Protein AF-A0A2M8Q4R3-F1 (afdb_monomer_lite)

Sequence (639 aa):
MRKYIYLLLTTLLLSFGITIQHVYAQDPYSTDTDGDGVVDAFDACPTEAGPEYNYGCPEGVTPPDADGDTFPDVTDSCPNLVGLPEYNGCPDTDGDGLDDSYDNCPEVRGVFQNYGCPLDTPRDGDRDGILDIEDRCPFSPGVVERNGCPIDYVEDIDQDGVPDYQDSCVYTDNPIGTVENSGCPEGVTPDLDYDGVADAVDACPAEYGDGPDGCLLDDDRDYIPNSNDACPDQPGDANNFGCPEGTNPADSDGDGVYDIYDRCDNEAGTNGFDCPDNDGDTIPDIDDLCPTENGDPTLGGCLAKLEASLDPNRVTINTTNATGLTELDRLVRPAYDFEVGNNNLLVVQSWNQPLTTYDLNQATIAPLGVLETRNGEIQLSADGSVLVEITYSDVGVPEITIWDPITALAAFNEIENFISVTAVAVRDDGEVIAVGTGNEPFGVTVDNPTVRLFARDGSPIGEFANLPVQPQQLALAPDGSWIAVGGPEGTFILSLPDGNTLATLPVSPFFFGSDGIDISPDGTLIALTQNDSSNIVVYETATFSERFQVETLGYTAWDAAQTVRFSPDGTLITTTGGAFVDGPPIEGSQNAFTLIDVNTGTIVYQQTSTYFPTLAVFTSDMRTLVVGTYNLIMFYGVR

Radius of gyration: 31.89 Å; chains: 1; bounding box: 86×67×94 Å

Foldseek 3Di:
DVVVVVVVVVVVVVVPPDDDPDDDPDDPQADQQCPQPQHCLQALCSNDAPHVVQSRHHPPDHRDQQCPLPQHCSQAPCSNAQPDPLRRRAHQQCPQNDGPVQAPCSPAQDHVLQSRHHPPDFHQQCPLPQGCVQAPCSNAAPDNVRSRHHPPDADQQLPLPQGLVQALCSPDVPVFADSVQSRDHVPDARQNCPLPQGPVQAPCRNDQDPDPRRHQDQQCPLPQHPLQALCSNAAPDVVQSRHHPPDHRDQQCPQPDHCSQAPCSPAHDDPSDRAHQQQPQPQHLVQAPDSNANPHVVVRGHNPPDPPDDDLFWDAQPPDDDDAWDFRTWNFAQFPEWDAALQRKIWGDHAVFFIFIWRPVDSITGGLDGHPAHDWAWEAANNRQWIWTWHADPSRATKIFIDRRNNHPDTLDIQDDAPAWQAWYAANVRFKIKTWHAADPPDDGDPKIKIWMATSSRHTDAMDIRDPFRQLEKYAQNVRQWIWGAHPQFIFIAGPPPRHTPDTGNAHAARPGYAQWDAANVRQKIWGWHQLFQKIWMAGNVVRDTPDIDGDDPDGSQFGFHHWYAALVRQKIKTWTWHDDPDQPDPPIWTKIWIAGPVPRDTPDMDTDSFHWDDWYAHSVRQWIWIDGSGMIIIIGHD

Secondary structure (DSSP, 8-state):
-HHHHHHHHHHHHTTTT------PPPPTT---SS-SSS-TTT-SSTTS---GGGTTPPTTPPPP-SS-SSS-TTT-SSTTS---GGGTT---SS-SSS-TTT-SSTTS---GGGTTS-TTSPP-SS-SSS-GGG-SSTTS---GGGTT--TT----SS-SSS-GGG-TTTT--SS---GGGTT--TTPPP-SS-SSS-TTT-SSTTS---STTSSPP-SS-SSS-GGG-SSTTS---GGGTTPPTTPPPP-SS-SSS-TTT-TTTTSPPSTT-SS--SS-SSS-TTT-SSTTSB--GGGTTB----SS---TT------S---SSEEEEEE-S--SEEEE-TT-EEEEE-TTS-EEEEETTSSS--EEEEE---SEEEEE-TTSS-EEEEEE-TTS-EEEEEE-TTT-S-EEEEE---S---EEEE-TTSSEEEEEES--TTS---S--EEEEEETTS-EEEEEES-SS--SEEEE-TTSSEEEEEETTEEEEEETTT--EEEEES-PPP-SSS-SEEE-TTSSEEEEE-TTSSEEEEEETTTTEEEEEEESS-S-TTS-EEEEEE-TTSSEEEEEE----SSSPPTT---EEEEEETTTTEEEEEEE-SS-EEEEEE-TTSSEEEEEESS-EEEEE--

Structure (mmCIF, N/CA/C/O backbone):
data_AF-A0A2M8Q4R3-F1
#
_entry.id   AF-A0A2M8Q4R3-F1
#
loop_
_atom_site.group_PDB
_atom_site.id
_atom_site.type_symbol
_atom_site.label_atom_id
_atom_site.label_alt_id
_atom_site.label_comp_id
_atom_site.label_asym_id
_atom_site.label_entity_id
_atom_site.label_seq_id
_atom_site.pdbx_PDB_ins_code
_atom_site.Cartn_x
_atom_site.Cartn_y
_atom_site.Cartn_z
_atom_site.occupancy
_atom_site.B_iso_or_equiv
_atom_site.auth_seq_id
_atom_site.auth_comp_id
_atom_site.auth_asym_id
_atom_site.auth_atom_id
_atom_site.pdbx_PDB_model_num
ATOM 1 N N . MET A 1 1 ? 27.912 30.471 5.091 1.00 46.62 1 MET A N 1
ATOM 2 C CA . MET A 1 1 ? 29.224 31.032 5.511 1.00 46.62 1 MET A CA 1
ATOM 3 C C . MET A 1 1 ? 30.438 30.119 5.241 1.00 46.62 1 MET A C 1
ATOM 5 O O . MET A 1 1 ? 31.533 30.654 5.134 1.00 46.62 1 MET A O 1
ATOM 9 N N . ARG A 1 2 ? 30.288 28.797 5.019 1.00 39.88 2 ARG A N 1
ATOM 10 C CA . ARG A 1 2 ? 31.409 27.866 4.723 1.00 39.88 2 ARG A CA 1
ATOM 11 C C . ARG A 1 2 ? 32.128 28.072 3.368 1.00 39.88 2 ARG A C 1
ATOM 13 O O . ARG A 1 2 ? 33.345 27.940 3.317 1.00 39.88 2 ARG A O 1
ATOM 20 N N . LYS A 1 3 ? 31.440 28.495 2.293 1.00 37.78 3 LYS A N 1
ATOM 21 C CA . LYS A 1 3 ? 32.074 28.733 0.967 1.00 37.78 3 LYS A CA 1
ATOM 22 C C . LYS A 1 3 ? 33.044 29.931 0.926 1.00 37.78 3 LYS A C 1
ATOM 24 O O . LYS A 1 3 ? 33.976 29.930 0.130 1.00 37.78 3 LYS A O 1
ATOM 29 N N . TYR A 1 4 ? 32.878 30.923 1.806 1.00 41.34 4 TYR A N 1
ATOM 30 C CA . TYR A 1 4 ? 33.761 32.099 1.859 1.00 41.34 4 TYR A CA 1
ATOM 31 C C . TYR A 1 4 ? 35.017 31.881 2.718 1.00 41.34 4 TYR A C 1
ATOM 33 O O . TYR A 1 4 ? 36.010 32.574 2.521 1.00 41.34 4 TYR A O 1
ATOM 41 N N . ILE A 1 5 ? 35.002 30.891 3.620 1.00 47.28 5 ILE A N 1
ATOM 42 C CA . ILE A 1 5 ? 36.155 30.522 4.457 1.00 47.28 5 ILE A CA 1
ATOM 43 C C . ILE A 1 5 ? 37.175 29.707 3.643 1.00 47.28 5 ILE A C 1
ATOM 45 O O . ILE A 1 5 ? 38.371 29.979 3.727 1.00 47.28 5 ILE A O 1
ATOM 49 N N . TYR A 1 6 ? 36.712 28.798 2.774 1.00 43.69 6 TYR A N 1
ATOM 50 C CA . TYR A 1 6 ? 37.582 28.022 1.877 1.00 43.69 6 TYR A CA 1
ATOM 51 C C . TYR A 1 6 ? 38.336 28.900 0.871 1.00 43.69 6 TYR A C 1
ATOM 53 O O . TYR A 1 6 ? 39.537 28.719 0.692 1.00 43.69 6 TYR A O 1
ATOM 61 N N . LEU A 1 7 ? 37.674 29.906 0.284 1.00 45.09 7 LEU A N 1
ATOM 62 C CA . LEU A 1 7 ? 38.311 30.808 -0.683 1.00 45.09 7 LEU A CA 1
ATOM 63 C C . LEU A 1 7 ? 39.381 31.710 -0.031 1.00 45.09 7 LEU A C 1
ATOM 65 O O . LEU A 1 7 ? 40.397 32.023 -0.651 1.00 45.09 7 LEU A O 1
ATOM 69 N N . LEU A 1 8 ? 39.179 32.093 1.237 1.00 43.81 8 LEU A N 1
ATOM 70 C CA . LEU A 1 8 ? 40.141 32.872 2.025 1.00 43.81 8 LEU A CA 1
ATOM 71 C C . LEU A 1 8 ? 41.354 32.025 2.449 1.00 43.81 8 LEU A C 1
ATOM 73 O O . LEU A 1 8 ? 42.486 32.500 2.334 1.00 43.81 8 LEU A O 1
ATOM 77 N N . LEU A 1 9 ? 41.151 30.759 2.842 1.00 42.91 9 LEU A N 1
ATOM 78 C CA . LEU A 1 9 ? 42.243 29.840 3.193 1.00 42.91 9 LEU A CA 1
ATOM 79 C C . LEU A 1 9 ? 43.115 29.456 1.987 1.00 42.91 9 LEU A C 1
ATOM 81 O O . LEU A 1 9 ? 44.341 29.433 2.108 1.00 42.91 9 LEU A O 1
ATOM 85 N N . THR A 1 10 ? 42.526 29.237 0.806 1.00 51.41 10 THR A N 1
ATOM 86 C CA . THR A 1 10 ? 43.294 28.903 -0.408 1.00 51.41 10 THR A CA 1
ATOM 87 C C . THR A 1 10 ? 44.169 30.065 -0.882 1.00 51.41 10 THR A C 1
ATOM 89 O O . THR A 1 10 ? 45.283 29.846 -1.357 1.00 51.41 10 THR A O 1
ATOM 92 N N . THR A 1 11 ? 43.721 31.314 -0.692 1.00 53.56 11 THR A N 1
ATOM 93 C CA . THR A 1 11 ? 44.539 32.498 -1.016 1.00 53.56 11 THR A CA 1
ATOM 94 C C . THR A 1 11 ? 45.669 32.751 -0.016 1.00 53.56 11 THR A C 1
ATOM 96 O O . THR A 1 11 ? 46.701 33.292 -0.404 1.00 53.56 11 THR A O 1
ATOM 99 N N . LEU A 1 12 ? 45.517 32.315 1.241 1.00 46.38 12 LEU A N 1
ATOM 100 C CA . LEU A 1 12 ? 46.532 32.470 2.288 1.00 46.38 12 LEU A CA 1
ATOM 101 C C . LEU A 1 12 ? 47.660 31.424 2.167 1.00 46.38 12 LEU A C 1
ATOM 103 O O . LEU A 1 12 ? 48.819 31.725 2.456 1.00 46.38 12 LEU A O 1
ATOM 107 N N . LEU A 1 13 ? 47.350 30.211 1.698 1.00 51.31 13 LEU A N 1
ATOM 108 C CA . LEU A 1 13 ? 48.317 29.107 1.583 1.00 51.31 13 LEU A CA 1
ATOM 109 C C . LEU A 1 13 ? 49.211 29.199 0.331 1.00 51.31 13 LEU A C 1
ATOM 111 O O . LEU A 1 13 ? 50.382 28.818 0.385 1.00 51.31 13 LEU A O 1
ATOM 115 N N . LEU A 1 14 ? 48.732 29.813 -0.758 1.00 48.84 14 LEU A N 1
ATOM 116 C CA . LEU A 1 14 ? 49.542 30.087 -1.959 1.00 48.84 14 LEU A CA 1
ATOM 117 C C . LEU A 1 14 ? 50.644 31.141 -1.728 1.00 48.84 14 LEU A C 1
ATOM 119 O O . LEU A 1 14 ? 51.631 31.164 -2.461 1.00 48.84 14 LEU A O 1
ATOM 123 N N . SER A 1 15 ? 50.532 31.974 -0.686 1.00 50.06 15 SER A N 1
ATOM 124 C CA . SER A 1 15 ? 51.569 32.946 -0.298 1.00 50.06 15 SER A CA 1
ATOM 125 C C . SER A 1 15 ? 52.741 32.361 0.504 1.00 50.06 15 SER A C 1
ATOM 127 O O . SER A 1 15 ? 53.753 33.044 0.654 1.00 50.06 15 SER A O 1
ATOM 129 N N . PHE A 1 16 ? 52.641 31.117 0.992 1.00 51.75 16 PHE A N 1
ATOM 130 C CA . PHE A 1 16 ? 53.676 30.484 1.828 1.00 51.75 16 PHE A CA 1
ATOM 131 C C . PHE A 1 16 ? 54.375 29.274 1.188 1.00 51.75 16 PHE A C 1
ATOM 133 O O . PHE A 1 16 ? 55.263 28.696 1.809 1.00 51.75 16 PHE A O 1
ATOM 140 N N . GLY A 1 17 ? 54.047 28.914 -0.058 1.00 49.44 17 GLY A N 1
ATOM 141 C CA . GLY A 1 17 ? 54.808 27.917 -0.826 1.00 49.44 17 GLY A CA 1
ATOM 142 C C . GLY A 1 17 ? 54.802 26.495 -0.249 1.00 49.44 17 GLY A C 1
ATOM 143 O O . GLY A 1 17 ? 55.704 25.717 -0.553 1.00 49.44 17 GLY A O 1
ATOM 144 N N . ILE A 1 18 ? 53.811 26.142 0.574 1.00 51.38 18 ILE A N 1
ATOM 145 C CA . ILE A 1 18 ? 53.665 24.788 1.118 1.00 51.38 18 ILE A CA 1
ATOM 146 C C . ILE A 1 18 ? 52.912 23.942 0.088 1.00 51.38 18 ILE A C 1
ATOM 148 O O . ILE A 1 18 ? 51.737 24.179 -0.184 1.00 51.38 18 ILE A O 1
ATOM 152 N N . THR A 1 19 ? 53.599 22.963 -0.498 1.00 46.66 19 THR A N 1
ATOM 153 C CA . THR A 1 19 ? 52.970 21.892 -1.278 1.00 46.66 19 THR A CA 1
ATOM 154 C C . THR A 1 19 ? 52.547 20.793 -0.309 1.00 46.66 19 THR A C 1
ATOM 156 O O . THR A 1 19 ? 53.382 20.224 0.389 1.00 46.66 19 THR A O 1
ATOM 159 N N . ILE A 1 20 ? 51.244 20.516 -0.227 1.00 43.66 20 ILE A N 1
ATOM 160 C CA . ILE A 1 20 ? 50.735 19.358 0.511 1.00 43.66 20 ILE A CA 1
ATOM 161 C C . ILE A 1 20 ? 50.880 18.154 -0.419 1.00 43.66 20 ILE A C 1
ATOM 163 O O . ILE A 1 20 ? 50.091 17.978 -1.344 1.00 43.66 20 ILE A O 1
ATOM 167 N N . GLN A 1 21 ? 51.913 17.346 -0.191 1.00 41.41 21 GLN A N 1
ATOM 168 C CA . GLN A 1 21 ? 51.969 15.983 -0.707 1.00 41.41 21 GLN A CA 1
ATOM 169 C C . GLN A 1 21 ? 50.886 15.184 0.030 1.00 41.41 21 GLN A C 1
ATOM 171 O O . GLN A 1 21 ? 51.050 14.857 1.203 1.00 41.41 21 GLN A O 1
ATOM 176 N N . HIS A 1 22 ? 49.754 14.932 -0.631 1.00 41.31 22 HIS A N 1
ATOM 177 C CA . HIS A 1 22 ? 48.806 13.920 -0.174 1.00 41.31 22 HIS A CA 1
ATOM 178 C C . HIS A 1 22 ? 49.470 12.554 -0.351 1.00 41.31 22 HIS A C 1
ATOM 180 O O . HIS A 1 22 ? 49.781 12.151 -1.471 1.00 41.31 22 HIS A O 1
ATOM 186 N N . VAL A 1 23 ? 49.723 11.871 0.761 1.00 36.81 23 VAL A N 1
ATOM 187 C CA . VAL A 1 23 ? 50.029 10.443 0.771 1.00 36.81 23 VAL A CA 1
ATOM 188 C C . VAL A 1 23 ? 48.678 9.735 0.753 1.00 36.81 23 VAL A C 1
ATOM 190 O O . VAL A 1 23 ? 48.015 9.661 1.781 1.00 36.81 23 VAL A O 1
ATOM 193 N N . TYR A 1 24 ? 48.249 9.285 -0.425 1.00 38.97 24 TYR A N 1
ATOM 194 C CA . TYR A 1 24 ? 47.192 8.285 -0.539 1.00 38.97 24 TYR A CA 1
ATOM 195 C C . TYR A 1 24 ? 47.802 6.929 -0.171 1.00 38.97 24 TYR A C 1
ATOM 197 O O . TYR A 1 24 ? 48.787 6.516 -0.786 1.00 38.97 24 TYR A O 1
ATOM 205 N N . ALA A 1 25 ? 47.240 6.249 0.827 1.00 37.44 25 ALA A N 1
ATOM 206 C CA . ALA A 1 25 ? 47.375 4.801 0.908 1.00 37.44 25 ALA A CA 1
ATOM 207 C C . ALA A 1 25 ? 46.634 4.225 -0.311 1.00 37.44 25 ALA A C 1
ATOM 209 O O . ALA A 1 25 ? 45.493 4.603 -0.561 1.00 37.44 25 ALA A O 1
ATOM 210 N N . GLN A 1 26 ? 47.330 3.438 -1.131 1.00 40.84 26 GLN A N 1
ATOM 211 C CA . GLN A 1 26 ? 46.757 2.802 -2.318 1.00 40.84 26 GLN A CA 1
ATOM 212 C C . GLN A 1 26 ? 45.858 1.649 -1.867 1.00 40.84 26 GLN A C 1
ATOM 214 O O . GLN A 1 26 ? 46.280 0.829 -1.050 1.00 40.84 26 GLN A O 1
ATOM 219 N N . ASP A 1 27 ? 44.643 1.625 -2.400 1.00 44.84 27 ASP A N 1
ATOM 220 C CA . ASP A 1 27 ? 43.692 0.525 -2.288 1.00 44.84 27 ASP A CA 1
ATOM 221 C C . ASP A 1 27 ? 44.267 -0.715 -3.010 1.00 44.84 27 ASP A C 1
ATOM 223 O O . ASP A 1 27 ? 44.691 -0.582 -4.167 1.00 44.84 27 ASP A O 1
ATOM 227 N N . PRO A 1 28 ? 44.358 -1.893 -2.365 1.00 48.59 28 PRO A N 1
ATOM 228 C CA . PRO A 1 28 ? 44.920 -3.103 -2.968 1.00 48.59 28 PRO A CA 1
ATOM 229 C C . PRO A 1 28 ? 44.150 -3.647 -4.188 1.00 48.59 28 PRO A C 1
ATOM 231 O O . PRO A 1 28 ? 44.692 -4.516 -4.861 1.00 48.59 28 PRO A O 1
ATOM 234 N N . TYR A 1 29 ? 42.962 -3.127 -4.521 1.00 51.59 29 TYR A N 1
ATOM 235 C CA . TYR A 1 29 ? 42.172 -3.525 -5.703 1.00 51.59 29 TYR A CA 1
ATOM 236 C C . TYR A 1 29 ? 42.474 -2.733 -6.988 1.00 51.59 29 TYR A C 1
ATOM 238 O O . TYR A 1 29 ? 41.755 -2.839 -7.977 1.00 51.59 29 TYR A O 1
ATOM 246 N N . SER A 1 30 ? 43.531 -1.917 -6.995 1.00 61.03 30 SER A N 1
ATOM 247 C CA . SER A 1 30 ? 43.830 -0.985 -8.096 1.00 61.03 30 SER A CA 1
ATOM 248 C C . SER A 1 30 ? 45.004 -1.393 -8.993 1.00 61.03 30 SER A C 1
ATOM 250 O O . SER A 1 30 ? 45.492 -0.566 -9.767 1.00 61.03 30 SER A O 1
ATOM 252 N N . THR A 1 31 ? 45.512 -2.625 -8.876 1.00 86.31 31 THR A N 1
ATOM 253 C CA . THR A 1 31 ? 46.650 -3.068 -9.689 1.00 86.31 31 THR A CA 1
ATOM 254 C C . THR A 1 31 ? 46.190 -3.481 -11.080 1.00 86.31 31 THR A C 1
ATOM 256 O O . THR A 1 31 ? 45.312 -4.319 -11.231 1.00 86.31 31 THR A O 1
ATOM 259 N N . ASP A 1 32 ? 46.801 -2.855 -12.075 1.00 88.62 32 ASP A N 1
ATOM 260 C CA . ASP A 1 32 ? 46.718 -3.180 -13.496 1.00 88.62 32 ASP A CA 1
ATOM 261 C C . ASP A 1 32 ? 48.173 -3.414 -13.929 1.00 88.62 32 ASP A C 1
ATOM 263 O O . ASP A 1 32 ? 48.982 -2.477 -14.021 1.00 88.62 32 ASP A O 1
ATOM 267 N N . THR A 1 33 ? 48.557 -4.687 -13.989 1.00 94.25 33 THR A N 1
ATOM 268 C CA . THR A 1 33 ? 49.951 -5.123 -14.088 1.00 94.25 33 THR A CA 1
ATOM 269 C C . THR A 1 33 ? 50.517 -4.928 -15.495 1.00 94.25 33 THR A C 1
ATOM 271 O O . THR A 1 33 ? 51.729 -4.696 -15.630 1.00 94.25 33 THR A O 1
ATOM 274 N N . ASP A 1 34 ? 49.687 -4.958 -16.536 1.00 90.81 34 ASP A N 1
ATOM 275 C CA . ASP A 1 34 ? 50.120 -4.788 -17.925 1.00 90.81 34 ASP A CA 1
ATOM 276 C C . ASP A 1 34 ? 49.698 -3.461 -18.581 1.00 90.81 34 ASP A C 1
ATOM 278 O O . ASP A 1 34 ? 50.275 -3.074 -19.608 1.00 90.81 34 ASP A O 1
ATOM 282 N N . GLY A 1 35 ? 48.848 -2.685 -17.909 1.00 92.00 35 GLY A N 1
ATOM 283 C CA . GLY A 1 35 ? 48.523 -1.302 -18.225 1.00 92.00 35 GLY A CA 1
ATOM 284 C C . GLY A 1 35 ? 47.539 -1.143 -19.379 1.00 92.00 35 GLY A C 1
ATOM 285 O O . GLY A 1 35 ? 47.622 -0.129 -20.090 1.00 92.00 35 GLY A O 1
ATOM 286 N N . ASP A 1 36 ? 46.682 -2.131 -19.624 1.00 91.44 36 ASP A N 1
ATOM 287 C CA . ASP A 1 36 ? 45.721 -2.128 -20.726 1.00 91.44 36 ASP A CA 1
ATOM 288 C C . ASP A 1 36 ? 44.386 -1.429 -20.396 1.00 91.44 36 ASP A C 1
ATOM 290 O O . ASP A 1 36 ? 43.631 -1.062 -21.306 1.00 91.44 36 ASP A O 1
ATOM 294 N N . GLY A 1 37 ? 44.170 -1.111 -19.115 1.00 88.50 37 GLY A N 1
ATOM 295 C CA . GLY A 1 37 ? 42.976 -0.449 -18.600 1.00 88.50 37 GLY A CA 1
ATOM 296 C C . GLY A 1 37 ? 41.964 -1.383 -17.932 1.00 88.50 37 GLY A C 1
ATOM 297 O O . GLY A 1 37 ? 40.968 -0.871 -17.414 1.00 88.50 37 GLY A O 1
ATOM 298 N N . VAL A 1 38 ? 42.210 -2.695 -17.909 1.00 86.19 38 VAL A N 1
ATOM 299 C CA . VAL A 1 38 ? 41.497 -3.703 -17.117 1.00 86.19 38 VAL A CA 1
ATOM 300 C C . VAL A 1 38 ? 42.350 -4.025 -15.887 1.00 86.19 38 VAL A C 1
ATOM 302 O O . VAL A 1 38 ? 43.543 -4.269 -15.983 1.00 86.19 38 VAL A O 1
ATOM 305 N N . VAL A 1 39 ? 41.775 -3.961 -14.685 1.00 89.06 39 VAL A N 1
ATOM 306 C CA . VAL A 1 39 ? 42.537 -4.282 -13.463 1.00 89.06 39 VAL A CA 1
ATOM 307 C C . VAL A 1 39 ? 42.718 -5.792 -13.326 1.00 89.06 39 VAL A C 1
ATOM 309 O O . VAL A 1 39 ? 41.830 -6.544 -13.716 1.00 89.06 39 VAL A O 1
ATOM 312 N N . ASP A 1 40 ? 43.804 -6.233 -12.685 1.00 85.12 40 ASP A N 1
ATOM 313 C CA . ASP A 1 40 ? 44.221 -7.644 -12.590 1.00 85.12 40 ASP A CA 1
ATOM 314 C C . ASP A 1 40 ? 43.111 -8.591 -12.091 1.00 85.12 40 ASP A C 1
ATOM 316 O O . ASP A 1 40 ? 43.113 -9.776 -12.403 1.00 85.12 40 ASP A O 1
ATOM 320 N N . ALA A 1 41 ? 42.175 -8.083 -11.282 1.00 83.12 41 ALA A N 1
ATOM 321 C CA . ALA A 1 41 ? 41.048 -8.853 -10.752 1.00 83.12 41 ALA A CA 1
ATOM 322 C C . ALA A 1 41 ? 39.971 -9.187 -11.802 1.00 83.12 41 ALA A C 1
ATOM 324 O O . ALA A 1 41 ? 39.215 -10.132 -11.608 1.00 83.12 41 ALA A O 1
ATOM 325 N N . PHE A 1 42 ? 39.898 -8.417 -12.889 1.00 84.94 42 PHE A N 1
ATOM 326 C CA . PHE A 1 42 ? 38.956 -8.597 -14.000 1.00 84.94 42 PHE A CA 1
ATOM 327 C C . PHE A 1 42 ? 39.670 -8.913 -15.324 1.00 84.94 42 PHE A C 1
ATOM 329 O O . PHE A 1 42 ? 39.027 -9.006 -16.370 1.00 84.94 42 PHE A O 1
ATOM 336 N N . ASP A 1 43 ? 40.994 -9.065 -15.278 1.00 88.19 43 ASP A N 1
ATOM 337 C CA . ASP A 1 43 ? 41.837 -9.385 -16.418 1.00 88.19 43 ASP A CA 1
ATOM 338 C C . ASP A 1 43 ? 42.109 -10.898 -16.462 1.00 88.19 43 ASP A C 1
ATOM 340 O O . ASP A 1 43 ? 42.702 -11.487 -15.558 1.00 88.19 43 ASP A O 1
ATOM 344 N N . ALA A 1 44 ? 41.663 -11.550 -17.532 1.00 90.69 44 ALA A N 1
ATOM 345 C CA . ALA A 1 44 ? 41.898 -12.964 -17.801 1.00 90.69 44 ALA A CA 1
ATOM 346 C C . ALA A 1 44 ? 43.366 -13.268 -18.155 1.00 90.69 44 ALA A C 1
ATOM 348 O O . ALA A 1 44 ? 43.805 -14.422 -18.087 1.00 90.69 44 ALA A O 1
ATOM 349 N N . CYS A 1 45 ? 44.138 -12.244 -18.516 1.00 92.31 45 CYS A N 1
ATOM 350 C CA . CYS A 1 45 ? 45.553 -12.302 -18.830 1.00 92.31 45 CYS A CA 1
ATOM 351 C C . CYS A 1 45 ? 46.343 -11.170 -18.130 1.00 92.31 45 CYS A C 1
ATOM 353 O O . CYS A 1 45 ? 47.006 -10.423 -18.842 1.00 92.31 45 CYS A O 1
ATOM 355 N N . PRO A 1 46 ? 46.458 -11.142 -16.777 1.00 91.12 46 PRO A N 1
ATOM 356 C CA . PRO A 1 46 ? 47.000 -10.010 -15.986 1.00 91.12 46 PRO A CA 1
ATOM 357 C C . PRO A 1 46 ? 48.445 -9.563 -16.272 1.00 91.12 46 PRO A C 1
ATOM 359 O O . PRO A 1 46 ? 49.047 -8.804 -15.521 1.00 91.12 46 PRO A O 1
ATOM 362 N N . THR A 1 47 ? 49.122 -10.154 -17.250 1.00 93.81 47 THR A N 1
ATOM 363 C CA . THR A 1 47 ? 50.506 -9.826 -17.611 1.00 93.81 47 THR A CA 1
ATOM 364 C C . THR A 1 47 ? 50.685 -9.593 -19.112 1.00 93.81 47 THR A C 1
ATOM 366 O O . THR A 1 47 ? 51.820 -9.390 -19.560 1.00 93.81 47 THR A O 1
ATOM 369 N N . GLU A 1 48 ? 49.607 -9.649 -19.894 1.00 94.12 48 GLU A N 1
ATOM 370 C CA . GLU A 1 48 ? 49.607 -9.524 -21.347 1.00 94.12 48 GLU A CA 1
ATOM 371 C C . GLU A 1 48 ? 48.477 -8.607 -21.841 1.00 94.12 48 GLU A C 1
ATOM 373 O O . GLU A 1 48 ? 47.410 -9.085 -22.191 1.00 94.12 48 GLU A O 1
ATOM 378 N N . ALA A 1 49 ? 48.795 -7.324 -22.028 1.00 92.88 49 ALA A N 1
ATOM 379 C CA . ALA A 1 49 ? 47.822 -6.301 -22.409 1.00 92.88 49 ALA A CA 1
ATOM 380 C C . ALA A 1 49 ? 46.906 -6.677 -23.591 1.00 92.88 49 ALA A C 1
ATOM 382 O O . ALA A 1 49 ? 47.376 -6.982 -24.703 1.00 92.88 49 ALA A O 1
ATOM 383 N N . GLY A 1 50 ? 45.603 -6.518 -23.387 1.00 92.56 50 GLY A N 1
ATOM 384 C CA . GLY A 1 50 ? 44.540 -6.768 -24.346 1.00 92.56 50 GLY A CA 1
ATOM 385 C C . GLY A 1 50 ? 43.451 -5.690 -24.340 1.00 92.56 50 GLY A C 1
ATOM 386 O O . GLY A 1 50 ? 43.603 -4.599 -23.800 1.00 92.56 50 GLY A O 1
ATOM 387 N N . PRO A 1 51 ? 42.369 -5.890 -25.104 1.00 91.75 51 PRO A N 1
ATOM 388 C CA . PRO A 1 51 ? 41.207 -5.022 -25.041 1.00 91.75 51 PRO A CA 1
ATOM 389 C C . PRO A 1 51 ? 40.178 -5.533 -24.021 1.00 91.75 51 PRO A C 1
ATOM 391 O O . PRO A 1 51 ? 39.953 -6.734 -23.897 1.00 91.75 51 PRO A O 1
ATOM 394 N N . GLU A 1 52 ? 39.442 -4.605 -23.406 1.00 88.88 52 GLU A N 1
ATOM 395 C CA . GLU A 1 52 ? 38.348 -4.878 -22.453 1.00 88.88 52 GLU A CA 1
ATOM 396 C C . GLU A 1 52 ? 37.312 -5.888 -22.979 1.00 88.88 52 GLU A C 1
ATOM 398 O O . GLU A 1 52 ? 36.870 -6.768 -22.249 1.00 88.88 52 GLU A O 1
ATOM 403 N N . TYR A 1 53 ? 36.973 -5.840 -24.276 1.00 86.94 53 TYR A N 1
ATOM 404 C CA . TYR A 1 53 ? 36.004 -6.775 -24.871 1.00 86.94 53 TYR A CA 1
ATOM 405 C C . TYR A 1 53 ? 36.474 -8.241 -24.882 1.00 86.94 53 TYR A C 1
ATOM 407 O O . TYR A 1 53 ? 35.668 -9.129 -25.146 1.00 86.94 53 TYR A O 1
ATOM 415 N N . ASN A 1 54 ? 37.771 -8.485 -24.679 1.00 90.44 54 ASN A N 1
ATOM 416 C CA . ASN A 1 54 ? 38.375 -9.811 -24.576 1.00 90.44 54 ASN A CA 1
ATOM 417 C C . ASN A 1 54 ? 38.929 -10.054 -23.162 1.00 90.44 54 ASN A C 1
ATOM 419 O O . ASN A 1 54 ? 39.872 -10.828 -23.006 1.00 90.44 54 ASN A O 1
ATOM 423 N N . TYR A 1 55 ? 38.361 -9.372 -22.160 1.00 91.44 55 TYR A N 1
ATOM 424 C CA . TYR A 1 55 ? 38.693 -9.530 -20.744 1.00 91.44 55 TYR A CA 1
ATOM 425 C C . TYR A 1 55 ? 40.188 -9.331 -20.460 1.00 91.44 55 TYR A C 1
ATOM 427 O O . TYR A 1 55 ? 40.787 -10.132 -19.761 1.00 91.44 55 TYR A O 1
ATOM 435 N N . GLY A 1 56 ? 40.812 -8.330 -21.089 1.00 89.56 56 GLY A N 1
ATOM 436 C CA . GLY A 1 56 ? 42.243 -8.028 -20.925 1.00 89.56 56 GLY A CA 1
ATOM 437 C C . GLY A 1 56 ? 43.206 -8.973 -21.664 1.00 89.56 56 GLY A C 1
ATOM 438 O O . GLY A 1 56 ? 44.391 -8.703 -21.787 1.00 89.56 56 GLY A O 1
ATOM 439 N N . CYS A 1 57 ? 42.719 -10.035 -22.322 1.00 94.06 57 CYS A N 1
ATOM 440 C CA . CYS A 1 57 ? 43.585 -10.914 -23.115 1.00 94.06 57 CYS A CA 1
ATOM 441 C C . CYS A 1 57 ? 43.894 -10.373 -24.526 1.00 94.06 57 CYS A C 1
ATOM 443 O O . CYS A 1 57 ? 43.001 -9.843 -25.197 1.00 94.06 57 CYS A O 1
ATOM 445 N N . PRO A 1 58 ? 45.100 -10.596 -25.088 1.00 94.94 58 PRO A N 1
ATOM 446 C CA . PRO A 1 58 ? 45.458 -10.114 -26.424 1.00 94.94 58 PRO A CA 1
ATOM 447 C C . PRO A 1 58 ? 44.547 -10.645 -27.543 1.00 94.94 58 PRO A C 1
ATOM 449 O O . PRO A 1 58 ? 44.050 -11.770 -27.492 1.00 94.94 58 PRO A O 1
ATOM 452 N N . GLU A 1 59 ? 44.389 -9.880 -28.631 1.00 88.69 59 GLU A N 1
ATOM 453 C CA . GLU A 1 59 ? 43.585 -10.325 -29.779 1.00 88.69 59 GLU A CA 1
ATOM 454 C C . GLU A 1 59 ? 44.064 -11.680 -30.335 1.00 88.69 59 GLU A C 1
ATOM 456 O O . GLU A 1 59 ? 45.209 -11.841 -30.767 1.00 88.69 59 GLU A O 1
ATOM 461 N N . GLY A 1 60 ? 43.152 -12.655 -30.384 1.00 86.69 60 GLY A N 1
ATOM 462 C CA . GLY A 1 60 ? 43.434 -14.011 -30.864 1.00 86.69 60 GLY A CA 1
ATOM 463 C C . GLY A 1 60 ? 43.976 -14.968 -29.798 1.00 86.69 60 GLY A C 1
ATOM 464 O O . GLY A 1 60 ? 44.227 -16.131 -30.126 1.00 86.69 60 GLY A O 1
ATOM 465 N N . VAL A 1 61 ? 44.125 -14.509 -28.554 1.00 89.44 61 VAL A N 1
ATOM 466 C CA . VAL A 1 61 ? 44.279 -15.350 -27.364 1.00 89.44 61 VAL A CA 1
ATOM 467 C C . VAL A 1 61 ? 42.890 -15.562 -26.773 1.00 89.44 61 VAL A C 1
ATOM 469 O O . VAL A 1 61 ? 42.172 -14.603 -26.497 1.00 89.44 61 VAL A O 1
ATOM 472 N N . THR A 1 62 ? 42.489 -16.823 -26.641 1.00 87.38 62 THR A N 1
ATOM 473 C CA . THR A 1 62 ? 41.267 -17.186 -25.920 1.00 87.38 62 THR A CA 1
ATOM 474 C C . THR A 1 62 ? 41.540 -17.081 -24.422 1.00 87.38 62 THR A C 1
ATOM 476 O O . THR A 1 62 ? 42.523 -17.696 -23.986 1.00 87.38 62 THR A O 1
ATOM 479 N N . PRO A 1 63 ? 40.712 -16.346 -23.660 1.00 90.06 63 PRO A N 1
ATOM 480 C CA . PRO A 1 63 ? 40.767 -16.346 -22.203 1.00 90.06 63 PRO A CA 1
ATOM 481 C C . PRO A 1 63 ? 40.800 -17.772 -21.626 1.00 90.06 63 PRO A C 1
ATOM 483 O O . PRO A 1 63 ? 40.235 -18.681 -22.248 1.00 90.06 63 PRO A O 1
ATOM 486 N N . PRO A 1 64 ? 41.482 -17.994 -20.488 1.00 92.31 64 PRO A N 1
ATOM 487 C CA . PRO A 1 64 ? 41.384 -19.246 -19.750 1.00 92.31 64 PRO A CA 1
ATOM 488 C C . PRO A 1 64 ? 39.925 -19.568 -19.410 1.00 92.31 64 PRO A C 1
ATOM 490 O O . PRO A 1 64 ? 39.176 -18.688 -18.999 1.00 92.31 64 PRO A O 1
ATOM 493 N N . ASP A 1 65 ? 39.561 -20.822 -19.642 1.00 91.62 65 ASP A N 1
ATOM 494 C CA . ASP A 1 65 ? 38.256 -21.432 -19.381 1.00 91.62 65 ASP A CA 1
ATOM 495 C C . ASP A 1 65 ? 38.586 -22.874 -18.962 1.00 91.62 65 ASP A C 1
ATOM 497 O O . ASP A 1 65 ? 39.022 -23.701 -19.782 1.00 91.62 65 ASP A O 1
ATOM 501 N N . ALA A 1 66 ? 38.599 -23.110 -17.653 1.00 94.50 66 ALA A N 1
ATOM 502 C CA . ALA A 1 66 ? 39.180 -24.300 -17.054 1.00 94.50 66 ALA A CA 1
ATOM 503 C C . ALA A 1 66 ? 38.258 -25.526 -17.123 1.00 94.50 66 ALA A C 1
ATOM 505 O O . ALA A 1 66 ? 38.778 -26.652 -17.177 1.00 94.50 66 ALA A O 1
ATOM 506 N N . ASP A 1 67 ? 36.940 -25.346 -17.192 1.00 90.00 67 ASP A N 1
ATOM 507 C CA . ASP A 1 67 ? 35.977 -26.440 -17.350 1.00 90.00 67 ASP A CA 1
ATOM 508 C C . ASP A 1 67 ? 35.409 -26.582 -18.774 1.00 90.00 67 ASP A C 1
ATOM 510 O O . ASP A 1 67 ? 34.977 -27.678 -19.158 1.00 90.00 67 ASP A O 1
ATOM 514 N N . GLY A 1 68 ? 35.577 -25.567 -19.620 1.00 91.56 68 GLY A N 1
ATOM 515 C CA . GLY A 1 68 ? 35.259 -25.594 -21.039 1.00 91.56 68 GLY A CA 1
ATOM 516 C C . GLY A 1 68 ? 33.790 -25.326 -21.353 1.00 91.56 68 GLY A C 1
ATOM 517 O O . GLY A 1 68 ? 33.316 -25.800 -22.398 1.00 91.56 68 GLY A O 1
ATOM 518 N N . ASP A 1 69 ? 33.065 -24.638 -20.474 1.00 89.88 69 ASP A N 1
ATOM 519 C CA . ASP A 1 69 ? 31.638 -24.352 -20.620 1.00 89.88 69 ASP A CA 1
ATOM 520 C C . ASP A 1 69 ? 31.318 -23.057 -21.387 1.00 89.88 69 ASP A C 1
ATOM 522 O O . ASP A 1 69 ? 30.148 -22.742 -21.625 1.00 89.88 69 ASP A O 1
ATOM 526 N N . THR A 1 70 ? 32.362 -22.392 -21.893 1.00 87.88 70 THR A N 1
ATOM 527 C CA . THR A 1 70 ? 32.359 -21.138 -22.656 1.00 87.88 70 THR A CA 1
ATOM 528 C C . THR A 1 70 ? 32.343 -19.845 -21.840 1.00 87.88 70 THR A C 1
ATOM 530 O O . THR A 1 70 ? 32.413 -18.776 -22.461 1.00 87.88 70 THR A O 1
ATOM 533 N N . PHE A 1 71 ? 32.345 -19.916 -20.506 1.00 87.50 71 PHE A N 1
ATOM 534 C CA . PHE A 1 71 ? 32.597 -18.779 -19.622 1.00 87.50 71 PHE A CA 1
ATOM 535 C C . PHE A 1 71 ? 34.085 -18.718 -19.231 1.00 87.50 71 PHE A C 1
ATOM 537 O O . PHE A 1 71 ? 34.664 -19.694 -18.775 1.00 87.50 71 PHE A O 1
ATOM 544 N N . PRO A 1 72 ? 34.772 -17.580 -19.440 1.00 88.44 72 PRO A N 1
ATOM 545 C CA . PRO A 1 72 ? 36.137 -17.412 -18.947 1.00 88.44 72 PRO A CA 1
ATOM 546 C C . PRO A 1 72 ? 36.219 -17.449 -17.417 1.00 88.44 72 PRO A C 1
ATOM 548 O O . PRO A 1 72 ? 35.384 -16.821 -16.770 1.00 88.44 72 PRO A O 1
ATOM 551 N N . ASP A 1 73 ? 37.294 -18.020 -16.857 1.00 86.06 73 ASP A N 1
ATOM 552 C CA . ASP A 1 73 ? 37.511 -18.209 -15.405 1.00 86.06 73 ASP A CA 1
ATOM 553 C C . ASP A 1 73 ? 37.297 -16.933 -14.559 1.00 86.06 73 ASP A C 1
ATOM 555 O O . ASP A 1 73 ? 36.974 -17.005 -13.378 1.00 86.06 73 ASP A O 1
ATOM 559 N N . VAL A 1 74 ? 37.528 -15.750 -15.140 1.00 84.50 74 VAL A N 1
ATOM 560 C CA . VAL A 1 74 ? 37.379 -14.441 -14.469 1.00 84.50 74 VAL A CA 1
ATOM 561 C C . VAL A 1 74 ? 35.936 -13.935 -14.394 1.00 84.50 74 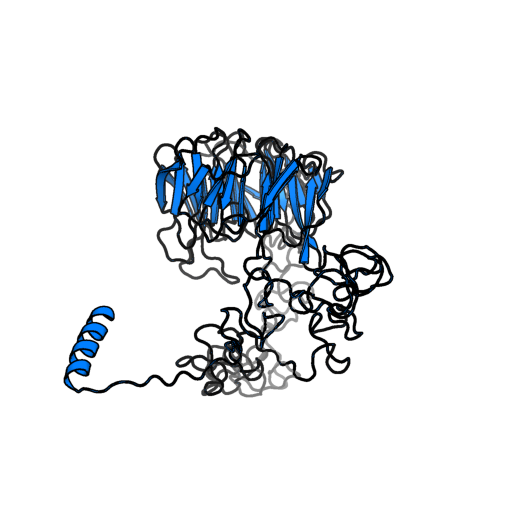VAL A C 1
ATOM 563 O O . VAL A 1 74 ? 35.648 -13.004 -13.647 1.00 84.50 74 VAL A O 1
ATOM 566 N N . THR A 1 75 ? 35.043 -14.511 -15.192 1.00 83.62 75 THR A N 1
ATOM 567 C CA . THR A 1 75 ? 33.610 -14.182 -15.259 1.00 83.62 75 THR A CA 1
ATOM 568 C C . THR A 1 75 ? 32.710 -15.371 -14.944 1.00 83.62 75 THR A C 1
ATOM 570 O O . THR A 1 75 ? 31.497 -15.202 -14.874 1.00 83.62 75 THR A O 1
ATOM 573 N N . ASP A 1 76 ? 33.301 -16.550 -14.791 1.00 86.25 76 ASP A N 1
ATOM 574 C CA . ASP A 1 76 ? 32.632 -17.785 -14.426 1.00 86.25 76 ASP A CA 1
ATOM 575 C C . ASP A 1 76 ? 32.440 -17.844 -12.903 1.00 86.25 76 ASP A C 1
ATOM 577 O O . ASP A 1 76 ? 33.385 -17.684 -12.123 1.00 86.25 76 ASP A O 1
ATOM 581 N N . SER A 1 77 ? 31.198 -18.039 -12.470 1.00 88.69 77 SER A N 1
ATOM 582 C CA . SER A 1 77 ? 30.842 -18.195 -11.060 1.00 88.69 77 SER A CA 1
ATOM 583 C C . SER A 1 77 ? 31.311 -19.539 -10.488 1.00 88.69 77 SER A C 1
ATOM 585 O O . SER A 1 77 ? 31.569 -19.637 -9.285 1.00 88.69 77 SER A O 1
ATOM 587 N N . CYS A 1 78 ? 31.510 -20.548 -11.339 1.00 86.81 78 CYS A N 1
ATOM 588 C CA . CYS A 1 78 ? 31.986 -21.875 -10.985 1.00 86.81 78 CYS A CA 1
ATOM 589 C C . CYS A 1 78 ? 33.133 -22.353 -11.902 1.00 86.81 78 CYS A C 1
ATOM 591 O O . CYS A 1 78 ? 32.997 -23.416 -12.498 1.00 86.81 78 CYS A O 1
ATOM 593 N N . PRO A 1 79 ? 34.337 -21.731 -11.870 1.00 89.75 79 PRO A N 1
ATOM 594 C CA . PRO A 1 79 ? 35.416 -21.917 -12.866 1.00 89.75 79 PRO A CA 1
ATOM 595 C C . PRO A 1 79 ? 35.986 -23.332 -13.067 1.00 89.75 79 PRO A C 1
ATOM 597 O O . PRO A 1 79 ? 36.994 -23.521 -13.736 1.00 89.75 79 PRO A O 1
ATOM 600 N N . ASN A 1 80 ? 35.502 -24.336 -12.340 1.00 93.00 80 ASN A N 1
ATOM 601 C CA . ASN A 1 80 ? 35.986 -25.713 -12.425 1.00 93.00 80 ASN A CA 1
ATOM 602 C C . ASN A 1 80 ? 34.843 -26.724 -12.617 1.00 93.00 80 ASN A C 1
ATOM 604 O O . ASN A 1 80 ? 35.090 -27.933 -12.511 1.00 93.00 80 ASN A O 1
ATOM 608 N N . LEU A 1 81 ? 33.610 -26.265 -12.828 1.00 91.44 81 LEU A N 1
ATOM 609 C CA . LEU A 1 81 ? 32.408 -27.080 -12.907 1.00 91.44 81 LEU A CA 1
ATOM 610 C C . LEU A 1 81 ? 31.554 -26.623 -14.088 1.00 91.44 81 LEU A C 1
ATOM 612 O O . LEU A 1 81 ? 30.807 -25.671 -13.958 1.00 91.44 81 LEU A O 1
ATOM 616 N N . VAL A 1 82 ? 31.577 -27.408 -15.170 1.00 90.81 82 VAL A N 1
ATOM 617 C CA . VAL A 1 82 ? 30.805 -27.126 -16.390 1.00 90.81 82 VAL A CA 1
ATOM 618 C C . VAL A 1 82 ? 29.354 -26.772 -16.069 1.00 90.81 82 VAL A C 1
ATOM 620 O O . VAL A 1 82 ? 28.606 -27.653 -15.625 1.00 90.81 82 VAL A O 1
ATOM 623 N N . GLY A 1 83 ? 28.949 -25.541 -16.372 1.00 89.25 83 GLY A N 1
ATOM 624 C CA . GLY A 1 83 ? 27.620 -25.043 -16.067 1.00 89.25 83 GLY A CA 1
ATOM 625 C C . GLY A 1 83 ? 26.808 -24.566 -17.259 1.00 89.25 83 GLY A C 1
ATOM 626 O O . GLY A 1 83 ? 27.055 -24.900 -18.425 1.00 89.25 83 GLY A O 1
ATOM 627 N N . LEU A 1 84 ? 25.730 -23.852 -16.936 1.00 84.00 84 LEU A N 1
ATOM 628 C CA . LEU A 1 84 ? 24.775 -23.321 -17.903 1.00 84.00 84 LEU A CA 1
ATOM 629 C C . LEU A 1 84 ? 24.947 -21.803 -18.060 1.00 84.00 84 LEU A C 1
ATOM 631 O O . LEU A 1 84 ? 25.240 -21.107 -17.087 1.00 84.00 84 LEU A O 1
ATOM 635 N N . PRO A 1 85 ? 24.668 -21.245 -19.257 1.00 81.44 85 PRO A N 1
ATOM 636 C CA . PRO A 1 85 ? 24.718 -19.800 -19.460 1.00 81.44 85 PRO A CA 1
ATOM 637 C C . PRO A 1 85 ? 23.746 -18.996 -18.600 1.00 81.44 85 PRO A C 1
ATOM 639 O O . PRO A 1 85 ? 23.990 -17.821 -18.349 1.00 81.44 85 PRO A O 1
ATOM 642 N N . GLU A 1 86 ? 22.645 -19.616 -18.176 1.00 79.25 86 GLU A N 1
ATOM 643 C CA . GLU A 1 86 ? 21.654 -19.009 -17.285 1.00 79.25 86 GLU A CA 1
ATOM 644 C C . GLU A 1 86 ? 22.200 -18.768 -15.862 1.00 79.25 86 GLU A C 1
ATOM 646 O O . GLU A 1 86 ? 21.657 -17.921 -15.159 1.00 79.25 86 GLU A O 1
ATOM 651 N N . TYR A 1 87 ? 23.302 -19.433 -15.483 1.00 84.50 87 TYR A N 1
ATOM 652 C CA . TYR A 1 87 ? 23.907 -19.397 -14.143 1.00 84.50 87 TYR A CA 1
ATOM 653 C C . TYR A 1 87 ? 25.386 -18.982 -14.160 1.00 84.50 87 TYR A C 1
ATOM 655 O O . TYR A 1 87 ? 26.164 -19.411 -13.313 1.00 84.50 87 TYR A O 1
ATOM 663 N N . ASN A 1 88 ? 25.797 -18.173 -15.145 1.00 85.06 88 ASN A N 1
ATOM 664 C CA . ASN A 1 88 ? 27.172 -17.665 -15.286 1.00 85.06 88 ASN A CA 1
ATOM 665 C C . ASN A 1 88 ? 28.260 -18.751 -15.180 1.00 85.06 88 ASN A C 1
ATOM 667 O O . ASN A 1 88 ? 29.303 -18.515 -14.579 1.00 85.06 88 ASN A O 1
ATOM 671 N N . GLY A 1 89 ? 28.001 -19.929 -15.748 1.00 86.62 89 GLY A N 1
ATOM 672 C CA . GLY A 1 89 ? 28.937 -21.053 -15.744 1.00 86.62 89 GLY A CA 1
ATOM 673 C C . GLY A 1 89 ? 28.799 -22.018 -14.560 1.00 86.62 89 GLY A C 1
ATOM 674 O O . GLY A 1 89 ? 29.520 -23.000 -14.462 1.00 86.62 89 GLY A O 1
ATOM 675 N N . CYS A 1 90 ? 27.798 -21.841 -13.690 1.00 89.88 90 CYS A N 1
ATOM 676 C CA . CYS A 1 90 ? 27.473 -22.826 -12.653 1.00 89.88 90 CYS A CA 1
ATOM 677 C C . CYS A 1 90 ? 26.493 -23.923 -13.127 1.00 89.88 90 CYS A C 1
ATOM 679 O O . CYS A 1 90 ? 25.607 -23.667 -13.955 1.00 89.88 90 CYS A O 1
ATOM 681 N N . PRO A 1 91 ? 26.644 -25.174 -12.648 1.00 92.31 91 PRO A N 1
ATOM 682 C CA . PRO A 1 91 ? 25.710 -26.260 -12.932 1.00 92.31 91 PRO A CA 1
ATOM 683 C C . PRO A 1 91 ? 24.423 -26.148 -12.100 1.00 92.31 91 PRO A C 1
ATOM 685 O O . PRO A 1 91 ? 24.468 -25.739 -10.948 1.00 92.31 91 PRO A O 1
ATOM 688 N N . ASP A 1 92 ? 23.305 -26.585 -12.679 1.00 89.62 92 ASP A N 1
ATOM 689 C CA . ASP A 1 92 ? 22.038 -26.891 -11.993 1.00 89.62 92 ASP A CA 1
ATOM 690 C C . ASP A 1 92 ? 21.746 -28.379 -12.257 1.00 89.62 92 ASP A C 1
ATOM 692 O O . ASP A 1 92 ? 21.421 -28.789 -13.384 1.00 89.62 92 ASP A O 1
ATOM 696 N N . THR A 1 93 ? 21.995 -29.217 -11.253 1.00 93.50 93 THR A N 1
ATOM 697 C CA . THR A 1 93 ? 22.015 -30.675 -11.394 1.00 93.50 93 THR A CA 1
ATOM 698 C C . THR A 1 93 ? 20.609 -31.276 -11.511 1.00 93.50 93 THR A C 1
ATOM 700 O O . THR A 1 93 ? 20.445 -32.307 -12.185 1.00 93.50 93 THR A O 1
ATOM 703 N N . ASP A 1 94 ? 19.578 -30.657 -10.933 1.00 82.44 94 ASP A N 1
ATOM 704 C CA . ASP A 1 94 ? 18.206 -31.182 -10.929 1.00 82.44 94 ASP A CA 1
ATOM 705 C C . ASP A 1 94 ? 17.188 -30.362 -11.757 1.00 82.44 94 ASP A C 1
ATOM 707 O O . ASP A 1 94 ? 16.055 -30.812 -12.029 1.00 82.44 94 ASP A O 1
ATOM 711 N N . GLY A 1 95 ? 17.643 -29.229 -12.287 1.00 86.12 95 GLY A N 1
ATOM 712 C CA . GLY A 1 95 ? 16.970 -28.384 -13.258 1.00 86.12 95 GLY A CA 1
ATOM 713 C C . GLY A 1 95 ? 15.855 -27.532 -12.663 1.00 86.12 95 GLY A C 1
ATOM 714 O O . GLY A 1 95 ? 14.887 -27.242 -13.392 1.00 86.12 95 GLY A O 1
ATOM 715 N N . ASP A 1 96 ? 15.840 -27.295 -11.355 1.00 79.12 96 ASP A N 1
ATOM 716 C CA . ASP A 1 96 ? 14.730 -26.635 -10.674 1.00 79.12 96 ASP A CA 1
ATOM 717 C C . ASP A 1 96 ? 14.693 -25.112 -10.820 1.00 79.12 96 ASP A C 1
ATOM 719 O O . ASP A 1 96 ? 13.620 -24.524 -10.647 1.00 79.12 96 ASP A O 1
ATOM 723 N N . GLY A 1 97 ? 15.789 -24.510 -11.281 1.00 82.06 97 GLY A N 1
ATOM 724 C CA . GLY A 1 97 ? 15.897 -23.072 -11.460 1.00 82.06 97 GLY A CA 1
ATOM 725 C C . GLY A 1 97 ? 16.977 -22.410 -10.605 1.00 82.06 97 GLY A C 1
ATOM 726 O O . GLY A 1 97 ? 17.260 -21.240 -10.873 1.00 82.06 97 GLY A O 1
ATOM 727 N N . LEU A 1 98 ? 17.572 -23.115 -9.638 1.00 78.00 98 LEU A N 1
ATOM 728 C CA . LEU A 1 98 ? 18.715 -22.684 -8.826 1.00 78.00 98 LEU A CA 1
ATOM 729 C C . LEU A 1 98 ? 19.978 -23.459 -9.215 1.00 78.00 98 LEU A C 1
ATOM 731 O O . LEU A 1 98 ? 19.927 -24.664 -9.425 1.00 78.00 98 LEU A O 1
ATOM 735 N N . ASP A 1 99 ? 21.130 -22.792 -9.296 1.00 86.94 99 ASP A N 1
ATOM 736 C CA . ASP A 1 99 ? 22.388 -23.522 -9.465 1.00 86.94 99 ASP A CA 1
ATOM 737 C C . ASP A 1 99 ? 22.824 -24.212 -8.163 1.00 86.94 99 ASP A C 1
ATOM 739 O O . ASP A 1 99 ? 22.497 -23.769 -7.058 1.00 86.94 99 ASP A O 1
ATOM 743 N N . ASP A 1 100 ? 23.624 -25.272 -8.296 1.00 82.50 100 ASP A N 1
ATOM 744 C CA . ASP A 1 100 ? 24.046 -26.169 -7.214 1.00 82.50 100 ASP A CA 1
ATOM 745 C C . ASP A 1 100 ? 24.698 -25.435 -6.023 1.00 82.50 100 ASP A C 1
ATOM 747 O O . ASP A 1 100 ? 24.750 -25.966 -4.910 1.00 82.50 100 ASP A O 1
ATOM 751 N N . SER A 1 101 ? 25.249 -24.231 -6.232 1.00 78.88 101 SER A N 1
ATOM 752 C CA . SER A 1 101 ? 25.868 -23.455 -5.153 1.00 78.88 101 SER A CA 1
ATOM 753 C C . SER A 1 101 ? 24.825 -22.783 -4.251 1.00 78.88 101 SER A C 1
ATOM 755 O O . SER A 1 101 ? 25.011 -22.741 -3.027 1.00 78.88 101 SER A O 1
ATOM 757 N N . TYR A 1 102 ? 23.693 -22.375 -4.829 1.00 76.69 102 TYR A N 1
ATOM 758 C CA . TYR A 1 102 ? 22.546 -21.773 -4.145 1.00 76.69 102 TYR A CA 1
ATOM 759 C C . TYR A 1 102 ? 21.415 -22.772 -3.850 1.00 76.69 102 TYR A C 1
ATOM 761 O O . TYR A 1 102 ? 20.517 -22.452 -3.074 1.00 76.69 102 TYR A O 1
ATOM 769 N N . ASP A 1 103 ? 21.512 -24.002 -4.355 1.00 76.56 103 ASP A N 1
ATOM 770 C CA . ASP A 1 103 ? 20.602 -25.108 -4.054 1.00 76.56 103 ASP A CA 1
ATOM 771 C C . ASP A 1 103 ? 21.043 -25.896 -2.793 1.00 76.56 103 ASP A C 1
ATOM 773 O O . ASP A 1 103 ? 22.194 -26.324 -2.642 1.00 76.56 103 ASP A O 1
ATOM 777 N N . ASN A 1 104 ? 20.139 -26.028 -1.823 1.00 79.12 104 ASN A N 1
ATOM 778 C CA . ASN A 1 104 ? 20.275 -26.789 -0.579 1.00 79.12 104 ASN A CA 1
ATOM 779 C C . ASN A 1 104 ? 20.055 -28.296 -0.807 1.00 79.12 104 ASN A C 1
ATOM 781 O O . ASN A 1 104 ? 20.523 -29.122 -0.015 1.00 79.12 104 ASN A O 1
ATOM 785 N N . CYS A 1 105 ? 19.382 -28.665 -1.894 1.00 80.25 105 CYS A N 1
ATOM 786 C CA . CYS A 1 105 ? 19.136 -30.022 -2.345 1.00 80.25 105 CYS A CA 1
ATOM 787 C C . CYS A 1 105 ? 19.542 -30.247 -3.822 1.00 80.25 105 CYS A C 1
ATOM 789 O O . CYS A 1 105 ? 18.730 -30.806 -4.549 1.00 80.25 105 CYS A O 1
ATOM 791 N N . PRO A 1 106 ? 20.819 -30.045 -4.230 1.00 85.88 106 PRO A N 1
ATOM 792 C CA . PRO A 1 106 ? 21.259 -30.051 -5.645 1.00 85.88 106 PRO A CA 1
ATOM 793 C C . PRO A 1 106 ? 20.922 -31.298 -6.484 1.00 85.88 106 PRO A C 1
ATOM 795 O O . PRO A 1 106 ? 21.079 -31.326 -7.699 1.00 85.88 106 PRO A O 1
ATOM 798 N N . GLU A 1 107 ? 20.557 -32.413 -5.848 1.00 91.56 107 GLU A N 1
ATOM 799 C CA . GLU A 1 107 ? 20.192 -33.657 -6.538 1.00 91.56 107 GLU A CA 1
ATOM 800 C C . GLU A 1 107 ? 18.670 -33.912 -6.568 1.00 91.56 107 GLU A C 1
ATOM 802 O O . GLU A 1 107 ? 18.226 -34.943 -7.095 1.00 91.56 107 GLU A O 1
ATOM 807 N N . VAL A 1 108 ? 17.861 -33.053 -5.944 1.00 87.62 108 VAL A N 1
ATOM 808 C CA . VAL A 1 108 ? 16.444 -33.286 -5.661 1.00 87.62 108 VAL A CA 1
ATOM 809 C C . VAL A 1 108 ? 15.628 -32.037 -5.948 1.00 87.62 108 VAL A C 1
ATOM 811 O O . VAL A 1 108 ? 15.346 -31.260 -5.044 1.00 87.62 108 VAL A O 1
ATOM 814 N N . ARG A 1 109 ? 15.098 -32.010 -7.175 1.00 82.44 109 ARG A N 1
ATOM 815 C CA . ARG A 1 109 ? 14.294 -30.911 -7.706 1.00 82.44 109 ARG A CA 1
ATOM 816 C C . ARG A 1 109 ? 13.337 -30.335 -6.669 1.00 82.44 109 ARG A C 1
ATOM 818 O O . ARG A 1 109 ? 12.362 -31.008 -6.294 1.00 82.44 109 ARG A O 1
ATOM 825 N N . GLY A 1 110 ? 13.577 -29.098 -6.274 1.00 75.06 110 GLY A N 1
ATOM 826 C CA . GLY A 1 110 ? 12.769 -28.398 -5.307 1.00 75.06 110 GLY A CA 1
ATOM 827 C C . GLY A 1 110 ? 12.100 -27.173 -5.881 1.00 75.06 110 GLY A C 1
ATOM 828 O O . GLY A 1 110 ? 11.675 -27.125 -7.040 1.00 75.06 110 GLY A O 1
ATOM 829 N N . VAL A 1 111 ? 11.883 -26.224 -4.985 1.00 72.31 111 VAL A N 1
ATOM 830 C CA . VAL A 1 111 ? 11.319 -24.926 -5.310 1.00 72.31 111 VAL A CA 1
ATOM 831 C C . VAL A 1 111 ? 12.233 -23.852 -4.746 1.00 72.31 111 VAL A C 1
ATOM 833 O O . VAL A 1 111 ? 12.846 -24.031 -3.690 1.00 72.31 111 VAL A O 1
ATOM 836 N N . PHE A 1 112 ? 12.277 -22.702 -5.409 1.00 60.56 112 PHE A N 1
ATOM 837 C CA . PHE A 1 112 ? 13.100 -21.578 -4.974 1.00 60.56 112 PHE A CA 1
ATOM 838 C C . PHE A 1 112 ? 12.818 -21.169 -3.515 1.00 60.56 112 PHE A C 1
ATOM 840 O O . PHE A 1 112 ? 13.736 -20.845 -2.768 1.00 60.56 112 PHE A O 1
ATOM 847 N N . GLN A 1 113 ? 11.556 -21.267 -3.069 1.00 56.78 113 GLN A N 1
ATOM 848 C CA . GLN A 1 113 ? 11.129 -20.914 -1.709 1.00 56.78 113 GLN A CA 1
ATOM 849 C C . GLN A 1 113 ? 11.836 -21.731 -0.613 1.00 56.78 113 GLN A C 1
ATOM 851 O O . GLN A 1 113 ? 11.992 -21.243 0.510 1.00 56.78 113 GLN A O 1
ATOM 856 N N . ASN A 1 114 ? 12.279 -22.952 -0.927 1.00 70.00 114 ASN A N 1
ATOM 857 C CA . ASN A 1 114 ? 13.042 -23.801 -0.014 1.00 70.00 114 ASN A CA 1
ATOM 858 C C . ASN A 1 114 ? 14.487 -23.998 -0.493 1.00 70.00 114 ASN A C 1
ATOM 860 O O . ASN A 1 114 ? 15.060 -25.061 -0.277 1.00 70.00 114 ASN A O 1
ATOM 864 N N . TYR A 1 115 ? 15.047 -22.986 -1.167 1.00 73.75 115 TYR A N 1
ATOM 865 C CA . TYR A 1 115 ? 16.417 -22.989 -1.686 1.00 73.75 115 TYR A CA 1
ATOM 866 C C . TYR A 1 115 ? 16.719 -24.250 -2.495 1.00 73.75 115 TYR A C 1
ATOM 868 O O . TYR A 1 115 ? 17.696 -24.927 -2.232 1.00 73.75 115 TYR A O 1
ATOM 876 N N . GLY A 1 116 ? 15.823 -24.618 -3.407 1.00 76.19 116 GLY A N 1
ATOM 877 C CA . GLY A 1 116 ? 15.983 -25.781 -4.280 1.00 76.19 116 GLY A CA 1
ATOM 878 C C . GLY A 1 116 ? 15.670 -27.133 -3.628 1.00 76.19 116 GLY A C 1
ATOM 879 O O . GLY A 1 116 ? 15.733 -28.190 -4.245 1.00 76.19 116 GLY A O 1
ATOM 880 N N . CYS A 1 117 ? 15.166 -27.126 -2.389 1.00 81.62 117 CYS A N 1
ATOM 881 C CA . CYS A 1 117 ? 14.588 -28.310 -1.761 1.00 81.62 117 CYS A CA 1
ATOM 882 C C . CYS A 1 117 ? 13.066 -28.448 -1.992 1.00 81.62 117 CYS A C 1
ATOM 884 O O . CYS A 1 117 ? 12.351 -27.467 -2.227 1.00 81.62 117 CYS A O 1
ATOM 886 N N . PRO A 1 118 ? 12.503 -29.667 -1.910 1.00 83.69 118 PRO A N 1
ATOM 887 C CA . PRO A 1 118 ? 11.055 -29.878 -1.895 1.00 83.69 118 PRO A CA 1
ATOM 888 C C . PRO A 1 118 ? 10.344 -29.121 -0.758 1.00 83.69 118 PRO A C 1
ATOM 890 O O . PRO A 1 118 ? 10.882 -28.961 0.331 1.00 83.69 118 PRO A O 1
ATOM 893 N N . LEU A 1 119 ? 9.092 -28.694 -0.949 1.00 70.38 119 LEU A N 1
ATOM 894 C CA . LEU A 1 119 ? 8.325 -27.982 0.095 1.00 70.38 119 LEU A CA 1
ATOM 895 C C . LEU A 1 119 ? 8.095 -28.796 1.383 1.00 70.38 119 LEU A C 1
ATOM 897 O O . LEU A 1 119 ? 7.749 -28.230 2.416 1.00 70.38 119 LEU A O 1
ATOM 901 N N . ASP A 1 120 ? 8.232 -30.123 1.334 1.00 75.19 120 ASP A N 1
ATOM 902 C CA . ASP A 1 120 ? 8.029 -31.009 2.482 1.00 75.19 120 ASP A CA 1
ATOM 903 C C . ASP A 1 120 ? 9.304 -31.283 3.300 1.00 75.19 120 ASP A C 1
ATOM 905 O O . ASP A 1 120 ? 9.230 -31.977 4.320 1.00 75.19 120 ASP A O 1
ATOM 909 N N . THR A 1 121 ? 10.458 -30.727 2.911 1.00 67.12 121 THR A N 1
ATOM 910 C CA . THR A 1 121 ? 11.696 -30.786 3.703 1.00 67.12 121 THR A CA 1
ATOM 911 C C . THR A 1 121 ? 11.849 -29.551 4.607 1.00 67.12 121 THR A C 1
ATOM 913 O O . THR A 1 121 ? 11.720 -28.434 4.111 1.00 67.12 121 THR A O 1
ATOM 916 N N . PRO A 1 122 ? 12.125 -29.715 5.921 1.00 69.31 122 PRO A N 1
ATOM 917 C CA . PRO A 1 122 ? 12.375 -28.598 6.842 1.00 69.31 122 PRO A CA 1
ATOM 918 C C . PRO A 1 122 ? 13.544 -27.701 6.400 1.00 69.31 122 PRO A C 1
ATOM 920 O O . PRO A 1 122 ? 14.527 -28.216 5.871 1.00 69.31 122 PRO A O 1
ATOM 923 N N . ARG A 1 123 ? 13.419 -26.387 6.632 1.00 71.38 123 ARG A N 1
ATOM 924 C CA . ARG A 1 123 ? 14.342 -25.335 6.169 1.00 71.38 123 ARG A CA 1
ATOM 925 C C . ARG A 1 123 ? 15.566 -25.187 7.085 1.00 71.38 123 ARG A C 1
ATOM 927 O O . ARG A 1 123 ? 15.425 -25.308 8.301 1.00 71.38 123 ARG A O 1
ATOM 934 N N . ASP A 1 124 ? 16.716 -24.942 6.470 1.00 75.12 124 ASP A N 1
ATOM 935 C CA . ASP A 1 124 ? 18.037 -24.706 7.076 1.00 75.12 124 ASP A CA 1
ATOM 936 C C . ASP A 1 124 ? 18.757 -23.701 6.152 1.00 75.12 124 ASP A C 1
ATOM 938 O O . ASP A 1 124 ? 19.262 -24.062 5.082 1.00 75.12 124 ASP A O 1
ATOM 942 N N . GLY A 1 125 ? 18.613 -22.414 6.469 1.00 74.81 125 GLY A N 1
ATOM 943 C CA . GLY A 1 125 ? 18.912 -21.273 5.607 1.00 74.81 125 GLY A CA 1
ATOM 944 C C . GLY A 1 125 ? 20.400 -20.978 5.457 1.00 74.81 125 GLY A C 1
ATOM 945 O O . GLY A 1 125 ? 20.809 -20.443 4.425 1.00 74.81 125 GLY A O 1
ATOM 946 N N . ASP A 1 126 ? 21.220 -21.368 6.429 1.00 70.25 126 ASP A N 1
ATOM 947 C CA . ASP A 1 126 ? 22.666 -21.146 6.421 1.00 70.25 126 ASP A CA 1
ATOM 948 C C . ASP A 1 126 ? 23.503 -22.430 6.312 1.00 70.25 126 ASP A C 1
ATOM 950 O O . ASP A 1 126 ? 24.729 -22.364 6.161 1.00 70.25 126 ASP A O 1
ATOM 954 N N . ARG A 1 127 ? 22.840 -23.591 6.262 1.00 80.00 127 ARG A N 1
ATOM 955 C CA . ARG A 1 127 ? 23.438 -24.915 6.057 1.00 80.00 127 ARG A CA 1
ATOM 956 C C . ARG A 1 127 ? 24.363 -25.336 7.200 1.00 80.00 127 ARG A C 1
ATOM 958 O O . ARG A 1 127 ? 25.297 -26.119 6.971 1.00 80.00 127 ARG A O 1
ATOM 965 N N . ASP A 1 128 ? 24.144 -24.849 8.419 1.00 79.94 128 ASP A N 1
ATOM 966 C CA . ASP A 1 128 ? 24.926 -25.261 9.589 1.00 79.94 128 ASP A CA 1
ATOM 967 C C . ASP A 1 128 ? 24.457 -26.606 10.195 1.00 79.94 128 ASP A C 1
ATOM 969 O O . ASP A 1 128 ? 25.183 -27.247 10.974 1.00 79.94 128 ASP A O 1
ATOM 973 N N . GLY A 1 129 ? 23.296 -27.100 9.747 1.00 82.94 129 GLY A N 1
ATOM 974 C CA . GLY A 1 129 ? 22.674 -28.345 10.186 1.00 82.94 129 GLY A CA 1
ATOM 975 C C . GLY A 1 129 ? 21.659 -28.184 11.322 1.00 82.94 129 GLY A C 1
ATOM 976 O O . GLY A 1 129 ? 21.213 -29.205 11.868 1.00 82.94 129 GLY A O 1
ATOM 977 N N . ILE A 1 130 ? 21.314 -26.952 11.691 1.00 81.25 130 ILE A N 1
ATOM 978 C CA . ILE A 1 130 ? 20.247 -26.565 12.612 1.00 81.25 130 ILE A CA 1
ATOM 979 C C . ILE A 1 130 ? 19.108 -25.985 11.771 1.00 81.25 130 ILE A C 1
ATOM 981 O O . ILE A 1 130 ? 19.309 -25.245 10.821 1.00 81.25 130 ILE A O 1
ATOM 985 N N . LEU A 1 131 ? 17.874 -26.395 12.061 1.00 81.25 131 LEU A N 1
ATOM 986 C CA . LEU A 1 131 ? 16.725 -25.908 11.298 1.00 81.25 131 LEU A CA 1
ATOM 987 C C . LEU A 1 131 ? 16.444 -24.450 11.660 1.00 81.25 131 LEU A C 1
ATOM 989 O O . LEU A 1 131 ? 16.521 -24.129 12.839 1.00 81.25 131 LEU A O 1
ATOM 993 N N . ASP A 1 132 ? 15.965 -23.628 10.723 1.00 75.31 132 ASP A N 1
ATOM 994 C CA . ASP A 1 132 ? 15.647 -22.202 10.959 1.00 75.31 132 ASP A CA 1
ATOM 995 C C . ASP A 1 132 ? 14.752 -21.985 12.190 1.00 75.31 132 ASP A C 1
ATOM 997 O O . ASP A 1 132 ? 14.878 -21.015 12.926 1.00 75.31 132 ASP A O 1
ATOM 1001 N N . ILE A 1 133 ? 13.828 -22.918 12.440 1.00 77.69 133 ILE A N 1
ATOM 1002 C CA . ILE A 1 133 ? 12.913 -22.884 13.594 1.00 77.69 133 ILE A CA 1
ATOM 1003 C C . ILE A 1 133 ? 13.605 -23.126 14.948 1.00 77.69 133 ILE A C 1
ATOM 1005 O O . ILE A 1 133 ? 13.023 -22.877 16.004 1.00 77.69 133 ILE A O 1
ATOM 1009 N N . GLU A 1 134 ? 14.808 -23.684 14.915 1.00 79.50 134 GLU A N 1
ATOM 1010 C CA . GLU A 1 134 ? 15.680 -24.012 16.042 1.00 79.50 134 GLU A CA 1
ATOM 1011 C C . GLU A 1 134 ? 16.956 -23.141 16.038 1.00 79.50 134 GLU A C 1
ATOM 1013 O O . GLU A 1 134 ? 17.786 -23.282 16.942 1.00 79.50 134 GLU A O 1
ATOM 1018 N N . ASP A 1 135 ? 17.070 -22.220 15.074 1.00 78.25 135 ASP A N 1
ATOM 1019 C CA . ASP A 1 135 ? 18.216 -21.352 14.834 1.00 78.25 135 ASP A CA 1
ATOM 1020 C C . ASP A 1 135 ? 17.904 -19.887 15.197 1.00 78.25 135 ASP A C 1
ATOM 1022 O O . ASP A 1 135 ? 16.910 -19.303 14.767 1.00 78.25 135 ASP A O 1
ATOM 1026 N N . ARG A 1 136 ? 18.745 -19.274 16.033 1.00 83.81 136 ARG A N 1
ATOM 1027 C CA . ARG A 1 136 ? 18.669 -17.855 16.419 1.00 83.81 136 ARG A CA 1
ATOM 1028 C C . ARG A 1 136 ? 19.305 -16.948 15.364 1.00 83.81 136 ARG A C 1
ATOM 1030 O O . ARG A 1 136 ? 18.972 -15.767 15.317 1.00 83.81 136 ARG A O 1
ATOM 1037 N N . CYS A 1 137 ? 20.186 -17.482 14.530 1.00 78.56 137 CYS A N 1
ATOM 1038 C CA . CYS A 1 137 ? 20.831 -16.804 13.421 1.00 78.56 137 CYS A CA 1
ATOM 1039 C C . CYS A 1 137 ? 20.612 -17.588 12.111 1.00 78.56 137 CYS A C 1
ATOM 1041 O O . CYS A 1 137 ? 21.593 -18.020 11.521 1.00 78.56 137 CYS A O 1
ATOM 1043 N N . PRO A 1 138 ? 19.373 -17.668 11.577 1.00 78.19 138 PRO A N 1
ATOM 1044 C CA . PRO A 1 138 ? 18.989 -18.575 10.474 1.00 78.19 138 PRO A CA 1
ATOM 1045 C C . PRO A 1 138 ? 19.723 -18.375 9.133 1.00 78.19 138 PRO A C 1
ATOM 1047 O O . PRO A 1 138 ? 19.429 -19.038 8.142 1.00 78.19 138 PRO A O 1
ATOM 1050 N N . PHE A 1 139 ? 20.611 -17.384 9.065 1.00 78.94 139 PHE A N 1
ATOM 1051 C CA . PHE A 1 139 ? 21.333 -16.947 7.874 1.00 78.94 139 PHE A CA 1
ATOM 1052 C C . PHE A 1 139 ? 22.843 -16.801 8.132 1.00 78.94 139 PHE A C 1
ATOM 1054 O O . PHE A 1 139 ? 23.546 -16.163 7.346 1.00 78.94 139 PHE A O 1
ATOM 1061 N N . SER A 1 140 ? 23.366 -17.284 9.261 1.00 81.94 140 SER A N 1
ATOM 1062 C CA . SER A 1 140 ? 24.768 -17.111 9.643 1.00 81.94 140 SER A CA 1
ATOM 1063 C C . SER A 1 140 ? 25.286 -18.366 10.337 1.00 81.94 140 SER A C 1
ATOM 1065 O O . SER A 1 140 ? 25.063 -18.499 11.537 1.00 81.94 140 SER A O 1
ATOM 1067 N N . PRO A 1 141 ? 26.082 -19.205 9.641 1.00 81.44 141 PRO A N 1
ATOM 1068 C CA . PRO A 1 141 ? 26.365 -20.557 10.097 1.00 81.44 141 PRO A CA 1
ATOM 1069 C C . PRO A 1 141 ? 26.929 -20.599 11.512 1.00 81.44 141 PRO A C 1
ATOM 1071 O O . PRO A 1 141 ? 27.998 -20.032 11.789 1.00 81.44 141 PRO A O 1
ATOM 1074 N N . GLY A 1 142 ? 26.245 -21.306 12.402 1.00 86.00 142 GLY A N 1
ATOM 1075 C CA . GLY A 1 142 ? 26.589 -21.361 13.805 1.00 86.00 142 GLY A CA 1
ATOM 1076 C C . GLY A 1 142 ? 26.841 -22.755 14.343 1.00 86.00 142 GLY A C 1
ATOM 1077 O O . GLY A 1 142 ? 27.359 -23.667 13.695 1.00 86.00 142 GLY A O 1
ATOM 1078 N N . VAL A 1 143 ? 26.637 -22.862 15.653 1.00 88.19 143 VAL A N 1
ATOM 1079 C CA . VAL A 1 143 ? 26.806 -24.105 16.399 1.00 88.19 143 VAL A CA 1
ATOM 1080 C C . VAL A 1 143 ? 25.641 -24.293 17.354 1.00 88.19 143 VAL A C 1
ATOM 1082 O O . VAL A 1 143 ? 25.096 -23.334 17.907 1.00 88.19 143 VAL A O 1
ATOM 1085 N N . VAL A 1 144 ? 25.315 -25.553 17.638 1.00 86.50 144 VAL A N 1
ATOM 1086 C CA . VAL A 1 144 ? 24.206 -25.919 18.533 1.00 86.50 144 VAL A CA 1
ATOM 1087 C C . VAL A 1 144 ? 24.369 -25.284 19.917 1.00 86.50 144 VAL A C 1
ATOM 1089 O O . VAL A 1 144 ? 23.390 -24.867 20.528 1.00 86.50 144 VAL A O 1
ATOM 1092 N N . GLU A 1 145 ? 25.600 -25.150 20.424 1.00 82.31 145 GLU A N 1
ATOM 1093 C CA . GLU A 1 145 ? 25.869 -24.518 21.723 1.00 82.31 145 GLU A CA 1
ATOM 1094 C C . GLU A 1 145 ? 25.492 -23.027 21.795 1.00 82.31 145 GLU A C 1
ATOM 1096 O O . GLU A 1 145 ? 25.446 -22.469 22.895 1.00 82.31 145 GLU A O 1
ATOM 1101 N N . ARG A 1 146 ? 25.249 -22.384 20.649 1.00 78.06 146 ARG A N 1
ATOM 1102 C CA . ARG A 1 146 ? 24.880 -20.970 20.503 1.00 78.06 146 ARG A CA 1
ATOM 1103 C C . ARG A 1 146 ? 23.510 -20.784 19.845 1.00 78.06 146 ARG A C 1
ATOM 1105 O O . ARG A 1 146 ? 23.208 -19.675 19.421 1.00 78.06 146 ARG A O 1
ATOM 1112 N N . ASN A 1 147 ? 22.688 -21.836 19.812 1.00 82.81 147 ASN A N 1
ATOM 1113 C CA . ASN A 1 147 ? 21.406 -21.857 19.106 1.00 82.81 147 ASN A CA 1
ATOM 1114 C C . ASN A 1 147 ? 21.570 -21.393 17.648 1.00 82.81 147 ASN A C 1
ATOM 1116 O O . ASN A 1 147 ? 20.878 -20.476 17.244 1.00 82.81 147 ASN A O 1
ATOM 1120 N N . GLY A 1 148 ? 22.553 -21.938 16.926 1.00 84.00 148 GLY A N 1
ATOM 1121 C CA . GLY A 1 148 ? 22.765 -21.645 15.501 1.00 84.00 148 GLY A CA 1
ATOM 1122 C C . GLY A 1 148 ? 23.392 -20.289 15.173 1.00 84.00 148 GLY A C 1
ATOM 1123 O O . GLY A 1 148 ? 23.674 -19.974 14.032 1.00 84.00 148 GLY A O 1
ATOM 1124 N N . CYS A 1 149 ? 23.812 -19.526 16.187 1.00 85.25 149 CYS A N 1
ATOM 1125 C CA . CYS A 1 149 ? 24.655 -18.353 15.957 1.00 85.25 149 CYS A CA 1
ATOM 1126 C C . CYS A 1 149 ? 26.163 -18.670 15.898 1.00 85.25 149 CYS A C 1
ATOM 1128 O O . CYS A 1 149 ? 26.647 -19.559 16.620 1.00 85.25 149 CYS A O 1
ATOM 1130 N N . PRO A 1 150 ? 26.951 -17.886 15.132 1.00 85.94 150 PRO A N 1
ATOM 1131 C CA . PRO A 1 150 ? 28.407 -17.952 15.141 1.00 85.94 150 PRO A CA 1
ATOM 1132 C C . PRO A 1 150 ? 28.998 -17.794 16.550 1.00 85.94 150 PRO A C 1
ATOM 1134 O O . PRO A 1 150 ? 28.447 -17.136 17.438 1.00 85.94 150 PRO A O 1
ATOM 1137 N N . ILE A 1 151 ? 30.174 -18.385 16.785 1.00 75.06 151 ILE A N 1
ATOM 1138 C CA . ILE A 1 151 ? 30.848 -18.342 18.100 1.00 75.06 151 ILE A CA 1
ATOM 1139 C C . ILE A 1 151 ? 31.225 -16.903 18.507 1.00 75.06 151 ILE A C 1
ATOM 1141 O O . ILE A 1 151 ? 31.370 -16.611 19.697 1.00 75.06 151 ILE A O 1
ATOM 1145 N N . ASP A 1 152 ? 31.380 -16.016 17.534 1.00 71.94 152 ASP A N 1
ATOM 1146 C CA . ASP A 1 152 ? 31.695 -14.595 17.657 1.00 71.94 152 ASP A CA 1
ATOM 1147 C C . ASP A 1 152 ? 30.481 -13.669 17.487 1.00 71.94 152 ASP A C 1
ATOM 1149 O O . ASP A 1 152 ? 30.658 -12.456 17.516 1.00 71.94 152 ASP A O 1
ATOM 1153 N N . TYR A 1 153 ? 29.262 -14.211 17.393 1.00 68.06 153 TYR A N 1
ATOM 1154 C CA . TYR A 1 153 ? 28.037 -13.414 17.333 1.00 68.06 153 TYR A CA 1
ATOM 1155 C C . TYR A 1 153 ? 27.807 -12.633 18.632 1.00 68.06 153 TYR A C 1
ATOM 1157 O O . TYR A 1 153 ? 27.852 -13.208 19.733 1.00 68.06 153 TYR A O 1
ATOM 1165 N N . VAL A 1 154 ? 27.562 -11.331 18.483 1.00 68.12 154 VAL A N 1
ATOM 1166 C CA . VAL A 1 154 ? 27.239 -10.374 19.539 1.00 68.12 154 VAL A CA 1
ATOM 1167 C C . VAL A 1 154 ? 26.169 -9.423 18.994 1.00 68.12 154 VAL A C 1
ATOM 1169 O O . VAL A 1 154 ? 26.332 -8.929 17.884 1.00 68.12 154 VAL A O 1
ATOM 1172 N N . GLU A 1 155 ? 25.078 -9.227 19.738 1.00 71.44 155 GLU A N 1
ATOM 1173 C CA . GLU A 1 155 ? 23.997 -8.301 19.361 1.00 71.44 155 GLU A CA 1
ATOM 1174 C C . GLU A 1 155 ? 24.487 -6.850 19.502 1.00 71.44 155 GLU A C 1
ATOM 1176 O O . GLU A 1 155 ? 25.173 -6.537 20.479 1.00 71.44 155 GLU A O 1
ATOM 1181 N N . ASP A 1 156 ? 24.211 -6.040 18.482 1.00 77.25 156 ASP A N 1
ATOM 1182 C CA . ASP A 1 156 ? 24.636 -4.643 18.293 1.00 77.25 156 ASP A CA 1
ATOM 1183 C C . ASP A 1 156 ? 23.589 -3.988 17.362 1.00 77.25 156 ASP A C 1
ATOM 1185 O O . ASP A 1 156 ? 23.679 -4.083 16.132 1.00 77.25 156 ASP A O 1
ATOM 1189 N N . ILE A 1 157 ? 22.496 -3.493 17.955 1.00 81.00 157 ILE A N 1
ATOM 1190 C CA . ILE A 1 157 ? 21.271 -3.047 17.266 1.00 81.00 157 ILE A CA 1
ATOM 1191 C C . ILE A 1 157 ? 21.508 -1.774 16.451 1.00 81.00 157 ILE A C 1
ATOM 1193 O O . ILE A 1 157 ? 21.001 -1.676 15.328 1.00 81.00 157 ILE A O 1
ATOM 1197 N N . ASP A 1 158 ? 22.267 -0.817 16.978 1.00 74.50 158 ASP A N 1
ATOM 1198 C CA . ASP A 1 158 ? 22.555 0.457 16.312 1.00 74.50 158 ASP A CA 1
ATOM 1199 C C . ASP A 1 158 ? 23.884 0.470 15.535 1.00 74.50 158 ASP A C 1
ATOM 1201 O O . ASP A 1 158 ? 24.187 1.440 14.829 1.00 74.50 158 ASP A O 1
ATOM 1205 N N . GLN A 1 159 ? 24.605 -0.656 15.549 1.00 85.38 159 GLN A N 1
ATOM 1206 C CA . GLN A 1 159 ? 25.792 -0.939 14.741 1.00 85.38 159 GLN A CA 1
ATOM 1207 C C . GLN A 1 159 ? 26.933 0.053 14.983 1.00 85.38 159 GLN A C 1
ATOM 1209 O O . GLN A 1 159 ? 27.717 0.364 14.071 1.00 85.38 159 GLN A O 1
ATOM 1214 N N . ASP A 1 160 ? 27.049 0.555 16.210 1.00 82.62 160 ASP A N 1
ATOM 1215 C CA . ASP A 1 160 ? 28.090 1.499 16.599 1.00 82.62 160 ASP A CA 1
ATOM 1216 C C . ASP A 1 160 ? 29.438 0.804 16.927 1.00 82.62 160 ASP A C 1
ATOM 1218 O O . ASP A 1 160 ? 30.499 1.446 17.000 1.00 82.62 160 ASP A O 1
ATOM 1222 N N . GLY A 1 161 ? 29.420 -0.533 17.026 1.00 84.62 161 GLY A N 1
ATOM 1223 C CA . GLY A 1 161 ? 30.558 -1.382 17.368 1.00 84.62 161 GLY A CA 1
ATOM 1224 C C . GLY A 1 161 ? 30.703 -1.674 18.866 1.00 84.62 161 GLY A C 1
ATOM 1225 O O . GLY A 1 161 ? 31.717 -2.269 19.271 1.00 84.62 161 GLY A O 1
ATOM 1226 N N . VAL A 1 162 ? 29.739 -1.259 19.685 1.00 83.75 162 VAL A N 1
ATOM 1227 C CA . VAL A 1 162 ? 29.548 -1.585 21.094 1.00 83.75 162 VAL A CA 1
ATOM 1228 C C . VAL A 1 162 ? 28.383 -2.578 21.191 1.00 83.75 162 VAL A C 1
ATOM 1230 O O . VAL A 1 162 ? 27.277 -2.301 20.766 1.00 83.75 162 VAL A O 1
ATOM 1233 N N . PRO A 1 163 ? 28.603 -3.772 21.757 1.00 82.00 163 PRO A N 1
ATOM 1234 C CA . PRO A 1 163 ? 27.521 -4.728 21.972 1.00 82.00 163 PRO A CA 1
ATOM 1235 C C . PRO A 1 163 ? 26.362 -4.169 22.797 1.00 82.00 163 PRO A C 1
ATOM 1237 O O . PRO A 1 163 ? 26.646 -3.546 23.813 1.00 82.00 163 PRO A O 1
ATOM 1240 N N . ASP A 1 164 ? 25.115 -4.557 22.516 1.00 75.94 164 ASP A N 1
ATOM 1241 C CA . ASP A 1 164 ? 23.907 -4.085 23.225 1.00 75.94 164 ASP A CA 1
ATOM 1242 C C . ASP A 1 164 ? 24.025 -4.182 24.753 1.00 75.94 164 ASP A C 1
ATOM 1244 O O . ASP A 1 164 ? 23.641 -3.295 25.502 1.00 75.94 164 ASP A O 1
ATOM 1248 N N . TYR A 1 165 ? 24.615 -5.269 25.261 1.00 78.06 165 TYR A N 1
ATOM 1249 C CA . TYR A 1 165 ? 24.790 -5.472 26.707 1.00 78.06 165 TYR A CA 1
ATOM 1250 C C . TYR A 1 165 ? 25.878 -4.572 27.340 1.00 78.06 165 TYR A C 1
ATOM 1252 O O . TYR A 1 165 ? 26.103 -4.617 28.553 1.00 78.06 165 TYR A O 1
ATOM 1260 N N . GLN A 1 166 ? 26.625 -3.844 26.515 1.00 79.12 166 GLN A N 1
ATOM 1261 C CA . GLN A 1 166 ? 27.645 -2.842 26.843 1.00 79.12 166 GLN A CA 1
ATOM 1262 C C . GLN A 1 166 ? 27.282 -1.449 26.310 1.00 79.12 166 GLN A C 1
ATOM 1264 O O . GLN A 1 166 ? 28.073 -0.521 26.510 1.00 79.12 166 GLN A O 1
ATOM 1269 N N . ASP A 1 167 ? 26.125 -1.324 25.666 1.00 83.12 167 ASP A N 1
ATOM 1270 C CA . ASP A 1 167 ? 25.642 -0.125 25.012 1.00 83.12 167 ASP A CA 1
ATOM 1271 C C . ASP A 1 167 ? 24.501 0.481 25.840 1.00 83.12 167 ASP A C 1
ATOM 1273 O O . ASP A 1 167 ? 23.455 -0.129 26.040 1.00 83.12 167 ASP A O 1
ATOM 1277 N N . SER A 1 168 ? 24.718 1.684 26.362 1.00 88.12 168 SER A N 1
ATOM 1278 C CA . SER A 1 168 ? 23.730 2.453 27.123 1.00 88.12 168 SER A CA 1
ATOM 1279 C C . SER A 1 168 ? 22.818 3.302 26.217 1.00 88.12 168 SER A C 1
ATOM 1281 O O . SER A 1 168 ? 22.104 4.169 26.711 1.00 88.12 168 SER A O 1
ATOM 1283 N N . CYS A 1 169 ? 22.906 3.137 24.897 1.00 85.25 169 CYS A N 1
ATOM 1284 C CA . CYS A 1 169 ? 22.195 3.876 23.857 1.00 85.25 169 CYS A CA 1
ATOM 1285 C C . CYS A 1 169 ? 21.793 3.011 22.643 1.00 85.25 169 CYS A C 1
ATOM 1287 O O . CYS A 1 169 ? 21.512 3.605 21.608 1.00 85.25 169 CYS A O 1
ATOM 1289 N N . VAL A 1 170 ? 21.654 1.688 22.818 1.00 83.88 170 VAL A N 1
ATOM 1290 C CA . VAL A 1 170 ? 21.234 0.580 21.914 1.00 83.88 170 VAL A CA 1
ATOM 1291 C C . VAL A 1 170 ? 20.396 0.918 20.661 1.00 83.88 170 VAL A C 1
ATOM 1293 O O . VAL A 1 170 ? 20.398 0.164 19.695 1.00 83.88 170 VAL A O 1
ATOM 1296 N N . TYR A 1 171 ? 19.620 2.002 20.661 1.00 81.38 171 TYR A N 1
ATOM 1297 C CA . TYR A 1 171 ? 18.771 2.432 19.544 1.00 81.38 171 TYR A CA 1
ATOM 1298 C C . TYR A 1 171 ? 19.277 3.696 18.821 1.00 81.38 171 TYR A C 1
ATOM 1300 O O . TYR A 1 171 ? 18.498 4.343 18.115 1.00 81.38 171 TYR A O 1
ATOM 1308 N N . THR A 1 172 ? 20.538 4.102 19.006 1.00 75.62 172 THR A N 1
ATOM 1309 C CA . THR A 1 172 ? 21.049 5.399 18.533 1.00 75.62 172 THR A CA 1
ATOM 1310 C C . THR A 1 172 ? 22.059 5.242 17.400 1.00 75.62 172 THR A C 1
ATOM 1312 O O . THR A 1 172 ? 23.262 5.428 17.556 1.00 75.62 172 THR A O 1
ATOM 1315 N N . ASP A 1 173 ? 21.546 5.027 16.193 1.00 72.31 173 ASP A N 1
ATOM 1316 C CA . ASP A 1 173 ? 22.354 4.813 14.986 1.00 72.31 173 ASP A CA 1
ATOM 1317 C C . ASP A 1 173 ? 22.988 6.104 14.409 1.00 72.31 173 ASP A C 1
ATOM 1319 O O . ASP A 1 173 ? 23.947 6.058 13.627 1.00 72.31 173 ASP A O 1
ATOM 1323 N N . ASN A 1 174 ? 22.479 7.296 14.767 1.00 70.69 174 ASN A N 1
ATOM 1324 C CA . ASN A 1 174 ? 22.986 8.570 14.246 1.00 70.69 174 ASN A CA 1
ATOM 1325 C C . ASN A 1 174 ? 22.734 9.791 15.166 1.00 70.69 174 ASN A C 1
ATOM 1327 O O . ASN A 1 174 ? 21.591 10.235 15.314 1.00 70.69 174 ASN A O 1
ATOM 1331 N N . PRO A 1 175 ? 23.778 10.472 15.682 1.00 78.88 175 PRO A N 1
ATOM 1332 C CA . PRO A 1 175 ? 25.200 10.199 15.468 1.00 78.88 175 PRO A CA 1
ATOM 1333 C C . PRO A 1 175 ? 25.612 8.864 16.085 1.00 78.88 175 PRO A C 1
ATOM 1335 O O . PRO A 1 175 ? 25.126 8.554 17.150 1.00 78.88 175 PRO A O 1
ATOM 1338 N N . ILE A 1 176 ? 26.511 8.125 15.432 1.00 83.19 176 ILE A N 1
ATOM 1339 C CA . ILE A 1 176 ? 27.015 6.831 15.919 1.00 83.19 176 ILE A CA 1
ATOM 1340 C C . ILE A 1 176 ? 27.659 7.004 17.303 1.00 83.19 176 ILE A C 1
ATOM 1342 O O . ILE A 1 176 ? 28.390 7.984 17.537 1.00 83.19 176 ILE A O 1
ATOM 1346 N N . GLY A 1 177 ? 27.380 6.060 18.193 1.00 84.62 177 GLY A N 1
ATOM 1347 C CA . GLY A 1 177 ? 27.966 5.960 19.515 1.00 84.62 177 GLY A CA 1
ATOM 1348 C C . GLY A 1 177 ? 29.469 5.678 19.538 1.00 84.62 177 GLY A C 1
ATOM 1349 O O . GLY A 1 177 ? 30.167 5.651 18.519 1.00 84.62 177 GLY A O 1
ATOM 1350 N N . THR A 1 178 ? 30.027 5.593 20.746 1.00 89.44 178 THR A N 1
ATOM 1351 C CA . THR A 1 178 ? 31.444 5.253 20.925 1.00 89.44 178 THR A CA 1
ATOM 1352 C C . THR A 1 178 ? 31.646 4.356 22.133 1.00 89.44 178 THR A C 1
ATOM 1354 O O . THR A 1 178 ? 31.056 4.577 23.191 1.00 89.44 178 THR A O 1
ATOM 1357 N N . VAL A 1 179 ? 32.615 3.442 22.037 1.00 87.69 179 VAL A N 1
ATOM 1358 C CA . VAL A 1 179 ? 33.085 2.625 23.170 1.00 87.69 179 VAL A CA 1
ATOM 1359 C C . VAL A 1 179 ? 33.472 3.497 24.375 1.00 87.69 179 VAL A C 1
ATOM 1361 O O . VAL A 1 179 ? 33.255 3.110 25.521 1.00 87.69 179 VAL A O 1
ATOM 1364 N N . GLU A 1 180 ? 34.057 4.684 24.155 1.00 88.25 180 GLU A N 1
ATOM 1365 C CA . GLU A 1 180 ? 34.431 5.598 25.243 1.00 88.25 180 GLU A CA 1
ATOM 1366 C C . GLU A 1 180 ? 33.243 6.186 26.016 1.00 88.25 180 GLU A C 1
ATOM 1368 O O . GLU A 1 180 ? 33.436 6.624 27.155 1.00 88.25 180 GLU A O 1
ATOM 1373 N N . ASN A 1 181 ? 32.056 6.212 25.415 1.00 89.31 181 ASN A N 1
ATOM 1374 C CA . ASN A 1 181 ? 30.834 6.748 26.003 1.00 89.31 181 ASN A CA 1
ATOM 1375 C C . ASN A 1 181 ? 29.743 5.670 26.116 1.00 89.31 181 ASN A C 1
ATOM 1377 O O . ASN A 1 181 ? 28.569 5.999 26.025 1.00 89.31 181 ASN A O 1
ATOM 1381 N N . SER A 1 182 ? 30.137 4.405 26.311 1.00 89.94 182 SER A N 1
ATOM 1382 C CA . SER A 1 182 ? 29.220 3.267 26.488 1.00 89.94 182 SER A CA 1
ATOM 1383 C C . SER A 1 182 ? 28.163 3.178 25.384 1.00 89.94 182 SER A C 1
ATOM 1385 O O . SER A 1 182 ? 26.982 3.143 25.689 1.00 89.94 182 SER A O 1
ATOM 1387 N N . GLY A 1 183 ? 28.565 3.267 24.116 1.00 86.12 183 GLY A N 1
ATOM 1388 C CA . GLY A 1 183 ? 27.623 3.188 22.993 1.00 86.12 183 GLY A CA 1
ATOM 1389 C C . GLY A 1 183 ? 26.804 4.460 22.743 1.00 86.12 183 GLY A C 1
ATOM 1390 O O . GLY A 1 183 ? 26.124 4.634 21.744 1.00 86.12 183 GLY A O 1
ATOM 1391 N N . CYS A 1 184 ? 26.947 5.471 23.604 1.00 89.81 184 CYS A N 1
ATOM 1392 C CA . CYS A 1 184 ? 26.244 6.732 23.424 1.00 89.81 184 CYS A CA 1
ATOM 1393 C C . CYS A 1 184 ? 27.022 7.736 22.564 1.00 89.81 184 CYS A C 1
ATOM 1395 O O . CYS A 1 184 ? 28.249 7.866 22.683 1.00 89.81 184 CYS A O 1
ATOM 1397 N N . PRO A 1 185 ? 26.338 8.574 21.771 1.00 89.38 185 PRO A N 1
ATOM 1398 C CA . PRO A 1 185 ? 27.011 9.584 20.960 1.00 89.38 185 PRO A CA 1
ATOM 1399 C C . PRO A 1 185 ? 27.642 10.697 21.801 1.00 89.38 185 PRO A C 1
ATOM 1401 O O . PRO A 1 185 ? 27.212 10.992 22.919 1.00 89.38 185 PRO A O 1
ATOM 1404 N N . GLU A 1 186 ? 28.651 11.387 21.258 1.00 84.31 186 GLU A N 1
ATOM 1405 C CA . GLU A 1 186 ? 29.331 12.470 21.981 1.00 84.31 186 GLU A CA 1
ATOM 1406 C C . GLU A 1 186 ? 28.341 13.579 22.397 1.00 84.31 186 GLU A C 1
ATOM 1408 O O . GLU A 1 186 ? 27.787 14.303 21.567 1.00 84.31 186 GLU A O 1
ATOM 1413 N N . GLY A 1 187 ? 28.161 13.753 23.710 1.00 81.81 187 GLY A N 1
ATOM 1414 C CA . GLY A 1 187 ? 27.251 14.745 24.292 1.00 81.81 187 GLY A CA 1
ATOM 1415 C C . GLY A 1 187 ? 25.898 14.189 24.741 1.00 81.81 187 GLY A C 1
ATOM 1416 O O . GLY A 1 187 ? 25.147 14.931 25.374 1.00 81.81 187 GLY A O 1
ATOM 1417 N N . VAL A 1 188 ? 25.625 12.913 24.470 1.00 84.25 188 VAL A N 1
ATOM 1418 C CA . VAL A 1 188 ? 24.545 12.138 25.087 1.00 84.25 188 VAL A CA 1
ATOM 1419 C C . VAL A 1 188 ? 25.087 11.498 26.363 1.00 84.25 188 VAL A C 1
ATOM 1421 O O . VAL A 1 188 ? 26.214 10.998 26.389 1.00 84.25 188 VAL A O 1
ATOM 1424 N N . THR A 1 189 ? 24.325 11.597 27.448 1.00 86.88 189 THR A N 1
ATOM 1425 C CA . THR A 1 189 ? 24.666 10.958 28.720 1.00 86.88 189 THR A CA 1
ATOM 1426 C C . THR A 1 189 ? 24.175 9.512 28.703 1.00 86.88 189 THR A C 1
ATOM 1428 O O . THR A 1 189 ? 22.983 9.347 28.468 1.00 86.88 189 THR A O 1
ATOM 1431 N N . PRO A 1 190 ? 25.047 8.522 28.967 1.00 86.94 190 PRO A N 1
ATOM 1432 C CA . PRO A 1 190 ? 24.658 7.115 29.095 1.00 86.94 190 PRO A CA 1
ATOM 1433 C C . PRO A 1 190 ? 23.519 6.888 30.087 1.00 86.94 190 PRO A C 1
ATOM 1435 O O . PRO A 1 190 ? 23.554 7.476 31.173 1.00 86.94 190 PRO A O 1
ATOM 1438 N N . ASP A 1 191 ? 22.544 6.080 29.677 1.00 83.94 191 ASP A N 1
ATOM 1439 C CA . ASP A 1 191 ? 21.336 5.704 30.419 1.00 83.94 191 ASP A CA 1
ATOM 1440 C C . ASP A 1 191 ? 20.900 4.298 29.962 1.00 83.94 191 ASP A C 1
ATOM 1442 O O . ASP A 1 191 ? 20.187 4.144 28.973 1.00 83.94 191 ASP A O 1
ATOM 1446 N N . LEU A 1 192 ? 21.436 3.268 30.617 1.00 85.06 192 LEU A N 1
ATOM 1447 C CA . LEU A 1 192 ? 21.357 1.877 30.160 1.00 85.06 192 LEU A CA 1
ATOM 1448 C C . LEU A 1 192 ? 19.951 1.265 30.271 1.00 85.06 192 LEU A C 1
ATOM 1450 O O . LEU A 1 192 ? 19.617 0.381 29.479 1.00 85.06 192 LEU A O 1
ATOM 1454 N N . ASP A 1 193 ? 19.139 1.692 31.236 1.00 80.56 193 ASP A N 1
ATOM 1455 C CA . ASP A 1 193 ? 17.768 1.197 31.428 1.00 80.56 193 ASP A CA 1
ATOM 1456 C C . ASP A 1 193 ? 16.674 2.186 30.997 1.00 80.56 193 ASP A C 1
ATOM 1458 O O . ASP A 1 193 ? 15.491 1.824 30.990 1.00 80.56 193 ASP A O 1
ATOM 1462 N N . TYR A 1 194 ? 17.076 3.369 30.525 1.00 84.62 194 TYR A N 1
ATOM 1463 C CA . TYR A 1 194 ? 16.228 4.385 29.910 1.00 84.62 194 TYR A CA 1
ATOM 1464 C C . TYR A 1 194 ? 15.166 4.964 30.851 1.00 84.62 194 TYR A C 1
ATOM 1466 O O . TYR A 1 194 ? 14.088 5.377 30.401 1.00 84.62 194 TYR A O 1
ATOM 1474 N N . ASP A 1 195 ? 15.449 5.017 32.151 1.00 82.00 195 ASP A N 1
ATOM 1475 C CA . ASP A 1 195 ? 14.543 5.586 33.149 1.00 82.00 195 ASP A CA 1
ATOM 1476 C C . ASP A 1 195 ? 14.613 7.127 33.252 1.00 82.00 195 ASP A C 1
ATOM 1478 O O . ASP A 1 195 ? 13.766 7.784 33.874 1.00 82.00 195 ASP A O 1
ATOM 1482 N N . GLY A 1 196 ? 15.579 7.735 32.554 1.00 83.44 196 GLY A N 1
ATOM 1483 C CA . GLY A 1 196 ? 15.809 9.175 32.517 1.00 83.44 196 GLY A CA 1
ATOM 1484 C C . GLY A 1 196 ? 16.801 9.685 33.568 1.00 83.44 196 GLY A C 1
ATOM 1485 O O . GLY A 1 196 ? 17.025 10.906 33.651 1.00 83.44 196 GLY A O 1
ATOM 1486 N N . VAL A 1 197 ? 17.420 8.798 34.348 1.00 83.94 197 VAL A N 1
ATOM 1487 C CA . VAL A 1 197 ? 18.500 9.063 35.298 1.00 83.94 197 VAL A CA 1
ATOM 1488 C C . VAL A 1 197 ? 19.794 8.451 34.759 1.00 83.94 197 VAL A C 1
ATOM 1490 O O . VAL A 1 197 ? 20.036 7.265 34.829 1.00 83.94 197 VAL A O 1
ATOM 1493 N N . ALA A 1 198 ? 20.700 9.294 34.259 1.00 86.62 198 ALA A N 1
ATOM 1494 C CA . ALA A 1 198 ? 21.951 8.806 33.668 1.00 86.62 198 ALA A CA 1
ATOM 1495 C C . ALA A 1 198 ? 22.769 7.897 34.615 1.00 86.62 198 ALA A C 1
ATOM 1497 O O . ALA A 1 198 ? 22.973 8.263 35.780 1.00 86.62 198 ALA A O 1
ATOM 1498 N N . ASP A 1 199 ? 23.402 6.849 34.071 1.00 84.06 199 ASP A N 1
ATOM 1499 C CA . ASP A 1 199 ? 24.163 5.799 34.783 1.00 84.06 199 ASP A CA 1
ATOM 1500 C C . ASP A 1 199 ? 25.125 6.334 35.863 1.00 84.06 199 ASP A C 1
ATOM 1502 O O . ASP A 1 199 ? 25.432 5.701 36.872 1.00 84.06 199 ASP A O 1
ATOM 1506 N N . ALA A 1 200 ? 25.689 7.524 35.632 1.00 86.56 200 ALA A N 1
ATOM 1507 C CA . ALA A 1 200 ? 26.663 8.152 36.521 1.00 86.56 200 ALA A CA 1
ATOM 1508 C C . ALA A 1 200 ? 26.064 8.689 37.835 1.00 86.56 200 ALA A C 1
ATOM 1510 O O . ALA A 1 200 ? 26.813 8.970 38.782 1.00 86.56 200 ALA A O 1
ATOM 1511 N N . VAL A 1 201 ? 24.755 8.925 37.864 1.00 87.25 201 VAL A N 1
ATOM 1512 C CA . VAL A 1 201 ? 23.998 9.429 39.018 1.00 87.25 201 VAL A CA 1
ATOM 1513 C C . VAL A 1 201 ? 22.887 8.481 39.458 1.00 87.25 201 VAL A C 1
ATOM 1515 O O . VAL A 1 201 ? 22.283 8.743 40.496 1.00 87.25 201 VAL A O 1
ATOM 1518 N N . ASP A 1 202 ? 22.702 7.394 38.721 1.00 85.75 202 ASP A N 1
ATOM 1519 C CA . ASP A 1 202 ? 21.804 6.300 39.030 1.00 85.75 202 ASP A CA 1
ATOM 1520 C C . ASP A 1 202 ? 22.429 5.320 40.049 1.00 85.75 202 ASP A C 1
ATOM 1522 O O . ASP A 1 202 ? 23.614 4.964 39.993 1.00 85.75 202 ASP A O 1
ATOM 1526 N N . ALA A 1 203 ? 21.652 4.943 41.061 1.00 88.62 203 ALA A N 1
ATOM 1527 C CA . ALA A 1 203 ? 22.000 3.947 42.063 1.00 88.62 203 ALA A CA 1
ATOM 1528 C C . ALA A 1 203 ? 21.677 2.509 41.613 1.00 88.62 203 ALA A C 1
ATOM 1530 O O . ALA A 1 203 ? 22.287 1.573 42.152 1.00 88.62 203 ALA A O 1
ATOM 1531 N N . CYS A 1 204 ? 20.814 2.348 40.609 1.00 86.12 204 CYS A N 1
ATOM 1532 C CA . CYS A 1 204 ? 20.401 1.108 39.964 1.00 86.12 204 CYS A CA 1
ATOM 1533 C C . CYS A 1 204 ? 20.544 1.167 38.422 1.00 86.12 204 CYS A C 1
ATOM 1535 O O . CYS A 1 204 ? 19.581 0.842 37.751 1.00 86.12 204 CYS A O 1
ATOM 1537 N N . PRO A 1 205 ? 21.750 1.403 37.848 1.00 84.38 205 PRO A N 1
ATOM 1538 C CA . PRO A 1 205 ? 21.957 1.748 36.423 1.00 84.38 205 PRO A CA 1
ATOM 1539 C C . PRO A 1 205 ? 21.597 0.696 35.362 1.00 84.38 205 PRO A C 1
ATOM 1541 O O . PRO A 1 205 ? 22.133 0.739 34.266 1.00 84.38 205 PRO A O 1
ATOM 1544 N N . ALA A 1 206 ? 20.895 -0.372 35.709 1.00 82.19 206 ALA A N 1
ATOM 1545 C CA . ALA A 1 206 ? 20.516 -1.445 34.792 1.00 82.19 206 ALA A CA 1
ATOM 1546 C C . ALA A 1 206 ? 19.088 -1.942 35.075 1.00 82.19 206 ALA A C 1
ATOM 1548 O O . ALA A 1 206 ? 18.683 -2.988 34.561 1.00 82.19 206 ALA A O 1
ATOM 1549 N N . GLU A 1 207 ? 18.365 -1.257 35.956 1.00 82.88 207 GLU A N 1
ATOM 1550 C CA . GLU A 1 207 ? 17.033 -1.594 36.425 1.00 82.88 207 GLU A CA 1
ATOM 1551 C C . GLU A 1 207 ? 16.202 -0.314 36.470 1.00 82.88 207 GLU A C 1
ATOM 1553 O O . GLU A 1 207 ? 16.322 0.453 37.416 1.00 82.88 207 GLU A O 1
ATOM 1558 N N . TYR A 1 208 ? 15.293 -0.165 35.503 1.00 83.31 208 TYR A N 1
ATOM 1559 C CA . TYR A 1 208 ? 14.417 1.000 35.393 1.00 83.31 208 TYR A CA 1
ATOM 1560 C C . TYR A 1 208 ? 13.818 1.433 36.746 1.00 83.31 208 TYR A C 1
ATOM 1562 O O . TYR A 1 208 ? 13.081 0.661 37.382 1.00 83.31 208 TYR A O 1
ATOM 1570 N N . GLY A 1 209 ? 14.082 2.676 37.155 1.00 83.75 209 GLY A N 1
ATOM 1571 C CA . GLY A 1 209 ? 13.582 3.283 38.381 1.00 83.75 209 GLY A CA 1
ATOM 1572 C C . GLY A 1 209 ? 12.719 4.526 38.157 1.00 83.75 209 GLY A C 1
ATOM 1573 O O . GLY A 1 209 ? 12.906 5.331 37.256 1.00 83.75 209 GLY A O 1
ATOM 1574 N N . ASP A 1 210 ? 11.726 4.728 39.021 1.00 82.25 210 ASP A N 1
ATOM 1575 C CA . ASP A 1 210 ? 10.926 5.962 39.054 1.00 82.25 210 ASP A CA 1
ATOM 1576 C C . ASP A 1 210 ? 11.390 6.946 40.145 1.00 82.25 210 ASP A C 1
ATOM 1578 O O . ASP A 1 210 ? 10.863 8.058 40.284 1.00 82.25 210 ASP A O 1
ATOM 1582 N N . GLY A 1 211 ? 12.376 6.534 40.942 1.00 79.94 211 GLY A N 1
ATOM 1583 C CA . GLY A 1 211 ? 12.940 7.288 42.043 1.00 79.94 211 GLY A CA 1
ATOM 1584 C C . GLY A 1 211 ? 13.933 8.369 41.601 1.00 79.94 211 GLY A C 1
ATOM 1585 O O . GLY A 1 211 ? 14.507 8.340 40.516 1.00 79.94 211 GLY A O 1
ATOM 1586 N N . PRO A 1 212 ? 14.199 9.362 42.469 1.00 79.69 212 PRO A N 1
ATOM 1587 C CA . PRO A 1 212 ? 15.137 10.448 42.178 1.00 79.69 212 PRO A CA 1
ATOM 1588 C C . PRO A 1 212 ? 16.608 10.003 42.088 1.00 79.69 212 PRO A C 1
ATOM 1590 O O . PRO A 1 212 ? 17.466 10.830 41.770 1.00 79.69 212 PRO A O 1
ATOM 1593 N N . ASP A 1 213 ? 16.906 8.758 42.447 1.00 85.56 213 ASP A N 1
ATOM 1594 C CA . ASP A 1 213 ? 18.205 8.103 42.343 1.00 85.56 213 ASP A CA 1
ATOM 1595 C C . ASP A 1 213 ? 18.244 6.993 41.281 1.00 85.56 213 ASP A C 1
ATOM 1597 O O . ASP A 1 213 ? 19.207 6.239 41.305 1.00 85.56 213 ASP A O 1
ATOM 1601 N N . GLY A 1 214 ? 17.251 6.908 40.383 1.00 82.19 214 GLY A N 1
ATOM 1602 C CA . GLY A 1 214 ? 17.184 5.906 39.299 1.00 82.19 214 GLY A CA 1
ATOM 1603 C C . GLY A 1 214 ? 16.881 4.479 39.775 1.00 82.19 214 GLY A C 1
ATOM 1604 O O . GLY A 1 214 ? 16.891 3.513 39.034 1.00 82.19 214 GLY A O 1
ATOM 1605 N N . CYS A 1 215 ? 16.550 4.319 41.057 1.00 86.31 215 CYS A N 1
ATOM 1606 C CA . CYS A 1 215 ? 16.010 3.073 41.586 1.00 86.31 215 CYS A CA 1
ATOM 1607 C C . CYS A 1 215 ? 14.493 3.177 41.746 1.00 86.31 215 CYS A C 1
ATOM 1609 O O . CYS A 1 215 ? 13.925 4.269 41.825 1.00 86.31 215 CYS A O 1
ATOM 1611 N N . LEU A 1 216 ? 13.830 2.032 41.905 1.00 83.31 216 LEU A N 1
ATOM 1612 C CA . LEU A 1 216 ? 12.454 2.011 42.395 1.00 83.31 216 LEU A CA 1
ATOM 1613 C C . LEU A 1 216 ? 12.373 2.699 43.768 1.00 83.31 216 LEU A C 1
ATOM 1615 O O . LEU A 1 216 ? 13.158 2.393 44.673 1.00 83.31 216 LEU A O 1
ATOM 1619 N N . LEU A 1 217 ? 11.427 3.626 43.923 1.00 83.88 217 LEU A N 1
ATOM 1620 C CA . LEU A 1 217 ? 11.263 4.402 45.153 1.00 83.88 217 LEU A CA 1
ATOM 1621 C C . LEU A 1 217 ? 10.955 3.487 46.358 1.00 83.88 217 LEU A C 1
ATOM 1623 O O . LEU A 1 217 ? 10.038 2.679 46.282 1.00 83.88 217 LEU A O 1
ATOM 1627 N N . ASP A 1 218 ? 11.691 3.633 47.464 1.00 82.50 218 ASP A N 1
ATOM 1628 C CA . ASP A 1 218 ? 11.509 2.914 48.744 1.00 82.50 218 ASP A CA 1
ATOM 1629 C C . ASP A 1 218 ? 11.628 3.930 49.902 1.00 82.50 218 ASP A C 1
ATOM 1631 O O . ASP A 1 218 ? 12.728 4.342 50.307 1.00 82.50 218 ASP A O 1
ATOM 1635 N N . ASP A 1 219 ? 10.483 4.421 50.378 1.00 87.00 219 ASP A N 1
ATOM 1636 C CA . ASP A 1 219 ? 10.394 5.544 51.318 1.00 87.00 219 ASP A CA 1
ATOM 1637 C C . ASP A 1 219 ? 10.758 5.150 52.762 1.00 87.00 219 ASP A C 1
ATOM 1639 O O . ASP A 1 219 ? 11.322 5.967 53.513 1.00 87.00 219 ASP A O 1
ATOM 1643 N N . ASP A 1 220 ? 10.514 3.900 53.158 1.00 83.50 220 ASP A N 1
ATOM 1644 C CA . ASP A 1 220 ? 10.735 3.418 54.523 1.00 83.50 220 ASP A CA 1
ATOM 1645 C C . ASP A 1 220 ? 11.992 2.553 54.716 1.00 83.50 220 ASP A C 1
ATOM 1647 O O . ASP A 1 220 ? 12.477 2.401 55.853 1.00 83.50 220 ASP A O 1
ATOM 1651 N N . ARG A 1 221 ? 12.609 2.148 53.602 1.00 86.62 221 ARG A N 1
ATOM 1652 C CA . ARG A 1 221 ? 13.900 1.464 53.488 1.00 86.62 221 ARG A CA 1
ATOM 1653 C C . ARG A 1 221 ? 13.904 0.056 54.054 1.00 86.62 221 ARG A C 1
ATOM 1655 O O . ARG A 1 221 ? 14.882 -0.337 54.714 1.00 86.62 221 ARG A O 1
ATOM 1662 N N . ASP A 1 222 ? 12.841 -0.695 53.820 1.00 84.94 222 ASP A N 1
ATOM 1663 C CA . ASP A 1 222 ? 12.758 -2.112 54.158 1.00 84.94 222 ASP A CA 1
ATOM 1664 C C . ASP A 1 222 ? 13.183 -3.062 53.019 1.00 84.94 222 ASP A C 1
ATOM 1666 O O . ASP A 1 222 ? 13.232 -4.281 53.230 1.00 84.94 222 ASP A O 1
ATOM 1670 N N . TYR A 1 223 ? 13.627 -2.496 51.886 1.00 84.31 223 TYR A N 1
ATOM 1671 C CA . TYR A 1 223 ? 14.020 -3.175 50.646 1.00 84.31 223 TYR A CA 1
ATOM 1672 C C . TYR A 1 223 ? 12.852 -3.690 49.795 1.00 84.31 223 TYR A C 1
ATOM 1674 O O . TYR A 1 223 ? 13.073 -4.509 48.895 1.00 84.31 223 TYR A O 1
ATOM 1682 N N . ILE A 1 224 ? 11.631 -3.237 50.061 1.00 83.06 224 ILE A N 1
ATOM 1683 C CA . ILE A 1 224 ? 10.451 -3.482 49.242 1.00 83.06 224 ILE A CA 1
ATOM 1684 C C . ILE A 1 224 ? 10.066 -2.133 48.633 1.00 83.06 224 ILE A C 1
ATOM 1686 O O . ILE A 1 224 ? 9.759 -1.197 49.358 1.00 83.06 224 ILE A O 1
ATOM 1690 N N . PRO A 1 225 ? 10.114 -1.988 47.301 1.00 83.25 225 PRO A N 1
ATOM 1691 C CA . PRO A 1 225 ? 9.762 -0.722 46.677 1.00 83.25 225 PRO A CA 1
ATOM 1692 C C . PRO A 1 225 ? 8.321 -0.314 46.981 1.00 83.25 225 PRO A C 1
ATOM 1694 O O . PRO A 1 225 ? 7.450 -1.177 47.015 1.00 83.25 225 PRO A O 1
ATOM 1697 N N . ASN A 1 226 ? 8.055 0.989 47.067 1.00 77.56 226 ASN A N 1
ATOM 1698 C CA . ASN A 1 226 ? 6.743 1.600 47.288 1.00 77.56 226 ASN A CA 1
ATOM 1699 C C . ASN A 1 226 ? 5.647 1.021 46.379 1.00 77.56 226 ASN A C 1
ATOM 1701 O O . ASN A 1 226 ? 4.507 0.870 46.802 1.00 77.56 226 ASN A O 1
ATOM 1705 N N . SER A 1 227 ? 5.979 0.691 45.127 1.00 78.38 227 SER A N 1
ATOM 1706 C CA . SER A 1 227 ? 5.048 0.080 44.167 1.00 78.38 227 SER A CA 1
ATOM 1707 C C . SER A 1 227 ? 4.597 -1.335 44.557 1.00 78.38 227 SER A C 1
ATOM 1709 O O . SER A 1 227 ? 3.573 -1.809 44.077 1.00 78.38 227 SER A O 1
ATOM 1711 N N . ASN A 1 228 ? 5.349 -1.999 45.434 1.00 82.25 228 ASN A N 1
ATOM 1712 C CA . ASN A 1 228 ? 5.106 -3.339 45.961 1.00 82.25 228 ASN A CA 1
ATOM 1713 C C . ASN A 1 228 ? 4.960 -3.364 47.495 1.00 82.25 228 ASN A C 1
ATOM 1715 O O . ASN A 1 228 ? 4.881 -4.452 48.075 1.00 82.25 228 ASN A O 1
ATOM 1719 N N . ASP A 1 229 ? 4.931 -2.197 48.140 1.00 81.88 229 ASP A N 1
ATOM 1720 C CA . ASP A 1 229 ? 4.848 -2.031 49.586 1.00 81.88 229 ASP A CA 1
ATOM 1721 C C . ASP A 1 229 ? 3.472 -1.475 49.983 1.00 81.88 229 ASP A C 1
ATOM 1723 O O . ASP A 1 229 ? 3.073 -0.373 49.612 1.00 81.88 229 ASP A O 1
ATOM 1727 N N . ALA A 1 230 ? 2.726 -2.256 50.761 1.00 85.81 230 ALA A N 1
ATOM 1728 C CA . ALA A 1 230 ? 1.412 -1.900 51.278 1.00 85.81 230 ALA A CA 1
ATOM 1729 C C . ALA A 1 230 ? 1.456 -0.859 52.401 1.00 85.81 230 ALA A C 1
ATOM 1731 O O . ALA A 1 230 ? 0.420 -0.303 52.782 1.00 85.81 230 ALA A O 1
ATOM 1732 N N . CYS A 1 231 ? 2.637 -0.604 52.951 1.00 86.44 231 CYS A N 1
ATOM 1733 C CA . CYS A 1 231 ? 2.882 0.366 53.993 1.00 86.44 231 CYS A CA 1
ATOM 1734 C C . CYS A 1 231 ? 4.130 1.223 53.687 1.00 86.44 231 CYS A C 1
ATOM 1736 O O . CYS A 1 231 ? 4.976 1.291 54.568 1.00 86.44 231 CYS A O 1
ATOM 1738 N N . PRO A 1 232 ? 4.177 2.014 52.588 1.00 85.19 232 PRO A N 1
ATOM 1739 C CA . PRO A 1 232 ? 5.392 2.699 52.089 1.00 85.19 232 PRO A CA 1
ATOM 1740 C C . PRO A 1 232 ? 6.138 3.621 53.074 1.00 85.19 232 PRO A C 1
ATOM 1742 O O . PRO A 1 232 ? 7.225 4.111 52.798 1.00 85.19 232 PRO A O 1
ATOM 1745 N N . ASP A 1 233 ? 5.523 3.940 54.214 1.00 89.25 233 ASP A N 1
ATOM 1746 C CA . ASP A 1 233 ? 6.074 4.792 55.270 1.00 89.25 233 ASP A CA 1
ATOM 1747 C C . ASP A 1 233 ? 6.504 3.996 56.530 1.00 89.25 233 ASP A C 1
ATOM 1749 O O . ASP A 1 233 ? 6.875 4.599 57.553 1.00 89.25 233 ASP A O 1
ATOM 1753 N N . GLN A 1 234 ? 6.361 2.665 56.552 1.00 89.88 234 GLN A N 1
ATOM 1754 C CA . GLN A 1 234 ? 6.543 1.823 57.736 1.00 89.88 234 GLN A CA 1
ATOM 1755 C C . GLN A 1 234 ? 7.217 0.479 57.431 1.00 89.88 234 GLN A C 1
ATOM 1757 O O . GLN A 1 234 ? 6.529 -0.461 57.044 1.00 89.88 234 GLN A O 1
ATOM 1762 N N . PRO A 1 235 ? 8.483 0.296 57.843 1.00 88.44 235 PRO A N 1
ATOM 1763 C CA . PRO A 1 235 ? 9.272 -0.830 57.370 1.00 88.44 235 PRO A CA 1
ATOM 1764 C C . PRO A 1 235 ? 8.703 -2.173 57.833 1.00 88.44 235 PRO A C 1
ATOM 1766 O O . PRO A 1 235 ? 8.477 -2.382 59.041 1.00 88.44 235 PRO A O 1
ATOM 1769 N N . GLY A 1 236 ? 8.547 -3.104 56.897 1.00 88.38 236 GLY A N 1
ATOM 1770 C CA . GLY A 1 236 ? 8.012 -4.439 57.108 1.00 88.38 236 GLY A CA 1
ATOM 1771 C C . GLY A 1 236 ? 8.816 -5.539 56.424 1.00 88.38 236 GLY A C 1
ATOM 1772 O O . GLY A 1 236 ? 10.045 -5.509 56.355 1.00 88.38 236 GLY A O 1
ATOM 1773 N N . ASP A 1 237 ? 8.130 -6.629 56.083 1.00 87.75 237 ASP A N 1
ATOM 1774 C CA . ASP A 1 237 ? 8.740 -7.753 55.381 1.00 87.75 237 ASP A CA 1
ATOM 1775 C C . ASP A 1 237 ? 7.844 -8.259 54.252 1.00 87.75 237 ASP A C 1
ATOM 1777 O O . ASP A 1 237 ? 6.621 -8.108 54.274 1.00 87.75 237 ASP A O 1
ATOM 1781 N N . ALA A 1 238 ? 8.459 -8.910 53.264 1.00 82.75 238 ALA A N 1
ATOM 1782 C CA . ALA A 1 238 ? 7.781 -9.296 52.031 1.00 82.75 238 ALA A CA 1
ATOM 1783 C C . ALA A 1 238 ? 6.645 -10.312 52.245 1.00 82.75 238 ALA A C 1
ATOM 1785 O O . ALA A 1 238 ? 5.754 -10.415 51.408 1.00 82.75 238 ALA A O 1
ATOM 1786 N N . ASN A 1 239 ? 6.630 -11.061 53.359 1.00 82.25 239 ASN A N 1
ATOM 1787 C CA . ASN A 1 239 ? 5.531 -11.994 53.647 1.00 82.25 239 ASN A CA 1
ATOM 1788 C C . ASN A 1 239 ? 4.251 -11.272 54.079 1.00 82.25 239 ASN A C 1
ATOM 1790 O O . ASN A 1 239 ? 3.188 -11.894 54.105 1.00 82.25 239 ASN A O 1
ATOM 1794 N N . ASN A 1 240 ? 4.363 -9.999 54.452 1.00 85.56 240 ASN A N 1
ATOM 1795 C CA . ASN A 1 240 ? 3.251 -9.125 54.788 1.00 85.56 240 ASN A CA 1
ATOM 1796 C C . ASN A 1 240 ? 3.215 -7.899 53.864 1.00 85.56 240 ASN A C 1
ATOM 1798 O O . ASN A 1 240 ? 2.755 -6.841 54.282 1.00 85.56 240 ASN A O 1
ATOM 1802 N N . PHE A 1 241 ? 3.698 -8.054 52.625 1.00 86.06 241 PHE A N 1
ATOM 1803 C CA . PHE A 1 241 ? 3.631 -7.027 51.583 1.00 86.06 241 PHE A CA 1
ATOM 1804 C C . PHE A 1 241 ? 4.250 -5.688 52.019 1.00 86.06 241 PHE A C 1
ATOM 1806 O O . PHE A 1 241 ? 3.643 -4.654 51.805 1.00 86.06 241 PHE A O 1
ATOM 1813 N N . GLY A 1 242 ? 5.386 -5.706 52.723 1.00 85.62 242 GLY A N 1
ATOM 1814 C CA . GLY A 1 242 ? 6.050 -4.483 53.212 1.00 85.62 242 GLY A CA 1
ATOM 1815 C C . GLY A 1 242 ? 5.438 -3.868 54.475 1.00 85.62 242 GLY A C 1
ATOM 1816 O O . GLY A 1 242 ? 6.021 -3.010 55.117 1.00 85.62 242 GLY A O 1
ATOM 1817 N N . CYS A 1 243 ? 4.337 -4.421 54.997 1.00 87.75 243 CYS A N 1
ATOM 1818 C CA . CYS A 1 243 ? 3.776 -3.959 56.266 1.00 87.75 243 CYS A CA 1
ATOM 1819 C C . CYS A 1 243 ? 4.426 -4.604 57.513 1.00 87.75 243 CYS A C 1
ATOM 1821 O O . CYS A 1 243 ? 4.729 -5.806 57.521 1.00 87.75 243 CYS A O 1
ATOM 1823 N N . PRO A 1 244 ? 4.533 -3.880 58.648 1.00 88.94 244 PRO A N 1
ATOM 1824 C CA . PRO A 1 244 ? 5.050 -4.421 59.907 1.00 88.94 244 PRO A CA 1
ATOM 1825 C C . PRO A 1 244 ? 4.240 -5.608 60.456 1.00 88.94 244 PRO A C 1
ATOM 1827 O O . PRO A 1 244 ? 3.020 -5.678 60.306 1.00 88.94 244 PRO A O 1
ATOM 1830 N N . GLU A 1 245 ? 4.894 -6.506 61.203 1.00 81.31 245 GLU A N 1
ATOM 1831 C CA . GLU A 1 245 ? 4.234 -7.666 61.821 1.00 81.31 245 GLU A CA 1
ATOM 1832 C C . GLU A 1 245 ? 3.047 -7.246 62.718 1.00 81.31 245 GLU A C 1
ATOM 1834 O O . GLU A 1 245 ? 3.204 -6.551 63.727 1.00 81.31 245 GLU A O 1
ATOM 1839 N N . GLY A 1 246 ? 1.844 -7.718 62.375 1.00 78.62 246 GLY A N 1
ATOM 1840 C CA . GLY A 1 246 ? 0.60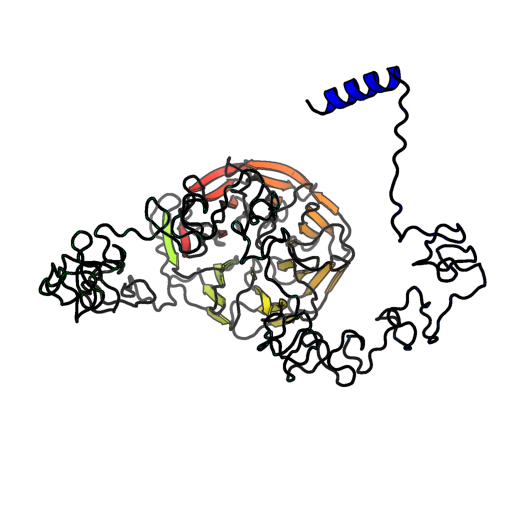4 -7.417 63.100 1.00 78.62 246 GLY A CA 1
ATOM 1841 C C . GLY A 1 246 ? -0.131 -6.159 62.626 1.00 78.62 246 GLY A C 1
ATOM 1842 O O . GLY A 1 246 ? -1.203 -5.861 63.162 1.00 78.62 246 GLY A O 1
ATOM 1843 N N . THR A 1 247 ? 0.408 -5.460 61.629 1.00 80.75 247 THR A N 1
ATOM 1844 C CA . THR A 1 247 ? -0.308 -4.472 60.822 1.00 80.75 247 THR A CA 1
ATOM 1845 C C . THR A 1 247 ? -0.877 -5.201 59.612 1.00 80.75 247 THR A C 1
ATOM 1847 O O . THR A 1 247 ? -0.128 -5.800 58.844 1.00 80.75 247 THR A O 1
ATOM 1850 N N . ASN A 1 248 ? -2.200 -5.195 59.464 1.00 79.69 248 ASN A N 1
ATOM 1851 C CA . ASN A 1 248 ? -2.798 -5.644 58.213 1.00 79.69 248 ASN A CA 1
ATOM 1852 C C . ASN A 1 248 ? -2.647 -4.512 57.185 1.00 79.69 248 ASN A C 1
ATOM 1854 O O . ASN A 1 248 ? -2.935 -3.368 57.561 1.00 79.69 248 ASN A O 1
ATOM 1858 N N . PRO A 1 249 ? -2.237 -4.825 55.944 1.00 80.12 249 PRO A N 1
ATOM 1859 C CA . PRO A 1 249 ? -2.358 -3.917 54.810 1.00 80.12 249 PRO A CA 1
ATOM 1860 C C . PRO A 1 249 ? -3.748 -3.279 54.744 1.00 80.12 249 PRO A C 1
ATOM 1862 O O . PRO A 1 249 ? -4.732 -3.877 55.200 1.00 80.12 249 PRO A O 1
ATOM 1865 N N . ALA A 1 250 ? -3.812 -2.051 54.233 1.00 82.31 250 ALA A N 1
ATOM 1866 C CA . ALA A 1 250 ? -5.085 -1.374 54.043 1.00 82.31 250 ALA A CA 1
ATOM 1867 C C . ALA A 1 250 ? -5.945 -2.147 53.026 1.00 82.31 250 ALA A C 1
ATOM 1869 O O . ALA A 1 250 ? -5.426 -2.714 52.070 1.00 82.31 250 ALA A O 1
ATOM 1870 N N . ASP A 1 251 ? -7.233 -2.229 53.334 1.00 84.75 251 ASP A N 1
ATOM 1871 C CA . ASP A 1 251 ? -8.304 -2.844 52.545 1.00 84.75 251 ASP A CA 1
ATOM 1872 C C . ASP A 1 251 ? -9.517 -1.953 52.825 1.00 84.75 251 ASP A C 1
ATOM 1874 O O . ASP A 1 251 ? -10.235 -2.105 53.828 1.00 84.75 251 ASP A O 1
ATOM 1878 N N . SER A 1 252 ? -9.564 -0.855 52.082 1.00 89.25 252 SER A N 1
ATOM 1879 C CA . SER A 1 252 ? -10.399 0.306 52.357 1.00 89.25 252 SER A CA 1
ATOM 1880 C C . SER A 1 252 ? -11.874 0.028 52.055 1.00 89.25 252 SER A C 1
ATOM 1882 O O . SER A 1 252 ? -12.749 0.581 52.739 1.00 89.25 252 SER A O 1
ATOM 1884 N N . ASP A 1 253 ? -12.170 -0.892 51.139 1.00 84.44 253 ASP A N 1
ATOM 1885 C CA . ASP A 1 253 ? -13.526 -1.305 50.783 1.00 84.44 253 ASP A CA 1
ATOM 1886 C C . ASP A 1 253 ? -13.962 -2.669 51.362 1.00 84.44 253 ASP A C 1
ATOM 1888 O O . ASP A 1 253 ? -15.168 -2.933 51.490 1.00 84.44 253 ASP A O 1
ATOM 1892 N N . GLY A 1 254 ? -13.015 -3.467 51.861 1.00 87.62 254 GLY A N 1
ATOM 1893 C CA . GLY A 1 254 ? -13.246 -4.702 52.598 1.00 87.62 254 GLY A CA 1
ATOM 1894 C C . GLY A 1 254 ? -13.533 -5.924 51.727 1.00 87.62 254 GLY A C 1
ATOM 1895 O O . GLY A 1 254 ? -14.196 -6.850 52.227 1.00 87.62 254 GLY A O 1
ATOM 1896 N N . ASP A 1 255 ? -13.134 -5.932 50.456 1.00 84.94 255 ASP A N 1
ATOM 1897 C CA . ASP A 1 255 ? -13.406 -7.029 49.523 1.00 84.94 255 ASP A CA 1
ATOM 1898 C C . ASP A 1 255 ? -12.388 -8.191 49.598 1.00 84.94 255 ASP A C 1
ATOM 1900 O O . ASP A 1 255 ? -12.684 -9.321 49.178 1.00 84.94 255 ASP A O 1
ATOM 1904 N N . GLY A 1 256 ? -11.252 -7.956 50.264 1.00 85.00 256 GLY A N 1
ATOM 1905 C CA . GLY A 1 256 ? -10.174 -8.917 50.477 1.00 85.00 256 GLY A CA 1
ATOM 1906 C C . GLY A 1 256 ? -8.981 -8.787 49.524 1.00 85.00 256 GLY A C 1
ATOM 1907 O O . GLY A 1 256 ? -8.052 -9.596 49.650 1.00 85.00 256 GLY A O 1
ATOM 1908 N N . VAL A 1 257 ? -8.990 -7.812 48.618 1.00 81.50 257 VAL A N 1
ATOM 1909 C CA . VAL A 1 257 ? -7.827 -7.272 47.910 1.00 81.50 257 VAL A CA 1
ATOM 1910 C C . VAL A 1 257 ? -7.293 -6.091 48.735 1.00 81.50 257 VAL A C 1
ATOM 1912 O O . VAL A 1 257 ? -8.033 -5.399 49.419 1.00 81.50 257 VAL A O 1
ATOM 1915 N N . TYR A 1 258 ? -5.972 -5.931 48.813 1.00 83.00 258 TYR A N 1
ATOM 1916 C CA . TYR A 1 258 ? -5.378 -4.823 49.573 1.00 83.00 258 TYR A CA 1
ATOM 1917 C C . TYR A 1 258 ? -5.225 -3.603 48.671 1.00 83.00 258 TYR A C 1
ATOM 1919 O O . TYR A 1 258 ? -4.863 -3.798 47.517 1.00 83.00 258 TYR A O 1
ATOM 1927 N N . ASP A 1 259 ? -5.364 -2.387 49.210 1.00 79.62 259 ASP A N 1
ATOM 1928 C CA . ASP A 1 259 ? -5.384 -1.106 48.471 1.00 79.62 259 ASP A CA 1
ATOM 1929 C C . ASP A 1 259 ? -4.258 -0.964 47.422 1.00 79.62 259 ASP A C 1
ATOM 1931 O O . ASP A 1 259 ? -4.436 -0.336 46.388 1.00 79.62 259 ASP A O 1
ATOM 1935 N N . ILE A 1 260 ? -3.080 -1.555 47.652 1.00 75.25 260 ILE A N 1
ATOM 1936 C CA . ILE A 1 260 ? -1.955 -1.506 46.696 1.00 75.25 260 ILE A CA 1
ATOM 1937 C C . ILE A 1 260 ? -2.095 -2.427 45.477 1.00 75.25 260 ILE A C 1
ATOM 1939 O O . ILE A 1 260 ? -1.424 -2.232 44.467 1.00 75.25 260 ILE A O 1
ATOM 1943 N N . TYR A 1 261 ? -2.938 -3.447 45.579 1.00 78.25 261 TYR A N 1
ATOM 1944 C CA . TYR A 1 261 ? -3.298 -4.374 44.509 1.00 78.25 261 TYR A CA 1
ATOM 1945 C C . TYR A 1 261 ? -4.740 -4.154 44.039 1.00 78.25 261 TYR A C 1
ATOM 1947 O O . TYR A 1 261 ? -5.232 -4.929 43.222 1.00 78.25 261 TYR A O 1
ATOM 1955 N N . ASP A 1 262 ? -5.393 -3.120 44.571 1.00 79.44 262 ASP A N 1
ATOM 1956 C CA . ASP A 1 262 ? -6.784 -2.776 44.347 1.00 79.44 262 ASP A CA 1
ATOM 1957 C C . ASP A 1 262 ? -6.862 -1.464 43.558 1.00 79.44 262 ASP A C 1
ATOM 1959 O O . ASP A 1 262 ? -6.535 -0.381 44.051 1.00 79.44 262 ASP A O 1
ATOM 1963 N N . ARG A 1 263 ? -7.256 -1.549 42.286 1.00 85.56 263 ARG A N 1
ATOM 1964 C CA . ARG A 1 263 ? -7.384 -0.361 41.425 1.00 85.56 263 ARG A CA 1
ATOM 1965 C C . ARG A 1 263 ? -8.617 0.473 41.775 1.00 85.56 263 ARG A C 1
ATOM 1967 O O . ARG A 1 263 ? -8.701 1.629 41.352 1.00 85.56 263 ARG A O 1
ATOM 1974 N N . CYS A 1 264 ? -9.539 -0.096 42.541 1.00 84.94 264 CYS A N 1
ATOM 1975 C CA . CYS A 1 264 ? -10.762 0.517 43.012 1.00 84.94 264 CYS A CA 1
ATOM 1976 C C . CYS A 1 264 ? -10.823 0.500 44.542 1.00 84.94 264 CYS A C 1
ATOM 1978 O O . CYS A 1 264 ? -11.891 0.268 45.082 1.00 84.94 264 CYS A O 1
ATOM 1980 N N . ASP A 1 265 ? -9.726 0.855 45.218 1.00 84.19 265 ASP A N 1
ATOM 1981 C CA . ASP A 1 265 ? -9.512 0.844 46.678 1.00 84.19 265 ASP A CA 1
ATOM 1982 C C . ASP A 1 265 ? -10.679 1.311 47.585 1.00 84.19 265 ASP A C 1
ATOM 1984 O O . ASP A 1 265 ? -10.723 1.024 48.779 1.00 84.19 265 ASP A O 1
ATOM 1988 N N . ASN A 1 266 ? -11.637 2.079 47.068 1.00 88.12 266 ASN A N 1
ATOM 1989 C CA . ASN A 1 266 ? -12.806 2.564 47.799 1.00 88.12 266 ASN A CA 1
ATOM 1990 C C . ASN A 1 266 ? -14.140 1.906 47.381 1.00 88.12 266 ASN A C 1
ATOM 1992 O O . ASN A 1 266 ? -15.197 2.300 47.897 1.00 88.12 266 ASN A O 1
ATOM 1996 N N . GLU A 1 267 ? -14.131 0.941 46.463 1.00 88.38 267 GLU A N 1
ATOM 1997 C CA . GLU A 1 267 ? -15.296 0.301 45.857 1.00 88.38 267 GLU A CA 1
ATOM 1998 C C . GLU A 1 267 ? -15.121 -1.222 45.739 1.00 88.38 267 GLU A C 1
ATOM 2000 O O . GLU A 1 267 ? -14.573 -1.720 44.766 1.00 88.38 267 GLU A O 1
ATOM 2005 N N . ALA A 1 268 ? -15.728 -1.953 46.681 1.00 87.31 268 ALA A N 1
ATOM 2006 C CA . ALA A 1 268 ? -15.558 -3.401 46.811 1.00 87.31 268 ALA A CA 1
ATOM 2007 C C . ALA A 1 268 ? -15.820 -4.177 45.514 1.00 87.31 268 ALA A C 1
ATOM 2009 O O . ALA A 1 268 ? -16.949 -4.185 44.998 1.00 87.31 268 ALA A O 1
ATOM 2010 N N . GLY A 1 269 ? -14.803 -4.902 45.062 1.00 82.38 269 GLY A N 1
ATOM 2011 C CA . GLY A 1 269 ? -14.826 -5.754 43.894 1.00 82.38 269 GLY A CA 1
ATOM 2012 C C . GLY A 1 269 ? -15.643 -7.034 44.040 1.00 82.38 269 GLY A C 1
ATOM 2013 O O . GLY A 1 269 ? -16.101 -7.466 45.110 1.00 82.38 269 GLY A O 1
ATOM 2014 N N . THR A 1 270 ? -15.902 -7.666 42.897 1.00 80.25 270 THR A N 1
ATOM 2015 C CA . THR A 1 270 ? -16.785 -8.836 42.814 1.00 80.25 270 THR A CA 1
ATOM 2016 C C . THR A 1 270 ? -15.971 -10.123 42.917 1.00 80.25 270 THR A C 1
ATOM 2018 O O . THR A 1 270 ? -15.022 -10.320 42.180 1.00 80.25 270 THR A O 1
ATOM 2021 N N . ASN A 1 271 ? -16.349 -11.071 43.783 1.00 69.19 271 ASN A N 1
ATOM 2022 C CA . ASN A 1 271 ? -15.687 -12.389 43.913 1.00 69.19 271 ASN A CA 1
ATOM 2023 C C . ASN A 1 271 ? -14.166 -12.375 44.232 1.00 69.19 271 ASN A C 1
ATOM 2025 O O . ASN A 1 271 ? -13.515 -13.400 44.014 1.00 69.19 271 ASN A O 1
ATOM 2029 N N . GLY A 1 272 ? -13.621 -11.293 44.801 1.00 64.69 272 GLY A N 1
ATOM 2030 C CA . GLY A 1 272 ? -12.193 -11.168 45.140 1.00 64.69 272 GLY A CA 1
ATOM 2031 C C . GLY A 1 272 ? -11.303 -10.729 43.971 1.00 64.69 272 GLY A C 1
ATOM 2032 O O . GLY A 1 272 ? -10.116 -11.053 43.967 1.00 64.69 272 GLY A O 1
ATOM 2033 N N . PHE A 1 273 ? -11.899 -10.086 42.963 1.00 72.50 273 PHE A N 1
ATOM 2034 C CA . PHE A 1 273 ? -11.202 -9.260 41.974 1.00 72.50 273 PHE A CA 1
ATOM 2035 C C . PHE A 1 273 ? -11.068 -7.824 42.496 1.00 72.50 273 PHE A C 1
ATOM 2037 O O . PHE A 1 273 ? -11.832 -7.441 43.368 1.00 72.50 273 PHE A O 1
ATOM 2044 N N . ASP A 1 274 ? -10.130 -7.066 41.932 1.00 80.19 274 ASP A N 1
ATOM 2045 C CA . ASP A 1 274 ? -9.639 -5.748 42.367 1.00 80.19 274 ASP A CA 1
ATOM 2046 C C . ASP A 1 274 ? -10.558 -4.554 42.072 1.00 80.19 274 ASP A C 1
ATOM 2048 O O . ASP A 1 274 ? -10.166 -3.423 42.297 1.00 80.19 274 ASP A O 1
ATOM 2052 N N . CYS A 1 275 ? -11.714 -4.758 41.449 1.00 85.94 275 CYS A N 1
ATOM 2053 C CA . CYS A 1 275 ? -12.646 -3.687 41.118 1.00 85.94 275 CYS A CA 1
ATOM 2054 C C . CYS A 1 275 ? -14.063 -4.257 40.964 1.00 85.94 275 CYS A C 1
ATOM 2056 O O . CYS A 1 275 ? -14.227 -5.450 40.658 1.00 85.94 275 CYS A O 1
ATOM 2058 N N . PRO A 1 276 ? -15.118 -3.441 41.157 1.00 87.75 276 PRO A N 1
ATOM 2059 C CA . PRO A 1 276 ? -16.487 -3.864 40.906 1.00 87.75 276 PRO A CA 1
ATOM 2060 C C . PRO A 1 276 ? -16.658 -4.253 39.440 1.00 87.75 276 PRO A C 1
ATOM 2062 O O . PRO A 1 276 ? -16.139 -3.595 38.549 1.00 87.75 276 PRO A O 1
ATOM 2065 N N . ASP A 1 277 ? -17.411 -5.318 39.215 1.00 85.12 277 ASP A N 1
ATOM 2066 C CA . ASP A 1 277 ? -17.880 -5.770 37.906 1.00 85.12 277 ASP A CA 1
ATOM 2067 C C . ASP A 1 277 ? -19.389 -5.958 38.079 1.00 85.12 277 ASP A C 1
ATOM 2069 O O . ASP A 1 277 ? -19.886 -7.011 38.508 1.00 85.12 277 ASP A O 1
ATOM 2073 N N . ASN A 1 278 ? -20.113 -4.847 37.931 1.00 87.88 278 ASN A N 1
ATOM 2074 C CA . ASN A 1 278 ? -21.523 -4.768 38.293 1.00 87.88 278 ASN A CA 1
ATOM 2075 C C . ASN A 1 278 ? -22.406 -5.596 37.369 1.00 87.88 278 ASN A C 1
ATOM 2077 O O . ASN A 1 278 ? -23.525 -5.975 37.752 1.00 87.88 278 ASN A O 1
ATOM 2081 N N . ASP A 1 279 ? -21.940 -5.859 36.157 1.00 82.25 279 ASP A N 1
ATOM 2082 C CA . ASP A 1 279 ? -22.692 -6.599 35.169 1.00 82.25 279 ASP A CA 1
ATOM 2083 C C . ASP A 1 279 ? -22.209 -8.043 34.985 1.00 82.25 279 ASP A C 1
ATOM 2085 O O . ASP A 1 279 ? -23.013 -8.894 34.587 1.00 82.25 279 ASP A O 1
ATOM 2089 N N . GLY A 1 280 ? -21.000 -8.365 35.435 1.00 85.81 280 GLY A N 1
ATOM 2090 C CA . GLY A 1 280 ? -20.435 -9.701 35.556 1.00 85.81 280 GLY A CA 1
ATOM 2091 C C . GLY A 1 280 ? -19.793 -10.219 34.274 1.00 85.81 280 GLY A C 1
ATOM 2092 O O . GLY A 1 280 ? -19.894 -11.428 34.019 1.00 85.81 280 GLY A O 1
ATOM 2093 N N . ASP A 1 281 ? -19.264 -9.349 33.421 1.00 82.88 281 ASP A N 1
ATOM 2094 C CA . ASP A 1 281 ? -18.714 -9.726 32.121 1.00 82.88 281 ASP A CA 1
ATOM 2095 C C . ASP A 1 281 ? -17.216 -10.004 32.100 1.00 82.88 281 ASP A C 1
ATOM 2097 O O . ASP A 1 281 ? -16.699 -10.429 31.067 1.00 82.88 281 ASP A O 1
ATOM 2101 N N . THR A 1 282 ? -16.563 -9.906 33.259 1.00 83.62 282 THR A N 1
ATOM 2102 C CA . THR A 1 282 ? -15.129 -10.117 33.498 1.00 83.62 282 THR A CA 1
ATOM 2103 C C . THR A 1 282 ? -14.213 -8.935 33.185 1.00 83.62 282 THR A C 1
ATOM 2105 O O . THR A 1 282 ? -13.006 -9.069 33.404 1.00 83.62 282 THR A O 1
ATOM 2108 N N . ILE A 1 283 ? -14.749 -7.789 32.758 1.00 78.56 283 ILE A N 1
ATOM 2109 C CA . ILE A 1 283 ? -14.056 -6.500 32.788 1.00 78.56 283 ILE A CA 1
ATOM 2110 C C . ILE A 1 283 ? -14.594 -5.682 33.975 1.00 78.56 283 ILE A C 1
ATOM 2112 O O . ILE A 1 283 ? -15.801 -5.562 34.142 1.00 78.56 283 ILE A O 1
ATOM 2116 N N . PRO A 1 284 ? -13.733 -5.116 34.835 1.00 83.00 284 PRO A N 1
ATOM 2117 C CA . PRO A 1 284 ? -14.210 -4.255 35.908 1.00 83.00 284 PRO A CA 1
ATOM 2118 C C . PRO A 1 284 ? -14.761 -2.921 35.387 1.00 83.00 284 PRO A C 1
ATOM 2120 O O . PRO A 1 284 ? -14.217 -2.355 34.443 1.00 83.00 284 PRO A O 1
ATOM 2123 N N . ASP A 1 285 ? -15.757 -2.360 36.079 1.00 79.81 285 ASP A N 1
ATOM 2124 C CA . ASP A 1 285 ? -16.502 -1.134 35.741 1.00 79.81 285 ASP A CA 1
ATOM 2125 C C . ASP A 1 285 ? -15.614 0.075 35.365 1.00 79.81 285 ASP A C 1
ATOM 2127 O O . ASP A 1 285 ? -16.057 0.988 34.668 1.00 79.81 285 ASP A O 1
ATOM 2131 N N . ILE A 1 286 ? -14.375 0.133 35.864 1.00 78.31 286 ILE A N 1
ATOM 2132 C CA . ILE A 1 286 ? -13.418 1.212 35.574 1.00 78.31 286 ILE A CA 1
ATOM 2133 C C . ILE A 1 286 ? -12.749 1.079 34.196 1.00 78.31 286 ILE A C 1
ATOM 2135 O O . ILE A 1 286 ? -12.417 2.093 33.579 1.00 78.31 286 ILE A O 1
ATOM 2139 N N . ASP A 1 287 ? -12.569 -0.154 33.722 1.00 72.25 287 ASP A N 1
ATOM 2140 C CA . ASP A 1 287 ? -12.003 -0.498 32.412 1.00 72.25 287 ASP A CA 1
ATOM 2141 C C . ASP A 1 287 ? -13.096 -0.834 31.388 1.00 72.25 287 ASP A C 1
ATOM 2143 O O . ASP A 1 287 ? -12.837 -0.908 30.185 1.00 72.25 287 ASP A O 1
ATOM 2147 N N . ASP A 1 288 ? -14.317 -1.044 31.873 1.00 71.44 288 ASP A N 1
ATOM 2148 C CA . ASP A 1 288 ? -15.483 -1.367 31.079 1.00 71.44 288 ASP A CA 1
ATOM 2149 C C . ASP A 1 288 ? -16.070 -0.100 30.433 1.00 71.44 288 ASP A C 1
ATOM 2151 O O . ASP A 1 288 ? -16.425 0.893 31.074 1.00 71.44 288 ASP A O 1
ATOM 2155 N N . LEU A 1 289 ? -16.185 -0.124 29.107 1.00 76.19 289 LEU A N 1
ATOM 2156 C CA . LEU A 1 289 ? -16.812 0.936 28.323 1.00 76.19 289 LEU A CA 1
ATOM 2157 C C . LEU A 1 289 ? -18.331 1.021 28.569 1.00 76.19 289 LEU A C 1
ATOM 2159 O O . LEU A 1 289 ? -18.934 2.072 28.315 1.00 76.19 289 LEU A O 1
ATOM 2163 N N . CYS A 1 290 ? -18.954 -0.049 29.068 1.00 77.81 290 CYS A N 1
ATOM 2164 C CA . CYS A 1 290 ? -20.367 -0.140 29.419 1.00 77.81 290 CYS A CA 1
ATOM 2165 C C . CYS A 1 290 ? -20.613 -0.802 30.797 1.00 77.81 290 CYS A C 1
ATOM 2167 O O . CYS A 1 290 ? -21.345 -1.787 30.844 1.00 77.81 290 CYS A O 1
ATOM 2169 N N . PRO A 1 291 ? -20.252 -0.137 31.917 1.00 79.69 291 PRO A N 1
ATOM 2170 C CA . PRO A 1 291 ? -20.167 -0.689 33.294 1.00 79.69 291 PRO A CA 1
ATOM 2171 C C . PRO A 1 291 ? -21.444 -1.249 33.952 1.00 79.69 291 PRO A C 1
ATOM 2173 O O . PRO A 1 291 ? -21.551 -1.393 35.167 1.00 79.69 291 PRO A O 1
ATOM 2176 N N . THR A 1 292 ? -22.540 -1.361 33.213 1.00 83.88 292 THR A N 1
ATOM 2177 C CA . THR A 1 292 ? -23.850 -1.769 33.738 1.00 83.88 292 THR A CA 1
ATOM 2178 C C . THR A 1 292 ? -24.520 -2.802 32.838 1.00 83.88 292 THR A C 1
ATOM 2180 O O . THR A 1 292 ? -25.722 -3.066 32.977 1.00 83.88 292 THR A O 1
ATOM 2183 N N . GLU A 1 293 ? -23.789 -3.333 31.865 1.00 80.31 293 GLU A N 1
ATOM 2184 C CA . GLU A 1 293 ? -24.300 -4.086 30.742 1.00 80.31 293 GLU A CA 1
ATOM 2185 C C . GLU A 1 293 ? -23.362 -5.226 30.283 1.00 80.31 293 GLU A C 1
ATOM 2187 O O . GLU A 1 293 ? -22.586 -5.045 29.358 1.00 80.31 293 GLU A O 1
ATOM 2192 N N . ASN A 1 294 ? -23.600 -6.437 30.814 1.00 82.44 294 ASN A N 1
ATOM 2193 C CA . ASN A 1 294 ? -22.723 -7.616 30.693 1.00 82.44 294 ASN A CA 1
ATOM 2194 C C . ASN A 1 294 ? -22.245 -7.917 29.264 1.00 82.44 294 ASN A C 1
ATOM 2196 O O . ASN A 1 294 ? -22.994 -8.547 28.511 1.00 82.44 294 ASN A O 1
ATOM 2200 N N . GLY A 1 295 ? -21.046 -7.474 28.890 1.00 71.38 295 GLY A N 1
ATOM 2201 C CA . GLY A 1 295 ? -20.526 -7.472 27.532 1.00 71.38 295 GLY A CA 1
ATOM 2202 C C . GLY A 1 295 ? -19.547 -8.573 27.142 1.00 71.38 295 GLY A C 1
ATOM 2203 O O . GLY A 1 295 ? -19.489 -9.654 27.721 1.00 71.38 295 GLY A O 1
ATOM 2204 N N . ASP A 1 296 ? -18.852 -8.341 26.024 1.00 69.00 296 ASP A N 1
ATOM 2205 C CA . ASP A 1 296 ? -17.769 -9.211 25.557 1.00 69.00 296 ASP A CA 1
ATOM 2206 C C . ASP A 1 296 ? -16.417 -8.596 25.962 1.00 69.00 296 ASP A C 1
ATOM 2208 O O . ASP A 1 296 ? -16.127 -7.464 25.552 1.00 69.00 296 ASP A O 1
ATOM 2212 N N . PRO A 1 297 ? -15.549 -9.332 26.682 1.00 59.84 297 PRO A N 1
ATOM 2213 C CA . PRO A 1 297 ? -14.233 -8.838 27.074 1.00 59.84 297 PRO A CA 1
ATOM 2214 C C . PRO A 1 297 ? -13.342 -8.402 25.904 1.00 59.84 297 PRO A C 1
ATOM 2216 O O . PRO A 1 297 ? -12.480 -7.539 26.046 1.00 59.84 297 PRO A O 1
ATOM 2219 N N . THR A 1 298 ? -13.544 -8.972 24.713 1.00 58.28 298 THR A N 1
ATOM 2220 C CA . THR A 1 298 ? -12.801 -8.591 23.500 1.00 58.28 298 THR A CA 1
ATOM 2221 C C . THR A 1 298 ? -13.261 -7.257 22.899 1.00 58.28 298 THR A C 1
ATOM 2223 O O . THR A 1 298 ? -12.584 -6.716 22.026 1.00 58.28 298 THR A O 1
ATOM 2226 N N . LEU A 1 299 ? -14.388 -6.709 23.370 1.00 59.50 299 LEU A N 1
ATOM 2227 C CA . LEU A 1 299 ? -14.988 -5.446 22.929 1.00 59.50 299 LEU A CA 1
ATOM 2228 C C . LEU A 1 299 ? -14.973 -4.366 24.024 1.00 59.50 299 LEU A C 1
ATOM 2230 O O . LEU A 1 299 ? -15.728 -3.397 23.937 1.00 59.50 299 LEU A O 1
ATOM 2234 N N . GLY A 1 300 ? -14.133 -4.525 25.052 1.00 65.19 300 GLY A N 1
ATOM 2235 C CA . GLY A 1 300 ? -14.034 -3.564 26.152 1.00 65.19 300 GLY A CA 1
ATOM 2236 C C . GLY A 1 300 ? -15.278 -3.514 27.043 1.00 65.19 300 GLY A C 1
ATOM 2237 O O . GLY A 1 300 ? -15.596 -2.444 27.541 1.00 65.19 300 GLY A O 1
ATOM 2238 N N . GLY A 1 301 ? -15.989 -4.636 27.195 1.00 62.91 301 GLY A N 1
ATOM 2239 C CA . GLY A 1 301 ? -16.996 -4.839 28.247 1.00 62.91 301 GLY A CA 1
ATOM 2240 C C . GLY A 1 301 ? -18.426 -4.396 27.896 1.00 62.91 301 GLY A C 1
ATOM 2241 O O . GLY A 1 301 ? -19.400 -4.553 28.620 1.00 62.91 301 GLY A O 1
ATOM 2242 N N . CYS A 1 302 ? -18.626 -3.913 26.672 1.00 66.00 302 CYS A N 1
ATOM 2243 C CA . CYS A 1 302 ? -19.962 -3.601 26.187 1.00 66.00 302 CYS A CA 1
ATOM 2244 C C . CYS A 1 302 ? -20.710 -4.828 25.675 1.00 66.00 302 CYS A C 1
ATOM 2246 O O . CYS A 1 302 ? -20.198 -5.578 24.834 1.00 66.00 302 CYS A O 1
ATOM 2248 N N . LEU A 1 303 ? -21.990 -4.983 26.063 1.00 49.44 303 LEU A N 1
ATOM 2249 C CA . LEU A 1 303 ? -22.906 -5.772 25.236 1.00 49.44 303 LEU A CA 1
ATOM 2250 C C . LEU A 1 303 ? -22.806 -5.249 23.811 1.00 49.44 303 LEU A C 1
ATOM 2252 O O . LEU A 1 303 ? -22.782 -4.040 23.565 1.00 49.44 303 LEU A O 1
ATOM 2256 N N . ALA A 1 304 ? -22.874 -6.173 22.859 1.00 44.38 304 ALA A N 1
ATOM 2257 C CA . ALA A 1 304 ? -23.277 -5.870 21.498 1.00 44.38 304 ALA A CA 1
ATOM 2258 C C . ALA A 1 304 ? -24.717 -5.317 21.526 1.00 44.38 304 ALA A C 1
ATOM 2260 O O . ALA A 1 304 ? -25.683 -5.995 21.161 1.00 44.38 304 ALA A O 1
ATOM 2261 N N . LYS A 1 305 ? -24.906 -4.088 22.018 1.00 33.28 305 LYS A N 1
ATOM 2262 C CA . LYS A 1 305 ? -26.198 -3.430 22.144 1.00 33.28 305 LYS A CA 1
ATOM 2263 C C . LYS A 1 305 ? -26.558 -2.815 20.806 1.00 33.28 305 LYS A C 1
ATOM 2265 O O . LYS A 1 305 ? -26.562 -1.612 20.598 1.00 33.28 305 LYS A O 1
ATOM 2270 N N . LEU A 1 306 ? -26.858 -3.718 19.890 1.00 29.53 306 LEU A N 1
ATOM 2271 C CA . LEU A 1 306 ? -28.029 -3.758 19.035 1.00 29.53 306 LEU A CA 1
ATOM 2272 C C . LEU A 1 306 ? -28.956 -2.513 19.014 1.00 29.53 306 LEU A C 1
ATOM 2274 O O . LEU A 1 306 ? -30.163 -2.642 19.240 1.00 29.53 306 LEU A O 1
ATOM 2278 N N . GLU A 1 307 ? -28.479 -1.334 18.610 1.00 27.77 307 GLU A N 1
ATOM 2279 C CA . GLU A 1 307 ? -29.341 -0.407 17.870 1.00 27.77 307 GLU A CA 1
ATOM 2280 C C . GLU A 1 307 ? -29.528 -0.988 16.458 1.00 27.77 307 GLU A C 1
ATOM 2282 O O . GLU A 1 307 ? -28.790 -0.722 15.521 1.00 27.77 307 GLU A O 1
ATOM 2287 N N . ALA A 1 308 ? -30.547 -1.853 16.370 1.00 24.83 308 ALA A N 1
ATOM 2288 C CA . ALA A 1 308 ? -31.058 -2.561 15.193 1.00 24.83 308 ALA A CA 1
ATOM 2289 C C . ALA A 1 308 ? -30.248 -3.772 14.681 1.00 24.83 308 ALA A C 1
ATOM 2291 O O . ALA A 1 308 ? -29.653 -3.757 13.619 1.00 24.83 308 ALA A O 1
ATOM 2292 N N . SER A 1 309 ? -30.409 -4.916 15.348 1.00 29.20 309 SER A N 1
ATOM 2293 C CA . SER A 1 309 ? -30.121 -6.263 14.821 1.00 29.20 309 SER A CA 1
ATOM 2294 C C . SER A 1 309 ? -28.761 -6.453 14.116 1.00 29.20 309 SER A C 1
ATOM 2296 O O . SER A 1 309 ? -28.754 -6.773 12.925 1.00 29.20 309 SER A O 1
ATOM 2298 N N . LEU A 1 310 ? -27.651 -6.356 14.848 1.00 30.45 310 LEU A N 1
ATOM 2299 C CA . LEU A 1 310 ? -26.288 -6.626 14.370 1.00 30.45 310 LEU A CA 1
ATOM 2300 C C . LEU A 1 310 ? -25.715 -7.784 15.218 1.00 30.45 310 LEU A C 1
ATOM 2302 O O . LEU A 1 310 ? -25.435 -7.610 16.392 1.00 30.45 310 LEU A O 1
ATOM 2306 N N . ASP A 1 311 ? -25.793 -9.055 14.822 1.00 33.06 311 ASP A N 1
ATOM 2307 C CA . ASP A 1 311 ? -24.780 -9.720 13.986 1.00 33.06 311 ASP A CA 1
ATOM 2308 C C . ASP A 1 311 ? -23.480 -8.889 13.875 1.00 33.06 311 ASP A C 1
ATOM 2310 O O . ASP A 1 311 ? -23.562 -7.793 13.324 1.00 33.06 311 ASP A O 1
ATOM 2314 N N . PRO A 1 312 ? -22.291 -9.363 14.314 1.00 33.25 312 PRO A N 1
ATOM 2315 C CA . PRO A 1 312 ? -20.986 -8.704 14.067 1.00 33.25 312 PRO A CA 1
ATOM 2316 C C . PRO A 1 312 ? -20.659 -8.489 12.569 1.00 33.25 312 PRO A C 1
ATOM 2318 O O . PRO A 1 312 ? -19.590 -7.999 12.205 1.00 33.25 312 PRO A O 1
ATOM 2321 N N . ASN A 1 313 ? -21.624 -8.849 11.724 1.00 33.53 313 ASN A N 1
ATOM 2322 C CA . ASN A 1 313 ? -21.757 -8.688 10.298 1.00 33.53 313 ASN A CA 1
ATOM 2323 C C . ASN A 1 313 ? -22.855 -7.682 9.902 1.00 33.53 313 ASN A C 1
ATOM 2325 O O . ASN A 1 313 ? -23.551 -7.910 8.920 1.00 33.53 313 ASN A O 1
ATOM 2329 N N . ARG A 1 314 ? -23.153 -6.632 10.667 1.00 30.73 314 ARG A N 1
ATOM 2330 C CA . ARG A 1 314 ? -24.095 -5.596 10.212 1.00 30.73 314 ARG A CA 1
ATOM 2331 C C . ARG A 1 314 ? -23.688 -4.224 10.741 1.00 30.73 314 ARG A C 1
ATOM 2333 O O . ARG A 1 314 ? -23.516 -4.053 11.938 1.00 30.73 314 ARG A O 1
ATOM 2340 N N . VAL A 1 315 ? -23.631 -3.239 9.849 1.00 35.00 315 VAL A N 1
ATOM 2341 C CA . VAL A 1 315 ? -23.489 -1.795 10.144 1.00 35.00 315 VAL A CA 1
ATOM 2342 C C . VAL A 1 315 ? -24.709 -1.067 9.576 1.00 35.00 315 VAL A C 1
ATOM 2344 O O . VAL A 1 315 ? -25.051 -1.322 8.422 1.00 35.00 315 VAL A O 1
ATOM 2347 N N . THR A 1 316 ? -25.385 -0.203 10.342 1.00 32.34 316 THR A N 1
ATOM 2348 C CA . THR A 1 316 ? -26.626 0.467 9.896 1.00 32.34 316 THR A CA 1
ATOM 2349 C C . THR A 1 316 ? -26.379 1.938 9.578 1.00 32.34 316 THR A C 1
ATOM 2351 O O . THR A 1 316 ? -26.464 2.794 10.453 1.00 32.34 316 THR A O 1
ATOM 2354 N N . ILE A 1 317 ? -26.177 2.271 8.298 1.00 37.09 317 ILE A N 1
ATOM 2355 C CA . ILE A 1 317 ? -25.976 3.664 7.870 1.00 37.09 317 ILE A CA 1
ATOM 2356 C C . ILE A 1 317 ? -27.301 4.447 7.971 1.00 37.09 317 ILE A C 1
ATOM 2358 O O . ILE A 1 317 ? -28.178 4.365 7.105 1.00 37.09 317 ILE A O 1
ATOM 2362 N N . ASN A 1 318 ? -27.458 5.257 9.020 1.00 34.38 318 ASN A N 1
ATOM 2363 C CA . ASN A 1 318 ? -28.616 6.139 9.195 1.00 34.38 318 ASN A CA 1
ATOM 2364 C C . ASN A 1 318 ? -28.533 7.375 8.276 1.00 34.38 318 ASN A C 1
ATOM 2366 O O . ASN A 1 318 ? -28.093 8.455 8.665 1.00 34.38 318 ASN A O 1
ATOM 2370 N N . THR A 1 319 ? -29.034 7.272 7.042 1.00 34.12 319 THR A N 1
ATOM 2371 C CA . THR A 1 319 ? -29.035 8.384 6.068 1.00 34.12 319 THR A CA 1
ATOM 2372 C C . THR A 1 319 ? -30.153 9.421 6.287 1.00 34.12 319 THR A C 1
ATOM 2374 O O . THR A 1 319 ? -30.801 9.853 5.325 1.00 34.12 319 THR A O 1
ATOM 2377 N N . THR A 1 320 ? -30.435 9.859 7.520 1.00 31.58 320 THR A N 1
ATOM 2378 C CA . THR A 1 320 ? -31.467 10.889 7.763 1.00 31.58 320 THR A CA 1
ATOM 2379 C C . THR A 1 320 ? -30.954 12.148 8.460 1.00 31.58 320 THR A C 1
ATOM 2381 O O . THR A 1 320 ? -30.766 12.187 9.665 1.00 31.58 320 THR A O 1
ATOM 2384 N N . ASN A 1 321 ? -30.906 13.230 7.676 1.00 36.84 321 ASN A N 1
ATOM 2385 C CA . ASN A 1 321 ? -31.022 14.635 8.093 1.00 36.84 321 ASN A CA 1
ATOM 2386 C C . ASN A 1 321 ? -29.949 15.237 9.012 1.00 36.84 321 ASN A C 1
ATOM 2388 O O . ASN A 1 321 ? -30.296 15.944 9.954 1.00 36.84 321 ASN A O 1
ATOM 2392 N N . ALA A 1 322 ? -28.676 15.129 8.636 1.00 30.06 322 ALA A N 1
ATOM 2393 C CA . ALA A 1 322 ? -27.620 15.989 9.180 1.00 30.06 322 ALA A CA 1
ATOM 2394 C C . ALA A 1 322 ? -27.082 16.977 8.124 1.00 30.06 322 ALA A C 1
ATOM 2396 O O . ALA A 1 322 ? -27.264 16.762 6.933 1.00 30.06 322 ALA A O 1
ATOM 2397 N N . THR A 1 323 ? -26.521 18.117 8.522 1.00 30.66 323 THR A N 1
ATOM 2398 C CA . THR A 1 323 ? -25.972 19.167 7.634 1.00 30.66 323 THR A CA 1
ATOM 2399 C C . THR A 1 323 ? -24.451 19.225 7.795 1.00 30.66 323 THR A C 1
ATOM 2401 O O . THR A 1 323 ? -24.013 19.358 8.932 1.00 30.66 323 THR A O 1
ATOM 2404 N N . GLY A 1 324 ? -23.670 19.208 6.705 1.00 41.16 324 GLY A N 1
ATOM 2405 C CA . GLY A 1 324 ? -22.194 19.117 6.750 1.00 41.16 324 GLY A CA 1
ATOM 2406 C C . GLY A 1 324 ? -21.682 17.671 6.857 1.00 41.16 324 GLY A C 1
ATOM 2407 O O . GLY A 1 324 ? -22.504 16.757 6.922 1.00 41.16 324 GLY A O 1
ATOM 2408 N N . LEU A 1 325 ? -20.352 17.469 6.889 1.00 37.56 325 LEU A N 1
ATOM 2409 C CA . LEU A 1 325 ? -19.768 16.161 7.222 1.00 37.56 325 LEU A CA 1
ATOM 2410 C C . LEU A 1 325 ? -20.176 15.799 8.647 1.00 37.56 325 LEU A C 1
ATOM 2412 O O . LEU A 1 325 ? -19.810 16.482 9.602 1.00 37.56 325 LEU A O 1
ATOM 2416 N N . THR A 1 326 ? -21.008 14.773 8.770 1.00 43.59 326 THR A N 1
ATOM 2417 C CA . THR A 1 326 ? -21.482 14.264 10.057 1.00 43.59 326 THR A CA 1
ATOM 2418 C C . THR A 1 326 ? -21.069 12.814 10.141 1.00 43.59 326 THR A C 1
ATOM 2420 O O . THR A 1 326 ? -21.382 12.052 9.231 1.00 43.59 326 THR A O 1
ATOM 2423 N N . GLU A 1 327 ? -20.366 12.442 11.200 1.00 45.34 327 GLU A N 1
ATOM 2424 C CA . GLU A 1 327 ? -20.066 11.041 11.469 1.00 45.34 327 GLU A CA 1
ATOM 2425 C C . GLU A 1 327 ? -21.388 10.270 11.620 1.00 45.34 327 GLU A C 1
ATOM 2427 O O . GLU A 1 327 ? -22.260 10.662 12.400 1.00 45.34 327 GLU A O 1
ATOM 2432 N N . LEU A 1 328 ? -21.580 9.254 10.781 1.00 50.81 328 LEU A N 1
ATOM 2433 C CA . LEU A 1 328 ? -22.808 8.469 10.686 1.00 50.81 328 LEU A CA 1
ATOM 2434 C C . LEU A 1 328 ? -22.712 7.172 11.481 1.00 50.81 328 LEU A C 1
ATOM 2436 O O . LEU A 1 328 ? -23.711 6.771 12.073 1.00 50.81 328 LEU A O 1
ATOM 2440 N N . ASP A 1 329 ? -21.550 6.516 11.433 1.00 50.53 329 ASP A N 1
ATOM 2441 C CA . ASP A 1 329 ? -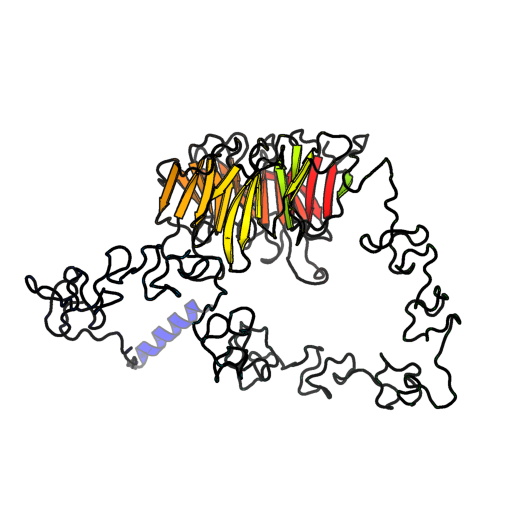21.319 5.201 12.031 1.00 50.53 329 ASP A CA 1
ATOM 2442 C C . ASP A 1 329 ? -19.809 4.901 12.155 1.00 50.53 329 ASP A C 1
ATOM 2444 O O . ASP A 1 329 ? -18.981 5.566 11.516 1.00 50.53 329 ASP A O 1
ATOM 2448 N N . ARG A 1 330 ? -19.457 3.881 12.946 1.00 48.78 330 ARG A N 1
ATOM 2449 C CA . ARG A 1 330 ? -18.086 3.367 13.104 1.00 48.78 330 ARG A CA 1
ATOM 2450 C C . ARG A 1 330 ? -18.065 1.849 12.971 1.00 48.78 330 ARG A C 1
ATOM 2452 O O . ARG A 1 330 ? -18.838 1.155 13.624 1.00 48.78 330 ARG A O 1
ATOM 2459 N N . LEU A 1 331 ? -17.115 1.331 12.202 1.00 52.19 331 LEU A N 1
ATOM 2460 C CA . LEU A 1 331 ? -16.732 -0.075 12.259 1.00 52.19 331 LEU A CA 1
ATOM 2461 C C . LEU A 1 331 ? -15.500 -0.192 13.164 1.00 52.19 331 LEU A C 1
ATOM 2463 O O . LEU A 1 331 ? -14.416 0.283 12.820 1.00 52.19 331 LEU A O 1
ATOM 2467 N N . VAL A 1 332 ? -15.685 -0.797 14.339 1.00 49.31 332 VAL A N 1
ATOM 2468 C CA . VAL A 1 332 ? -14.606 -1.053 15.306 1.00 49.31 332 VAL A CA 1
ATOM 2469 C C . VAL A 1 332 ? -13.912 -2.355 14.924 1.00 49.31 332 VAL A C 1
ATOM 2471 O O . VAL A 1 332 ? -14.283 -3.432 15.387 1.00 49.31 332 VAL A O 1
ATOM 2474 N N . ARG A 1 333 ? -12.944 -2.262 14.013 1.00 54.50 333 ARG A N 1
ATOM 2475 C CA . ARG A 1 333 ? -12.012 -3.342 13.684 1.00 54.50 333 ARG A CA 1
ATOM 2476 C C . ARG A 1 333 ? -10.637 -2.736 13.412 1.00 54.50 333 ARG A C 1
ATOM 2478 O O . ARG A 1 333 ? -10.590 -1.726 12.707 1.00 54.50 333 ARG A O 1
ATOM 2485 N N . PRO A 1 334 ? -9.544 -3.348 13.904 1.00 54.41 334 PRO A N 1
ATOM 2486 C CA . PRO A 1 334 ? -8.203 -2.945 13.508 1.00 54.41 334 PRO A CA 1
ATOM 2487 C C . PRO A 1 334 ? -8.082 -3.115 11.996 1.00 54.41 334 PRO A C 1
ATOM 2489 O O . PRO A 1 334 ? -8.247 -4.229 11.504 1.00 54.41 334 PRO A O 1
ATOM 2492 N N . ALA A 1 335 ? -7.862 -2.038 11.255 1.00 61.84 335 ALA A N 1
ATOM 2493 C CA . ALA A 1 335 ? -7.703 -2.084 9.808 1.00 61.84 335 ALA A CA 1
ATOM 2494 C C . ALA A 1 335 ? -6.249 -1.740 9.500 1.00 61.84 335 ALA A C 1
ATOM 2496 O O . ALA A 1 335 ? -5.797 -0.635 9.798 1.00 61.84 335 ALA A O 1
ATOM 2497 N N . TYR A 1 336 ? -5.521 -2.718 8.966 1.00 68.31 336 TYR A N 1
ATOM 2498 C CA . TYR A 1 336 ? -4.181 -2.492 8.436 1.00 68.31 336 TYR A CA 1
ATOM 2499 C C . TYR A 1 336 ? -4.279 -1.744 7.106 1.00 68.31 336 TYR A C 1
ATOM 2501 O O . TYR A 1 336 ? -3.618 -0.729 6.922 1.00 68.31 336 TYR A O 1
ATOM 2509 N N . ASP A 1 337 ? -5.194 -2.197 6.248 1.00 77.62 337 ASP A N 1
ATOM 2510 C CA . ASP A 1 337 ? -5.466 -1.617 4.939 1.00 77.62 337 ASP A CA 1
ATOM 2511 C C . ASP A 1 337 ? -6.962 -1.773 4.595 1.00 77.62 337 ASP A C 1
ATOM 2513 O O . ASP A 1 337 ? -7.641 -2.675 5.105 1.00 77.62 337 ASP A O 1
ATOM 2517 N N . PHE A 1 338 ? -7.526 -0.876 3.787 1.00 84.94 338 PHE A N 1
ATOM 2518 C CA . PHE A 1 338 ? -8.912 -0.980 3.329 1.00 84.94 338 PHE A CA 1
ATOM 2519 C C . PHE A 1 338 ? -9.121 -0.273 1.989 1.00 84.94 338 PHE A C 1
ATOM 2521 O O . PHE A 1 338 ? -8.532 0.762 1.726 1.00 84.94 338 PHE A O 1
ATOM 2528 N N . GLU A 1 339 ? -10.059 -0.768 1.186 1.00 86.25 339 GLU A N 1
ATOM 2529 C CA . GLU A 1 339 ? -10.348 -0.230 -0.143 1.00 86.25 339 GLU A CA 1
ATOM 2530 C C . GLU A 1 339 ? -11.850 -0.082 -0.397 1.00 86.25 339 GLU A C 1
ATOM 2532 O O . GLU A 1 339 ? -12.653 -0.874 0.102 1.00 86.25 339 GLU A O 1
ATOM 2537 N N . VAL A 1 340 ? -12.254 0.919 -1.192 1.00 84.25 340 VAL A N 1
ATOM 2538 C CA . VAL A 1 340 ? -13.668 1.137 -1.561 1.00 84.25 340 VAL A CA 1
ATOM 2539 C C . VAL A 1 340 ? -13.836 1.264 -3.071 1.00 84.25 340 VAL A C 1
ATOM 2541 O O . VAL A 1 340 ? -13.361 2.210 -3.690 1.00 84.25 340 VAL A O 1
ATOM 2544 N N . GLY A 1 341 ? -14.591 0.336 -3.658 1.00 81.25 341 GLY A N 1
ATOM 2545 C CA . GLY A 1 341 ? -14.911 0.327 -5.084 1.00 81.25 341 GLY A CA 1
ATOM 2546 C C . GLY A 1 341 ? -16.134 1.183 -5.429 1.00 81.25 341 GLY A C 1
ATOM 2547 O O . GLY A 1 341 ? -17.012 1.440 -4.600 1.00 81.25 341 GLY A O 1
ATOM 2548 N N . ASN A 1 342 ? -16.272 1.552 -6.704 1.00 79.94 342 ASN A N 1
ATOM 2549 C CA . ASN A 1 342 ? -17.417 2.291 -7.249 1.00 79.94 342 ASN A CA 1
ATOM 2550 C C . ASN A 1 342 ? -18.730 1.491 -7.234 1.00 79.94 342 ASN A C 1
ATOM 2552 O O . ASN A 1 342 ? -19.811 2.031 -7.460 1.00 79.94 342 ASN A O 1
ATOM 2556 N N . ASN A 1 343 ? -18.671 0.191 -6.983 1.00 75.38 343 ASN A N 1
ATOM 2557 C CA . ASN A 1 343 ? -19.844 -0.618 -6.672 1.00 75.38 343 ASN A CA 1
ATOM 2558 C C . ASN A 1 343 ? -20.267 -0.493 -5.193 1.00 75.38 343 ASN A C 1
ATOM 2560 O O . ASN A 1 343 ? -21.190 -1.193 -4.778 1.00 75.38 343 ASN A O 1
ATOM 2564 N N . ASN A 1 344 ? -19.640 0.409 -4.424 1.00 76.94 344 ASN A N 1
ATOM 2565 C CA . ASN A 1 344 ? -19.788 0.571 -2.977 1.00 76.94 344 ASN A CA 1
ATOM 2566 C C . ASN A 1 344 ? -19.403 -0.696 -2.197 1.00 76.94 344 ASN A C 1
ATOM 2568 O O . ASN A 1 344 ? -19.955 -0.965 -1.132 1.00 76.94 344 ASN A O 1
ATOM 2572 N N . LEU A 1 345 ? -18.473 -1.481 -2.739 1.00 81.62 345 LEU A N 1
ATOM 2573 C CA . LEU A 1 345 ? -17.845 -2.589 -2.038 1.00 81.62 345 LEU A CA 1
ATOM 2574 C C . LEU A 1 345 ? -16.706 -2.040 -1.186 1.00 81.62 345 LEU A C 1
ATOM 2576 O O . LEU A 1 345 ? -15.794 -1.423 -1.723 1.00 81.62 345 LEU A O 1
ATOM 2580 N N . LEU A 1 346 ? -16.770 -2.262 0.120 1.00 83.44 346 LEU A N 1
ATOM 2581 C CA . LEU A 1 346 ? -15.674 -2.010 1.047 1.00 83.44 346 LEU A CA 1
ATOM 2582 C C . LEU A 1 346 ? -14.929 -3.323 1.283 1.00 83.44 346 LEU A C 1
ATOM 2584 O O . LEU A 1 346 ? -15.545 -4.331 1.621 1.00 83.44 346 LEU A O 1
ATOM 2588 N N . VAL A 1 347 ? -13.616 -3.315 1.134 1.00 82.38 347 VAL A N 1
ATOM 2589 C CA . VAL A 1 347 ? -12.738 -4.427 1.497 1.00 82.38 347 VAL A CA 1
ATOM 2590 C C . VAL A 1 347 ? -11.879 -3.972 2.662 1.00 82.38 347 VAL A C 1
ATOM 2592 O O . VAL A 1 347 ? -11.354 -2.868 2.626 1.00 82.38 347 VAL A O 1
ATOM 2595 N N . VAL A 1 348 ? -11.773 -4.786 3.707 1.00 79.44 348 VAL A N 1
ATOM 2596 C CA . VAL A 1 348 ? -10.982 -4.471 4.900 1.00 79.44 348 VAL A CA 1
ATOM 2597 C C . VAL A 1 348 ? -10.020 -5.612 5.169 1.00 79.44 348 VAL A C 1
ATOM 2599 O O . VAL A 1 348 ? -10.457 -6.755 5.347 1.00 79.44 348 VAL A O 1
ATOM 2602 N N . GLN A 1 349 ? -8.737 -5.272 5.243 1.00 78.19 349 GLN A N 1
ATOM 2603 C CA . GLN A 1 349 ? -7.674 -6.139 5.712 1.00 78.19 349 GLN A CA 1
ATOM 2604 C C . GLN A 1 349 ? -7.304 -5.771 7.150 1.00 78.19 349 GLN A C 1
ATOM 2606 O O . GLN A 1 349 ? -7.060 -4.613 7.492 1.00 78.19 349 GLN A O 1
ATOM 2611 N N . SER A 1 350 ? -7.265 -6.777 8.015 1.00 71.88 350 SER A N 1
ATOM 2612 C CA . SER A 1 350 ? -7.075 -6.623 9.456 1.00 71.88 350 SER A CA 1
ATOM 2613 C C . SER A 1 350 ? -5.909 -7.494 9.926 1.00 71.88 350 SER A C 1
ATOM 2615 O O . SER A 1 350 ? -5.710 -8.594 9.415 1.00 71.88 350 SER A O 1
ATOM 2617 N N . TRP A 1 351 ? -5.159 -7.029 10.930 1.00 62.44 351 TRP A N 1
ATOM 2618 C CA . TRP A 1 351 ? -4.038 -7.787 11.495 1.00 62.44 351 TRP A CA 1
ATOM 2619 C C . TRP A 1 351 ? -4.481 -9.151 12.028 1.00 62.44 351 TRP A C 1
ATOM 2621 O O . TRP A 1 351 ? -5.348 -9.225 12.899 1.00 62.44 351 TRP A O 1
ATOM 2631 N N . ASN A 1 352 ? -3.858 -10.226 11.545 1.00 61.66 352 ASN A N 1
ATOM 2632 C CA . ASN A 1 352 ? -4.116 -11.613 11.942 1.00 61.66 352 ASN A CA 1
ATOM 2633 C C . ASN A 1 352 ? -5.600 -12.005 11.852 1.00 61.66 352 ASN A C 1
ATOM 2635 O O . ASN A 1 352 ? -6.078 -12.857 12.606 1.00 61.66 352 ASN A O 1
ATOM 2639 N N . GLN A 1 353 ? -6.342 -11.355 10.958 1.00 64.44 353 GLN A N 1
ATOM 2640 C CA . GLN A 1 353 ? -7.744 -11.627 10.693 1.00 64.44 353 GLN A CA 1
ATOM 2641 C C . GLN A 1 353 ? -7.936 -11.860 9.192 1.00 64.44 353 GLN A C 1
ATOM 2643 O O . GLN A 1 353 ? -7.208 -11.288 8.383 1.00 64.44 353 GLN A O 1
ATOM 2648 N N . PRO A 1 354 ? -8.942 -12.658 8.810 1.00 64.06 354 PRO A N 1
ATOM 2649 C CA . PRO A 1 354 ? -9.276 -12.856 7.410 1.00 64.06 354 PRO A CA 1
ATOM 2650 C C . PRO A 1 354 ? -9.670 -11.549 6.716 1.00 64.06 354 PRO A C 1
ATOM 2652 O O . PRO A 1 354 ? -10.414 -10.736 7.286 1.00 64.06 354 PRO A O 1
ATOM 2655 N N . LEU A 1 355 ? -9.282 -11.412 5.450 1.00 71.81 355 LEU A N 1
ATOM 2656 C CA . LEU A 1 355 ? -9.778 -10.346 4.590 1.00 71.81 355 LEU A CA 1
ATOM 2657 C C . LEU A 1 355 ? -11.307 -10.408 4.507 1.00 71.81 355 LEU A C 1
ATOM 2659 O O . LEU A 1 355 ? -11.898 -11.471 4.279 1.00 71.81 355 LEU A O 1
ATOM 2663 N N . THR A 1 356 ? -11.960 -9.263 4.714 1.00 72.25 356 THR A N 1
ATOM 2664 C CA . THR A 1 356 ? -13.420 -9.184 4.824 1.00 72.25 356 THR A CA 1
ATOM 2665 C C . THR A 1 356 ? -13.997 -8.159 3.851 1.00 72.25 356 THR A C 1
ATOM 2667 O O . THR A 1 356 ? -13.569 -7.007 3.827 1.00 72.25 356 THR A O 1
ATOM 2670 N N . THR A 1 357 ? -15.008 -8.552 3.072 1.00 73.75 357 THR A N 1
ATOM 2671 C CA . THR A 1 357 ? -15.657 -7.680 2.075 1.00 73.75 357 THR A CA 1
ATOM 2672 C C . THR A 1 357 ? -17.083 -7.307 2.476 1.00 73.75 357 THR A C 1
ATOM 2674 O O . THR A 1 357 ? -17.798 -8.106 3.063 1.00 73.75 357 THR A O 1
ATOM 2677 N N . TYR A 1 358 ? -17.534 -6.100 2.156 1.00 74.44 358 TYR A N 1
ATOM 2678 C CA . TYR A 1 358 ? -18.717 -5.462 2.731 1.00 74.44 358 TYR A CA 1
ATOM 2679 C C . TYR A 1 358 ? -19.503 -4.696 1.656 1.00 74.44 358 TYR A C 1
ATOM 2681 O O . TYR A 1 358 ? -18.945 -3.855 0.959 1.00 74.44 358 TYR A O 1
ATOM 2689 N N . ASP A 1 359 ? -20.813 -4.924 1.535 1.00 72.19 359 ASP A N 1
ATOM 2690 C CA . ASP A 1 359 ? -21.672 -4.159 0.612 1.00 72.19 359 ASP A CA 1
ATOM 2691 C C . ASP A 1 359 ? -22.239 -2.902 1.294 1.00 72.19 359 ASP A C 1
ATOM 2693 O O . ASP A 1 359 ? -23.192 -2.990 2.077 1.00 72.19 359 ASP A O 1
ATOM 2697 N N . LEU A 1 360 ? -21.697 -1.722 0.978 1.00 72.06 360 LEU A N 1
ATOM 2698 C CA . LEU A 1 360 ? -22.170 -0.447 1.533 1.00 72.06 360 LEU A CA 1
ATOM 2699 C C . LEU A 1 360 ? -23.490 0.034 0.897 1.00 72.06 360 LEU A C 1
ATOM 2701 O O . LEU A 1 360 ? -24.081 1.001 1.376 1.00 72.06 360 LEU A O 1
ATOM 2705 N N . ASN A 1 361 ? -24.006 -0.622 -0.155 1.00 65.00 361 ASN A N 1
ATOM 2706 C CA . ASN A 1 361 ? -25.349 -0.316 -0.674 1.00 65.00 361 ASN A CA 1
ATOM 2707 C C . ASN A 1 361 ? -26.456 -0.826 0.252 1.00 65.00 361 ASN A C 1
ATOM 2709 O O . ASN A 1 361 ? -27.627 -0.447 0.112 1.00 65.00 361 ASN A O 1
ATOM 2713 N N . GLN A 1 362 ? -26.117 -1.744 1.156 1.00 56.88 362 GLN A N 1
ATOM 2714 C CA . GLN A 1 362 ? -27.077 -2.340 2.062 1.00 56.88 362 GLN A CA 1
ATOM 2715 C C . GLN A 1 362 ? -27.268 -1.452 3.282 1.00 56.88 362 GLN A C 1
ATOM 2717 O O . GLN A 1 362 ? -26.335 -0.900 3.849 1.00 56.88 362 GLN A O 1
ATOM 2722 N N . ALA A 1 363 ? -28.516 -1.379 3.744 1.00 36.44 363 ALA A N 1
ATOM 2723 C CA . ALA A 1 363 ? -28.839 -0.714 5.003 1.00 36.44 363 ALA A CA 1
ATOM 2724 C C . ALA A 1 363 ? -28.212 -1.413 6.223 1.00 36.44 363 ALA A C 1
ATOM 2726 O O . ALA A 1 363 ? -28.266 -0.858 7.309 1.00 36.44 363 ALA A O 1
ATOM 2727 N N . THR A 1 364 ? -27.686 -2.629 6.050 1.00 36.62 364 THR A N 1
ATOM 2728 C CA . THR A 1 364 ? -26.957 -3.409 7.052 1.00 36.62 364 THR A CA 1
ATOM 2729 C C . THR A 1 364 ? -25.757 -4.072 6.380 1.00 36.62 364 THR A C 1
ATOM 2731 O O . THR A 1 364 ? -25.973 -4.939 5.534 1.00 36.62 364 THR A O 1
ATOM 2734 N N . ILE A 1 365 ? -24.535 -3.681 6.736 1.00 49.09 365 ILE A N 1
ATOM 2735 C CA . ILE A 1 365 ? -23.303 -4.145 6.077 1.00 49.09 365 ILE A CA 1
ATOM 2736 C C . ILE A 1 365 ? -22.807 -5.483 6.661 1.00 49.09 365 ILE A C 1
ATOM 2738 O O . ILE A 1 365 ? -22.261 -5.494 7.759 1.00 49.09 365 ILE A O 1
ATOM 2742 N N . ALA A 1 366 ? -22.970 -6.587 5.926 1.00 40.47 366 ALA A N 1
ATOM 2743 C CA . ALA A 1 366 ? -22.437 -7.908 6.283 1.00 40.47 366 ALA A CA 1
ATOM 2744 C C . ALA A 1 366 ? -21.218 -8.303 5.457 1.00 40.47 366 ALA A C 1
ATOM 2746 O O . ALA A 1 366 ? -21.184 -7.929 4.282 1.00 40.47 366 ALA A O 1
ATOM 2747 N N . PRO A 1 367 ? -20.279 -9.099 6.018 1.00 53.31 367 PRO A N 1
ATOM 2748 C CA . PRO A 1 367 ? -19.282 -9.808 5.254 1.00 53.31 367 PRO A CA 1
ATOM 2749 C C . PRO A 1 367 ? -19.943 -10.587 4.130 1.00 53.31 367 PRO A C 1
ATOM 2751 O O . PRO A 1 367 ? -20.743 -11.497 4.367 1.00 53.31 367 PRO A O 1
ATOM 2754 N N . LEU A 1 368 ? -19.621 -10.203 2.903 1.00 55.09 368 LEU A N 1
ATOM 2755 C CA . LEU A 1 368 ? -19.929 -10.964 1.702 1.00 55.09 368 LEU A CA 1
ATOM 2756 C C . LEU A 1 368 ? -19.070 -12.239 1.660 1.00 55.09 368 LEU A C 1
ATOM 2758 O O . LEU A 1 368 ? -19.548 -13.268 1.183 1.00 55.09 368 LEU A O 1
ATOM 2762 N N . GLY A 1 369 ? -17.867 -12.203 2.250 1.00 52.06 369 GLY A N 1
ATOM 2763 C CA . GLY A 1 369 ? -17.052 -13.378 2.546 1.00 52.06 369 GLY A CA 1
ATOM 2764 C C . GLY A 1 369 ? -15.840 -13.096 3.436 1.00 52.06 369 GLY A C 1
ATOM 2765 O O . GLY A 1 369 ? -15.609 -11.964 3.856 1.00 52.06 369 GLY A O 1
ATOM 2766 N N . VAL A 1 370 ? -15.126 -14.177 3.754 1.00 50.69 370 VAL A N 1
ATOM 2767 C CA . VAL A 1 370 ? -13.971 -14.266 4.659 1.00 50.69 370 VAL A CA 1
ATOM 2768 C C . VAL A 1 370 ? -12.909 -15.051 3.893 1.00 50.69 370 VAL A C 1
ATOM 2770 O O . VAL A 1 370 ? -13.159 -16.214 3.568 1.00 50.69 370 VAL A O 1
ATOM 2773 N N . LEU A 1 371 ? -11.780 -14.427 3.561 1.00 53.53 371 LEU A N 1
ATOM 2774 C CA . LEU A 1 371 ? -10.682 -15.079 2.837 1.00 53.53 371 LEU A CA 1
ATOM 2775 C C . LEU A 1 371 ? -9.561 -15.409 3.831 1.00 53.53 371 LEU A C 1
ATOM 2777 O O . LEU A 1 371 ? -9.173 -14.551 4.620 1.00 53.53 371 LEU A O 1
ATOM 2781 N N . GLU A 1 372 ? -9.089 -16.661 3.858 1.00 50.78 372 GLU A N 1
ATOM 2782 C CA . GLU A 1 372 ? -7.994 -17.078 4.748 1.00 50.78 372 GLU A CA 1
ATOM 2783 C C . GLU A 1 372 ? -6.687 -16.442 4.275 1.00 50.78 372 GLU A C 1
ATOM 2785 O O . GLU A 1 372 ? -6.067 -16.936 3.339 1.00 50.78 372 GLU A O 1
ATOM 2790 N N . THR A 1 373 ? -6.286 -15.335 4.897 1.00 54.88 373 THR A N 1
ATOM 2791 C CA . THR A 1 373 ? -5.073 -14.606 4.514 1.00 54.88 373 THR A CA 1
ATOM 2792 C C . THR A 1 373 ? -4.294 -14.160 5.746 1.00 54.88 373 THR A C 1
ATOM 2794 O O . THR A 1 373 ? -4.805 -14.162 6.873 1.00 54.88 373 THR A O 1
ATOM 2797 N N . ARG A 1 374 ? -3.014 -13.840 5.537 1.00 53.22 374 ARG A N 1
ATOM 2798 C CA . ARG A 1 374 ? -2.116 -13.259 6.539 1.00 53.22 374 ARG A CA 1
ATOM 2799 C C . ARG A 1 374 ? -1.697 -11.885 6.030 1.00 53.22 374 ARG A C 1
ATOM 2801 O O . ARG A 1 374 ? -1.287 -11.796 4.884 1.00 53.22 374 ARG A O 1
ATOM 2808 N N . ASN A 1 375 ? -1.837 -10.868 6.885 1.00 62.53 375 ASN A N 1
ATOM 2809 C CA . ASN A 1 375 ? -1.302 -9.499 6.785 1.00 62.53 375 ASN A CA 1
ATOM 2810 C C . ASN A 1 375 ? -0.678 -9.146 5.420 1.00 62.53 375 ASN A C 1
ATOM 2812 O O . ASN A 1 375 ? 0.471 -9.499 5.159 1.00 62.53 375 ASN A O 1
ATOM 2816 N N . GLY A 1 376 ? -1.436 -8.447 4.577 1.00 66.94 376 GLY A N 1
ATOM 2817 C CA . GLY A 1 376 ? -1.018 -8.062 3.233 1.00 66.94 376 GLY A CA 1
ATOM 2818 C C . GLY A 1 376 ? -1.557 -6.696 2.817 1.00 66.94 376 GLY A C 1
ATOM 2819 O O . GLY A 1 376 ? -2.500 -6.191 3.429 1.00 66.94 376 GLY A O 1
ATOM 2820 N N . GLU A 1 377 ? -0.950 -6.101 1.794 1.00 77.62 377 GLU A N 1
ATOM 2821 C CA . GLU A 1 377 ? -1.457 -4.886 1.144 1.00 77.62 377 GLU A CA 1
ATOM 2822 C C . GLU A 1 377 ? -2.525 -5.257 0.117 1.00 77.62 377 GLU A C 1
ATOM 2824 O O . GLU A 1 377 ? -2.420 -6.289 -0.556 1.00 77.62 377 GLU A O 1
ATOM 2829 N N . ILE A 1 378 ? -3.551 -4.420 -0.027 1.00 85.44 378 ILE A N 1
ATOM 2830 C CA . ILE A 1 378 ? -4.662 -4.687 -0.937 1.00 85.44 378 ILE A CA 1
ATOM 2831 C C . ILE A 1 378 ? -4.879 -3.546 -1.925 1.00 85.44 378 ILE A C 1
ATOM 2833 O O . ILE A 1 378 ? -4.681 -2.377 -1.626 1.00 85.44 378 ILE A O 1
ATOM 2837 N N . GLN A 1 379 ? -5.327 -3.894 -3.129 1.00 89.00 379 GLN A N 1
ATOM 2838 C CA . GLN A 1 379 ? -5.733 -2.942 -4.158 1.00 89.00 379 GLN A CA 1
ATOM 2839 C C . GLN A 1 379 ? -7.001 -3.439 -4.852 1.00 89.00 379 GLN A C 1
ATOM 2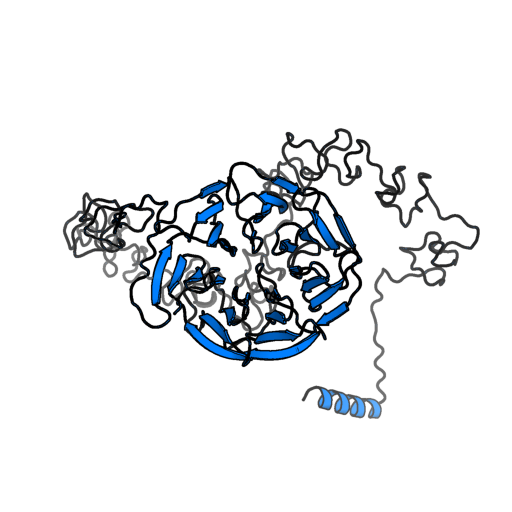841 O O . GLN A 1 379 ? -7.069 -4.570 -5.341 1.00 89.00 379 GLN A O 1
ATOM 2846 N N . LEU A 1 380 ? -8.027 -2.594 -4.905 1.00 89.25 380 LEU A N 1
ATOM 2847 C CA . LEU A 1 380 ? -9.326 -2.920 -5.491 1.00 89.25 380 LEU A CA 1
ATOM 2848 C C . LEU A 1 380 ? -9.522 -2.137 -6.791 1.00 89.25 380 LEU A C 1
ATOM 2850 O O . LEU A 1 380 ? -9.441 -0.913 -6.807 1.00 89.25 380 LEU A O 1
ATOM 2854 N N . SER A 1 381 ? -9.869 -2.831 -7.877 1.00 90.25 381 SER A N 1
ATOM 2855 C CA . SER A 1 381 ? -10.296 -2.177 -9.119 1.00 90.25 381 SER A CA 1
ATOM 2856 C C . SER A 1 381 ? -11.461 -1.227 -8.844 1.00 90.25 381 SER A C 1
ATOM 2858 O O . SER A 1 381 ? -12.385 -1.597 -8.115 1.00 90.25 381 SER A O 1
ATOM 2860 N N . ALA A 1 382 ? -11.494 -0.060 -9.485 1.00 86.50 382 ALA A N 1
ATOM 2861 C CA . ALA A 1 382 ? -12.561 0.909 -9.266 1.00 86.50 382 ALA A CA 1
ATOM 2862 C C . ALA A 1 382 ? -13.966 0.341 -9.541 1.00 86.50 382 ALA A C 1
ATOM 2864 O O . ALA A 1 382 ? -14.909 0.729 -8.867 1.00 86.50 382 ALA A O 1
ATOM 2865 N N . ASP A 1 383 ? -14.168 -0.594 -10.472 1.00 84.88 383 ASP A N 1
ATOM 2866 C CA . ASP A 1 383 ? -15.475 -1.247 -10.674 1.00 84.88 383 ASP A CA 1
ATOM 2867 C C . ASP A 1 383 ? -15.846 -2.294 -9.595 1.00 84.88 383 ASP A C 1
ATOM 2869 O O . ASP A 1 383 ? -16.976 -2.798 -9.559 1.00 84.88 383 ASP A O 1
ATOM 2873 N N . GLY A 1 384 ? -14.904 -2.576 -8.694 1.00 85.00 384 GLY A N 1
ATOM 2874 C CA . GLY A 1 384 ? -14.970 -3.526 -7.591 1.00 85.00 384 GLY A CA 1
ATOM 2875 C C . GLY A 1 384 ? -15.099 -4.983 -8.030 1.00 85.00 384 GLY A C 1
ATOM 2876 O O . GLY A 1 384 ? -15.660 -5.787 -7.285 1.00 85.00 384 GLY A O 1
ATOM 2877 N N . SER A 1 385 ? -14.653 -5.319 -9.244 1.00 84.81 385 SER A N 1
ATOM 2878 C CA . SER A 1 385 ? -14.734 -6.670 -9.805 1.00 84.81 385 SER A CA 1
ATOM 2879 C C . SER A 1 385 ? -13.473 -7.513 -9.591 1.00 84.81 385 SER A C 1
ATOM 2881 O O . SER A 1 385 ? -13.538 -8.741 -9.733 1.00 84.81 385 SER A O 1
ATOM 2883 N N . VAL A 1 386 ? -12.349 -6.877 -9.257 1.00 88.00 386 VAL A N 1
ATOM 2884 C CA . VAL A 1 386 ? -11.056 -7.514 -9.001 1.00 88.00 386 VAL A CA 1
ATOM 2885 C C . VAL A 1 386 ? -10.412 -6.886 -7.778 1.00 88.00 386 VAL A C 1
ATOM 2887 O O . VAL A 1 386 ? -10.258 -5.672 -7.698 1.00 88.00 386 VAL A O 1
ATOM 2890 N N . LEU A 1 387 ? -10.017 -7.735 -6.840 1.00 87.75 387 LEU A N 1
ATOM 2891 C CA . LEU A 1 387 ? -9.190 -7.372 -5.699 1.00 87.75 387 LEU A CA 1
ATOM 2892 C C . LEU A 1 387 ? -7.847 -8.073 -5.870 1.00 87.75 387 LEU A C 1
ATOM 2894 O O . LEU A 1 387 ? -7.819 -9.265 -6.164 1.00 87.75 387 LEU A O 1
ATOM 2898 N N . VAL A 1 388 ? -6.755 -7.347 -5.700 1.00 88.50 388 VAL A N 1
ATOM 2899 C CA . VAL A 1 388 ? -5.412 -7.915 -5.648 1.00 88.50 388 VAL A CA 1
ATOM 2900 C C . VAL A 1 388 ? -4.887 -7.746 -4.237 1.00 88.50 388 VAL A C 1
ATOM 2902 O O . VAL A 1 388 ? -5.037 -6.684 -3.643 1.00 88.50 388 VAL A O 1
ATOM 2905 N N . GLU A 1 389 ? -4.313 -8.811 -3.709 1.00 85.44 389 GLU A N 1
ATOM 2906 C CA . GLU A 1 389 ? -3.697 -8.850 -2.391 1.00 85.44 389 GLU A CA 1
ATOM 2907 C C . GLU A 1 389 ? -2.242 -9.280 -2.557 1.00 85.44 389 GLU A C 1
ATOM 2909 O O . GLU A 1 389 ? -1.965 -10.259 -3.257 1.00 85.44 389 GLU A O 1
ATOM 2914 N N . ILE A 1 390 ? -1.330 -8.542 -1.931 1.00 80.81 390 ILE A N 1
ATOM 2915 C CA . ILE A 1 390 ? 0.066 -8.939 -1.773 1.00 80.81 390 ILE A CA 1
ATOM 2916 C C . ILE A 1 390 ? 0.227 -9.442 -0.346 1.00 80.81 390 ILE A C 1
ATOM 2918 O O . ILE A 1 390 ? 0.129 -8.663 0.601 1.00 80.81 390 ILE A O 1
ATOM 2922 N N . THR A 1 391 ? 0.508 -10.727 -0.185 1.00 75.38 391 THR A N 1
ATOM 2923 C CA . THR A 1 391 ? 0.874 -11.314 1.105 1.00 75.38 391 THR A CA 1
ATOM 2924 C C . THR A 1 391 ? 2.351 -11.655 1.120 1.00 75.38 391 THR A C 1
ATOM 2926 O O . THR A 1 391 ? 2.915 -12.038 0.099 1.00 75.38 391 THR A O 1
ATOM 2929 N N . TYR A 1 392 ? 2.974 -11.582 2.289 1.00 66.44 392 TYR A N 1
ATOM 2930 C CA . TYR A 1 392 ? 4.326 -12.092 2.478 1.00 66.44 392 TYR A CA 1
ATOM 2931 C C . TYR A 1 392 ? 4.240 -13.419 3.221 1.00 66.44 392 TYR A C 1
ATOM 2933 O O . TYR A 1 392 ? 3.616 -13.519 4.280 1.00 66.44 392 TYR A O 1
ATOM 2941 N N . SER A 1 393 ? 4.844 -14.455 2.647 1.00 59.25 393 SER A N 1
ATOM 2942 C CA . SER A 1 393 ? 5.014 -15.731 3.341 1.00 59.25 393 SER A CA 1
ATOM 2943 C C . SER A 1 393 ? 5.861 -15.547 4.609 1.00 59.25 393 SER A C 1
ATOM 2945 O O . SER A 1 393 ? 6.606 -14.575 4.740 1.00 59.25 393 SER A O 1
ATOM 2947 N N . ASP A 1 394 ? 5.817 -16.520 5.527 1.00 47.16 394 ASP A N 1
ATOM 2948 C CA . ASP A 1 394 ? 6.620 -16.510 6.767 1.00 47.16 394 ASP A CA 1
ATOM 2949 C C . ASP A 1 394 ? 8.148 -16.429 6.500 1.00 47.16 394 ASP A C 1
ATOM 2951 O O . ASP A 1 394 ? 8.931 -16.201 7.417 1.00 47.16 394 ASP A O 1
ATOM 2955 N N . VAL A 1 395 ? 8.573 -16.607 5.242 1.00 43.41 395 VAL A N 1
ATOM 2956 C CA . VAL A 1 395 ? 9.961 -16.542 4.760 1.00 43.41 395 VAL A CA 1
ATOM 2957 C C . VAL A 1 395 ? 10.251 -15.307 3.889 1.00 43.41 395 VAL A C 1
ATOM 2959 O O . VAL A 1 395 ? 11.285 -15.255 3.226 1.00 43.41 395 VAL A O 1
ATOM 2962 N N . GLY A 1 396 ? 9.344 -14.324 3.863 1.00 55.50 396 GLY A N 1
ATOM 2963 C CA . GLY A 1 396 ? 9.527 -13.038 3.181 1.00 55.50 396 GLY A CA 1
ATOM 2964 C C . GLY A 1 396 ? 9.334 -13.062 1.661 1.00 55.50 396 GLY A C 1
ATOM 2965 O O . GLY A 1 396 ? 9.574 -12.051 1.010 1.00 55.50 396 GLY A O 1
ATOM 2966 N N . VAL A 1 397 ? 8.891 -14.183 1.077 1.00 60.72 397 VAL A N 1
ATOM 2967 C CA . VAL A 1 397 ? 8.566 -14.243 -0.359 1.00 60.72 397 VAL A CA 1
ATOM 2968 C C . VAL A 1 397 ? 7.190 -13.614 -0.588 1.00 60.72 397 VAL A C 1
ATOM 2970 O O . VAL A 1 397 ? 6.240 -14.040 0.082 1.00 60.72 397 VAL A O 1
ATOM 2973 N N . PRO A 1 398 ? 7.066 -12.647 -1.514 1.00 70.81 398 PRO A N 1
ATOM 2974 C CA . PRO A 1 398 ? 5.788 -12.046 -1.854 1.00 70.81 398 PRO A CA 1
ATOM 2975 C C . PRO A 1 398 ? 4.946 -12.986 -2.724 1.00 70.81 398 PRO A C 1
ATOM 2977 O O . PRO A 1 398 ? 5.400 -13.512 -3.744 1.00 70.81 398 PRO A O 1
ATOM 2980 N N . GLU A 1 399 ? 3.689 -13.149 -2.338 1.00 75.44 399 GLU A N 1
ATOM 2981 C CA . GLU A 1 399 ? 2.657 -13.899 -3.045 1.00 75.44 399 GLU A CA 1
ATOM 2982 C C . GLU A 1 399 ? 1.546 -12.927 -3.450 1.00 75.44 399 GLU A C 1
ATOM 2984 O O . GLU A 1 399 ? 1.011 -12.198 -2.615 1.00 75.44 399 GLU A O 1
ATOM 2989 N N . ILE A 1 400 ? 1.205 -12.897 -4.743 1.00 83.06 400 ILE A N 1
ATOM 2990 C CA . ILE A 1 400 ? 0.131 -12.041 -5.256 1.00 83.06 400 ILE A CA 1
ATOM 2991 C C . ILE A 1 400 ? -1.082 -12.902 -5.566 1.00 83.06 400 ILE A C 1
ATOM 2993 O O . ILE A 1 400 ? -1.053 -13.731 -6.481 1.00 83.06 400 ILE A O 1
ATOM 2997 N N . THR A 1 401 ? -2.172 -12.638 -4.856 1.00 82.19 401 THR A N 1
ATOM 2998 C CA . THR A 1 401 ? -3.441 -13.334 -5.051 1.00 82.19 401 THR A CA 1
ATOM 2999 C C . THR A 1 401 ? -4.464 -12.406 -5.688 1.00 82.19 401 THR A C 1
ATOM 3001 O O . THR A 1 401 ? -4.673 -11.275 -5.249 1.00 82.19 401 THR A O 1
ATOM 3004 N N . ILE A 1 402 ? -5.124 -12.883 -6.746 1.00 84.62 402 ILE A N 1
ATOM 3005 C CA . ILE A 1 402 ? -6.209 -12.157 -7.415 1.00 84.62 402 ILE A CA 1
ATOM 3006 C C . ILE A 1 402 ? -7.536 -12.752 -6.955 1.00 84.62 402 ILE A C 1
ATOM 3008 O O . ILE A 1 402 ? -7.780 -13.942 -7.135 1.00 84.62 402 ILE A O 1
ATOM 3012 N N . TRP A 1 403 ? -8.438 -11.931 -6.438 1.00 81.50 403 TRP A N 1
ATOM 3013 C CA . TRP A 1 403 ? -9.711 -12.345 -5.858 1.00 81.50 403 TRP A CA 1
ATOM 3014 C C . TRP A 1 403 ? -10.917 -11.808 -6.636 1.00 81.50 403 TRP A C 1
ATOM 3016 O O . TRP A 1 403 ? -10.885 -10.714 -7.205 1.00 81.50 403 TRP A O 1
ATOM 3026 N N . ASP A 1 404 ? -12.017 -12.570 -6.612 1.00 79.69 404 ASP A N 1
ATOM 3027 C CA . ASP A 1 404 ? -13.367 -12.043 -6.848 1.00 79.69 404 ASP A CA 1
ATOM 3028 C C . ASP A 1 404 ? -13.944 -11.581 -5.504 1.00 79.69 404 ASP A C 1
ATOM 3030 O O . ASP A 1 404 ? -14.402 -12.417 -4.709 1.00 79.69 404 ASP A O 1
ATOM 3034 N N . PRO A 1 405 ? -13.955 -10.269 -5.225 1.00 72.69 405 PRO A N 1
ATOM 3035 C CA . PRO A 1 405 ? -14.321 -9.781 -3.904 1.00 72.69 405 PRO A CA 1
ATOM 3036 C C . PRO A 1 405 ? -15.837 -9.881 -3.635 1.00 72.69 405 PRO A C 1
ATOM 3038 O O . PRO A 1 405 ? -16.267 -9.740 -2.488 1.00 72.69 405 PRO A O 1
ATOM 3041 N N . ILE A 1 406 ? -16.657 -10.157 -4.662 1.00 67.94 406 ILE A N 1
ATOM 3042 C CA . ILE A 1 406 ? -18.116 -10.305 -4.544 1.00 67.94 406 ILE A CA 1
ATOM 3043 C C . ILE A 1 406 ? -18.493 -11.739 -4.175 1.00 67.94 406 ILE A C 1
ATOM 3045 O O . ILE A 1 406 ? -19.423 -11.951 -3.394 1.00 67.94 406 ILE A O 1
ATOM 3049 N N . THR A 1 407 ? -17.828 -12.730 -4.774 1.00 63.75 407 THR A N 1
ATOM 3050 C CA . THR A 1 407 ? -18.180 -14.138 -4.548 1.00 63.75 407 THR A CA 1
ATOM 3051 C C . THR A 1 407 ? -17.372 -14.790 -3.436 1.00 63.75 407 THR A C 1
ATOM 3053 O O . THR A 1 407 ? -17.880 -15.754 -2.872 1.00 63.75 407 THR A O 1
ATOM 3056 N N . ALA A 1 408 ? -16.179 -14.273 -3.103 1.00 54.91 408 ALA A N 1
ATOM 3057 C CA . ALA A 1 408 ? -15.314 -14.712 -1.997 1.00 54.91 408 ALA A CA 1
ATOM 3058 C C . ALA A 1 408 ? -15.091 -16.241 -1.900 1.00 54.91 408 ALA A C 1
ATOM 3060 O O . ALA A 1 408 ? -14.827 -16.783 -0.829 1.00 54.91 408 ALA A O 1
ATOM 3061 N N . LEU A 1 409 ? -15.258 -16.958 -3.016 1.00 47.12 409 LEU A N 1
ATOM 3062 C CA . LEU A 1 409 ? -15.315 -18.423 -3.063 1.00 47.12 409 LEU A CA 1
ATOM 3063 C C . LEU A 1 409 ? -14.101 -19.055 -3.763 1.00 47.12 409 LEU A C 1
ATOM 3065 O O . LEU A 1 409 ? -13.964 -20.277 -3.702 1.00 47.12 409 LEU A O 1
ATOM 3069 N N . ALA A 1 410 ? -13.246 -18.263 -4.420 1.00 50.81 410 ALA A N 1
ATOM 3070 C CA . ALA A 1 410 ? -11.965 -18.699 -4.979 1.00 50.81 410 ALA A CA 1
ATOM 3071 C C . ALA A 1 410 ? -11.095 -17.495 -5.380 1.00 50.81 410 ALA A C 1
ATOM 3073 O O . ALA A 1 410 ? -11.618 -16.520 -5.926 1.00 50.81 410 ALA A O 1
ATOM 3074 N N . ALA A 1 411 ? -9.778 -17.603 -5.184 1.00 56.25 411 ALA A N 1
ATOM 3075 C CA . ALA A 1 411 ? -8.819 -16.811 -5.943 1.00 56.25 411 ALA A CA 1
ATOM 3076 C C . ALA A 1 411 ? -9.003 -17.110 -7.444 1.00 56.25 411 ALA A C 1
ATOM 3078 O O . ALA A 1 411 ? -9.201 -18.265 -7.836 1.00 56.25 411 ALA A O 1
ATOM 3079 N N . PHE A 1 412 ? -8.983 -16.077 -8.288 1.00 55.19 412 PHE A N 1
ATOM 3080 C CA . PHE A 1 412 ? -8.947 -16.225 -9.740 1.00 55.19 412 PHE A CA 1
ATOM 3081 C C . PHE A 1 412 ? -7.679 -16.953 -10.172 1.00 55.19 412 PHE A C 1
ATOM 3083 O O . PHE A 1 412 ? -7.788 -17.824 -11.030 1.00 55.19 412 PHE A O 1
ATOM 3090 N N . ASN A 1 413 ? -6.531 -16.584 -9.585 1.00 58.75 413 ASN A N 1
ATOM 3091 C CA . ASN A 1 413 ? -5.211 -17.194 -9.743 1.00 58.75 413 ASN A CA 1
ATOM 3092 C C . ASN A 1 413 ? -4.218 -16.602 -8.724 1.00 58.75 413 ASN A C 1
ATOM 3094 O O . ASN A 1 413 ? -4.440 -15.506 -8.203 1.00 58.75 413 ASN A O 1
ATOM 3098 N N . GLU A 1 414 ? -3.119 -17.320 -8.506 1.00 61.69 414 GLU A N 1
ATOM 3099 C CA . GLU A 1 414 ? -1.914 -16.849 -7.816 1.00 61.69 414 GLU A CA 1
ATOM 3100 C C . GLU A 1 414 ? -0.851 -16.512 -8.870 1.00 61.69 414 GLU A C 1
ATOM 3102 O O . GLU A 1 414 ? -0.668 -17.254 -9.844 1.00 61.69 414 GLU A O 1
ATOM 3107 N N . ILE A 1 415 ? -0.187 -15.365 -8.718 1.00 65.31 415 ILE A N 1
ATOM 3108 C CA . ILE A 1 415 ? 0.962 -15.003 -9.547 1.00 65.31 415 ILE A CA 1
ATOM 3109 C C . ILE A 1 415 ? 2.223 -15.281 -8.733 1.00 65.31 415 ILE A C 1
ATOM 3111 O O . ILE A 1 415 ? 2.577 -14.535 -7.823 1.00 65.31 415 ILE A O 1
ATOM 3115 N N . GLU A 1 416 ? 2.902 -16.363 -9.092 1.00 59.19 416 GLU A N 1
ATOM 3116 C CA . GLU A 1 416 ? 4.125 -16.823 -8.437 1.00 59.19 416 GLU A CA 1
ATOM 3117 C C . GLU A 1 416 ? 5.387 -16.379 -9.208 1.00 59.19 416 GLU A C 1
ATOM 3119 O O . GLU A 1 416 ? 5.324 -15.956 -10.371 1.00 59.19 416 GLU A O 1
ATOM 3124 N N . ASN A 1 417 ? 6.562 -16.576 -8.599 1.00 62.88 417 ASN A N 1
ATOM 3125 C CA . ASN A 1 417 ? 7.894 -16.250 -9.139 1.00 62.88 417 ASN A CA 1
ATOM 3126 C C . ASN A 1 417 ? 8.213 -14.745 -9.154 1.00 62.88 417 ASN A C 1
ATOM 3128 O O . ASN A 1 417 ? 8.575 -14.175 -10.193 1.00 62.88 417 ASN A O 1
ATOM 3132 N N . PHE A 1 418 ? 8.084 -14.097 -7.998 1.00 65.38 418 PHE A N 1
ATOM 3133 C CA . PHE A 1 418 ? 8.677 -12.787 -7.744 1.00 65.38 418 PHE A CA 1
ATOM 3134 C C . PHE A 1 418 ? 9.792 -12.922 -6.712 1.00 65.38 418 PHE A C 1
ATOM 3136 O O . PHE A 1 418 ? 9.635 -13.610 -5.710 1.00 65.38 418 PHE A O 1
ATOM 3143 N N . ILE A 1 419 ? 10.918 -12.263 -6.982 1.00 63.25 419 ILE A N 1
ATOM 3144 C CA . ILE A 1 419 ? 12.039 -12.160 -6.037 1.00 63.25 419 ILE A CA 1
ATOM 3145 C C . ILE A 1 419 ? 11.749 -11.054 -5.007 1.00 63.25 419 ILE A C 1
ATOM 3147 O O . ILE A 1 419 ? 12.116 -11.179 -3.847 1.00 63.25 419 ILE A O 1
ATOM 3151 N N . SER A 1 420 ? 11.051 -9.995 -5.431 1.00 75.00 420 SER A N 1
ATOM 3152 C CA . SER A 1 420 ? 10.555 -8.885 -4.610 1.00 75.00 420 SER A CA 1
ATOM 3153 C C . SER A 1 420 ? 9.337 -8.264 -5.307 1.00 75.00 420 SER A C 1
ATOM 3155 O O . SER A 1 420 ? 9.262 -8.266 -6.543 1.00 75.00 420 SER A O 1
ATOM 3157 N N . VAL A 1 421 ? 8.384 -7.763 -4.519 1.00 81.81 421 VAL A N 1
ATOM 3158 C CA . VAL A 1 421 ? 7.209 -7.017 -4.982 1.00 81.81 421 VAL A CA 1
ATOM 3159 C C . VAL A 1 421 ? 7.155 -5.739 -4.169 1.00 81.81 421 VAL A C 1
ATOM 3161 O O . VAL A 1 421 ? 6.865 -5.771 -2.984 1.00 81.81 421 VAL A O 1
ATOM 3164 N N . THR A 1 422 ? 7.409 -4.619 -4.831 1.00 82.38 422 THR A N 1
ATOM 3165 C CA . THR A 1 422 ? 7.525 -3.312 -4.179 1.00 82.38 422 THR A CA 1
ATOM 3166 C C . THR A 1 422 ? 6.292 -2.436 -4.385 1.00 82.38 422 THR A C 1
ATOM 3168 O O . THR A 1 422 ? 6.155 -1.415 -3.721 1.00 82.38 422 THR A O 1
ATOM 3171 N N . ALA A 1 423 ? 5.419 -2.790 -5.337 1.00 86.62 423 ALA A N 1
ATOM 3172 C CA . ALA A 1 423 ? 4.170 -2.082 -5.607 1.00 86.62 423 ALA A CA 1
ATOM 3173 C C . ALA A 1 423 ? 3.206 -2.927 -6.451 1.00 86.62 423 ALA A C 1
ATOM 3175 O O . ALA A 1 423 ? 3.632 -3.702 -7.315 1.00 86.62 423 ALA A O 1
ATOM 3176 N N . VAL A 1 424 ? 1.901 -2.690 -6.307 1.00 90.38 424 VAL A N 1
ATOM 3177 C CA . VAL A 1 424 ? 0.867 -3.225 -7.205 1.00 90.38 424 VAL A CA 1
ATOM 3178 C C . VAL A 1 424 ? -0.145 -2.148 -7.572 1.00 90.38 424 VAL A C 1
ATOM 3180 O O . VAL A 1 424 ? -0.413 -1.245 -6.791 1.00 90.38 424 VAL A O 1
ATOM 3183 N N . ALA A 1 425 ? -0.718 -2.246 -8.769 1.00 92.50 425 ALA A N 1
ATOM 3184 C CA . ALA A 1 425 ? -1.872 -1.451 -9.171 1.00 92.50 425 ALA A CA 1
ATOM 3185 C C . ALA A 1 425 ? -2.829 -2.277 -10.028 1.00 92.50 425 ALA A C 1
ATOM 3187 O O . ALA A 1 425 ? -2.405 -3.074 -10.871 1.00 92.50 425 ALA A O 1
ATOM 3188 N N . VAL A 1 426 ? -4.128 -2.036 -9.864 1.00 93.38 426 VAL A N 1
ATOM 3189 C CA . VAL A 1 426 ? -5.190 -2.643 -10.674 1.00 93.38 426 VAL A CA 1
ATOM 3190 C C . VAL A 1 426 ? -5.878 -1.541 -11.464 1.00 93.38 426 VAL A C 1
ATOM 3192 O O . VAL A 1 426 ? -6.234 -0.507 -10.909 1.00 93.38 426 VAL A O 1
ATOM 3195 N N . ARG A 1 427 ? -6.070 -1.732 -12.772 1.00 93.56 427 ARG A N 1
ATOM 3196 C CA . ARG A 1 427 ? -6.818 -0.762 -13.583 1.00 93.56 427 ARG A CA 1
ATOM 3197 C C . ARG A 1 427 ? -8.282 -0.725 -13.142 1.00 93.56 427 ARG A C 1
ATOM 3199 O O . ARG A 1 427 ? -8.837 -1.747 -12.753 1.00 93.56 427 ARG A O 1
ATOM 3206 N N . ASP A 1 428 ? -8.930 0.423 -13.302 1.00 90.81 428 ASP A N 1
ATOM 3207 C CA . ASP A 1 428 ? -10.329 0.659 -12.921 1.00 90.81 428 ASP A CA 1
ATOM 3208 C C . ASP A 1 428 ? -11.341 -0.393 -13.403 1.00 90.81 428 ASP A C 1
ATOM 3210 O O . ASP A 1 428 ? -12.340 -0.634 -12.728 1.00 90.81 428 ASP A O 1
ATOM 3214 N N . ASP A 1 429 ? -11.104 -1.011 -14.563 1.00 89.31 429 ASP A N 1
ATOM 3215 C CA . ASP A 1 429 ? -11.959 -2.056 -15.143 1.00 89.31 429 ASP A CA 1
ATOM 3216 C C . ASP A 1 429 ? -11.599 -3.487 -14.699 1.00 89.31 429 ASP A C 1
ATOM 3218 O O . ASP A 1 429 ? -12.211 -4.446 -15.164 1.00 89.31 429 ASP A O 1
ATOM 3222 N N . GLY A 1 430 ? -10.576 -3.644 -13.855 1.00 89.88 430 GLY A N 1
ATOM 3223 C CA . GLY A 1 430 ? -10.092 -4.925 -13.345 1.00 89.88 430 GLY A CA 1
ATOM 3224 C C . GLY A 1 430 ? -9.364 -5.798 -14.371 1.00 89.88 430 GLY A C 1
ATOM 3225 O O . GLY A 1 430 ? -8.978 -6.919 -14.053 1.00 89.88 430 GLY A O 1
ATOM 3226 N N . GLU A 1 431 ? -9.165 -5.339 -15.609 1.00 90.56 431 GLU A N 1
ATOM 3227 C CA . GLU A 1 431 ? -8.657 -6.202 -16.686 1.00 90.56 431 GLU A CA 1
ATOM 3228 C C . GLU A 1 431 ? -7.124 -6.276 -16.743 1.00 90.56 431 GLU A C 1
ATOM 3230 O O . GLU A 1 431 ? -6.582 -7.219 -17.325 1.00 90.56 431 GLU A O 1
ATOM 3235 N N . VAL A 1 432 ? -6.426 -5.294 -16.162 1.00 92.44 432 VAL A N 1
ATOM 3236 C CA . VAL A 1 432 ? -4.957 -5.211 -16.145 1.00 92.44 432 VAL A CA 1
ATOM 3237 C C . VAL A 1 432 ? -4.460 -4.983 -14.725 1.00 92.44 432 VAL A C 1
ATOM 3239 O O . VAL A 1 432 ? -4.933 -4.079 -14.039 1.00 92.44 432 VAL A O 1
ATOM 3242 N N . ILE A 1 433 ? -3.468 -5.775 -14.334 1.00 93.06 433 ILE A N 1
ATOM 3243 C CA . ILE A 1 433 ? -2.750 -5.688 -13.065 1.00 93.06 433 ILE A CA 1
ATOM 3244 C C . ILE A 1 433 ? -1.289 -5.383 -13.392 1.00 93.06 433 ILE A C 1
ATOM 3246 O O . ILE A 1 433 ? -0.702 -6.024 -14.266 1.00 93.06 433 ILE A O 1
ATOM 3250 N N . ALA A 1 434 ? -0.706 -4.397 -12.723 1.00 93.44 434 ALA A N 1
ATOM 3251 C CA . ALA A 1 434 ? 0.705 -4.060 -12.826 1.00 93.44 434 ALA A CA 1
ATOM 3252 C C . ALA A 1 434 ? 1.401 -4.373 -11.505 1.00 93.44 434 ALA A C 1
ATOM 3254 O O . ALA A 1 434 ? 0.901 -4.003 -10.448 1.00 93.44 434 ALA A O 1
ATOM 3255 N N . VAL A 1 435 ? 2.552 -5.030 -11.585 1.00 91.88 435 VAL A N 1
ATOM 3256 C CA . VAL A 1 435 ? 3.368 -5.421 -10.435 1.00 91.88 435 VAL A CA 1
ATOM 3257 C C . VAL A 1 435 ? 4.758 -4.837 -10.612 1.00 91.88 435 VAL A C 1
ATOM 3259 O O . VAL A 1 435 ? 5.419 -5.112 -11.615 1.00 91.88 435 VAL A O 1
ATOM 3262 N N . GLY A 1 436 ? 5.182 -4.022 -9.656 1.00 89.56 436 GLY A N 1
ATOM 3263 C CA . GLY A 1 436 ? 6.520 -3.458 -9.575 1.00 89.56 436 GLY A CA 1
ATOM 3264 C C . GLY A 1 436 ? 7.441 -4.406 -8.824 1.00 89.56 436 GLY A C 1
ATOM 3265 O O . GLY A 1 436 ? 7.078 -4.915 -7.768 1.00 89.56 436 GLY A O 1
ATOM 3266 N N . THR A 1 437 ? 8.625 -4.643 -9.375 1.00 85.12 437 THR A N 1
ATOM 3267 C CA . THR A 1 437 ? 9.704 -5.366 -8.700 1.00 85.12 437 THR A CA 1
ATOM 3268 C C . THR A 1 437 ? 10.922 -4.460 -8.655 1.00 85.12 437 THR A C 1
ATOM 3270 O O . THR A 1 437 ? 11.240 -3.801 -9.649 1.00 85.12 437 THR A O 1
ATOM 3273 N N . GLY A 1 438 ? 11.643 -4.442 -7.547 1.00 75.31 438 GLY A N 1
ATOM 3274 C CA . GLY A 1 438 ? 12.815 -3.592 -7.400 1.00 75.31 438 GLY A CA 1
ATOM 3275 C C . GLY A 1 438 ? 13.564 -3.909 -6.122 1.00 75.31 438 GLY A C 1
ATOM 3276 O O . GLY A 1 438 ? 13.434 -5.002 -5.579 1.00 75.31 438 GLY A O 1
ATOM 3277 N N . ASN A 1 439 ? 14.347 -2.947 -5.649 1.00 68.69 439 ASN A N 1
ATOM 3278 C CA . ASN A 1 439 ? 14.927 -3.058 -4.316 1.00 68.69 439 ASN A CA 1
ATOM 3279 C C . ASN A 1 439 ? 13.851 -2.733 -3.288 1.00 68.69 439 ASN A C 1
ATOM 3281 O O . ASN A 1 439 ? 13.223 -1.673 -3.370 1.00 68.69 439 ASN A O 1
ATOM 3285 N N . GLU A 1 440 ? 13.701 -3.605 -2.296 1.00 60.75 440 GLU A N 1
ATOM 3286 C CA . GLU A 1 440 ? 12.927 -3.273 -1.108 1.00 60.75 440 GLU A CA 1
ATOM 3287 C C . GLU A 1 440 ? 13.519 -2.022 -0.434 1.00 60.75 440 GLU A C 1
ATOM 3289 O O . GLU A 1 440 ? 14.748 -1.870 -0.412 1.00 60.75 440 GLU A O 1
ATOM 3294 N N . PRO A 1 441 ? 12.693 -1.138 0.162 1.00 52.34 441 PRO A N 1
ATOM 3295 C CA . PRO A 1 441 ? 13.162 0.087 0.819 1.00 52.34 441 PRO A CA 1
ATOM 3296 C C . PRO A 1 441 ? 14.240 -0.145 1.896 1.00 52.34 441 PRO A C 1
ATOM 3298 O O . PRO A 1 441 ? 14.994 0.776 2.206 1.00 52.34 441 PRO A O 1
ATOM 3301 N N . PHE A 1 442 ? 14.330 -1.371 2.429 1.00 51.06 442 PHE A N 1
ATOM 3302 C CA . PHE A 1 442 ? 15.250 -1.784 3.495 1.00 51.06 442 PHE A CA 1
ATOM 3303 C C . PHE A 1 442 ? 16.007 -3.102 3.199 1.00 51.06 442 PHE A C 1
ATOM 3305 O O . PHE A 1 442 ? 16.546 -3.707 4.122 1.00 51.06 442 PHE A O 1
ATOM 3312 N N . GLY A 1 443 ? 16.040 -3.579 1.942 1.00 40.62 443 GLY A N 1
ATOM 3313 C CA . GLY A 1 443 ? 16.517 -4.931 1.591 1.00 40.62 443 GLY A CA 1
ATOM 3314 C C . GLY A 1 443 ? 17.590 -5.019 0.496 1.00 40.62 443 GLY A C 1
ATOM 3315 O O . GLY A 1 443 ? 18.052 -4.018 -0.051 1.00 40.62 443 GLY A O 1
ATOM 3316 N N . VAL A 1 444 ? 18.009 -6.260 0.210 1.00 39.12 444 VAL A N 1
ATOM 3317 C CA . VAL A 1 444 ? 19.107 -6.630 -0.705 1.00 39.12 444 VAL A CA 1
ATOM 3318 C C . VAL A 1 444 ? 18.863 -6.118 -2.129 1.00 39.12 444 VAL A C 1
ATOM 3320 O O . VAL A 1 444 ? 17.754 -6.189 -2.654 1.00 39.12 444 VAL A O 1
ATOM 3323 N N . THR A 1 445 ? 19.928 -5.623 -2.763 1.00 45.38 445 THR A N 1
ATOM 3324 C CA . THR A 1 445 ? 19.937 -5.110 -4.136 1.00 45.38 445 THR A CA 1
ATOM 3325 C C . THR A 1 445 ? 19.519 -6.189 -5.140 1.00 45.38 445 THR A C 1
ATOM 3327 O O . THR A 1 445 ? 20.233 -7.169 -5.338 1.00 45.38 445 THR A O 1
ATOM 3330 N N . VAL A 1 446 ? 18.390 -5.981 -5.812 1.00 51.88 446 VAL A N 1
ATOM 3331 C CA . VAL A 1 446 ? 17.993 -6.689 -7.028 1.00 51.88 446 VAL A CA 1
ATOM 3332 C C . VAL A 1 446 ? 18.399 -5.803 -8.206 1.00 51.88 446 VAL A C 1
ATOM 3334 O O . VAL A 1 446 ? 17.913 -4.684 -8.356 1.00 51.88 446 VAL A O 1
ATOM 3337 N N . ASP A 1 447 ? 19.322 -6.274 -9.043 1.00 53.88 447 ASP A N 1
ATOM 3338 C CA . ASP A 1 447 ? 20.055 -5.408 -9.980 1.00 53.88 447 ASP A CA 1
ATOM 3339 C C . ASP A 1 447 ? 19.192 -4.688 -11.039 1.00 53.88 447 ASP A C 1
ATOM 3341 O O . ASP A 1 447 ? 19.674 -3.733 -11.648 1.00 53.88 447 ASP A O 1
ATOM 3345 N N . ASN A 1 448 ? 17.926 -5.081 -11.264 1.00 77.62 448 ASN A N 1
ATOM 3346 C CA . ASN A 1 448 ? 17.086 -4.495 -12.317 1.00 77.62 448 ASN A CA 1
ATOM 3347 C C . ASN A 1 448 ? 15.618 -4.265 -11.891 1.00 77.62 448 ASN A C 1
ATOM 3349 O O . ASN A 1 448 ? 14.854 -5.232 -11.822 1.00 77.62 448 ASN A O 1
ATOM 3353 N N . PRO A 1 449 ? 15.169 -3.006 -11.698 1.00 86.62 449 PRO A N 1
ATOM 3354 C CA . PRO A 1 449 ? 13.764 -2.707 -11.439 1.00 86.62 449 PRO A CA 1
ATOM 3355 C C . PRO A 1 449 ? 12.896 -2.993 -12.668 1.00 86.62 449 PRO A C 1
ATOM 3357 O O . PRO A 1 449 ? 13.243 -2.616 -13.799 1.00 86.62 449 PRO A O 1
ATOM 3360 N N . THR A 1 450 ? 11.749 -3.636 -12.445 1.00 89.69 450 THR A N 1
ATOM 3361 C CA . THR A 1 450 ? 10.805 -4.011 -13.502 1.00 89.69 450 THR A CA 1
ATOM 3362 C C . THR A 1 450 ? 9.363 -3.665 -13.152 1.00 89.69 450 THR A C 1
ATOM 3364 O O . THR A 1 450 ? 8.997 -3.524 -11.989 1.00 89.69 450 THR A O 1
ATOM 3367 N N . VAL A 1 451 ? 8.524 -3.540 -14.178 1.00 92.06 451 VAL A N 1
ATOM 3368 C CA . VAL A 1 451 ? 7.066 -3.588 -14.040 1.00 92.06 451 VAL A CA 1
ATOM 3369 C C . VAL A 1 451 ? 6.547 -4.699 -14.939 1.00 92.06 451 VAL A C 1
ATOM 3371 O O . VAL A 1 451 ? 6.702 -4.648 -16.161 1.00 92.06 451 VAL A O 1
ATOM 3374 N N . ARG A 1 452 ? 5.911 -5.699 -14.335 1.00 90.50 452 ARG A N 1
ATOM 3375 C CA . ARG A 1 452 ? 5.275 -6.831 -15.015 1.00 90.50 452 ARG A CA 1
ATOM 3376 C C . ARG A 1 452 ? 3.770 -6.598 -15.078 1.00 90.50 452 ARG A C 1
ATOM 3378 O O . ARG A 1 452 ? 3.160 -6.145 -14.115 1.00 90.50 452 ARG A O 1
ATOM 3385 N N . LEU A 1 453 ? 3.171 -6.883 -16.228 1.00 91.94 453 LEU A N 1
ATOM 3386 C CA . LEU A 1 453 ? 1.747 -6.703 -16.486 1.00 91.94 453 LEU A CA 1
ATOM 3387 C C . LEU A 1 453 ? 1.066 -8.055 -16.616 1.00 91.94 453 LEU A C 1
ATOM 3389 O O . LEU A 1 453 ? 1.528 -8.927 -17.358 1.00 91.94 453 LEU A O 1
ATOM 3393 N N . PHE A 1 454 ? -0.090 -8.175 -15.980 1.00 91.00 454 PHE A N 1
ATOM 3394 C CA . PHE A 1 454 ? -0.915 -9.370 -15.986 1.00 91.00 454 PHE A CA 1
ATOM 3395 C C . PHE A 1 454 ? -2.341 -9.018 -16.394 1.00 91.00 454 PHE A C 1
ATOM 3397 O O . PHE A 1 454 ? -2.838 -7.926 -16.113 1.00 91.00 454 PHE A O 1
ATOM 3404 N N . ALA A 1 455 ? -3.001 -9.936 -17.089 1.00 89.38 455 ALA A N 1
ATOM 3405 C CA . ALA A 1 455 ? -4.441 -9.869 -17.271 1.00 89.38 455 ALA A CA 1
ATOM 3406 C C . ALA A 1 455 ? -5.157 -10.254 -15.968 1.00 89.38 455 ALA A C 1
ATOM 3408 O O . ALA A 1 455 ? -4.564 -10.841 -15.063 1.00 89.38 455 ALA A O 1
ATOM 3409 N N . ARG A 1 456 ? -6.465 -9.997 -15.907 1.00 86.31 456 ARG A N 1
ATOM 3410 C CA . ARG A 1 456 ? -7.339 -10.413 -14.797 1.00 86.31 456 ARG A CA 1
ATOM 3411 C C . ARG A 1 456 ? -7.221 -11.890 -14.408 1.00 86.31 456 ARG A C 1
ATOM 3413 O O . ARG A 1 456 ? -7.424 -12.242 -13.253 1.00 86.31 456 ARG A O 1
ATOM 3420 N N . ASP A 1 457 ? -6.940 -12.764 -15.370 1.00 81.81 457 ASP A N 1
ATOM 3421 C CA . ASP A 1 457 ? -6.732 -14.191 -15.128 1.00 81.81 457 ASP A CA 1
ATOM 3422 C C . ASP A 1 457 ? -5.286 -14.519 -14.716 1.00 81.81 457 ASP A C 1
ATOM 3424 O O . ASP A 1 457 ? -4.869 -15.662 -14.841 1.00 81.81 457 ASP A O 1
ATOM 3428 N N . GLY A 1 458 ? -4.487 -13.545 -14.281 1.00 83.00 458 GLY A N 1
ATOM 3429 C CA . GLY A 1 458 ? -3.093 -13.743 -13.881 1.00 83.00 458 GLY A CA 1
ATOM 3430 C C . GLY A 1 458 ? -2.143 -14.099 -15.028 1.00 83.00 458 GLY A C 1
ATOM 3431 O O . GLY A 1 458 ? -0.959 -14.321 -14.785 1.00 83.00 458 GLY A O 1
ATOM 3432 N N . SER A 1 459 ? -2.604 -14.160 -16.284 1.00 84.94 459 SER A N 1
ATOM 3433 C CA . SER A 1 459 ? -1.708 -14.440 -17.408 1.00 84.94 459 SER A CA 1
ATOM 3434 C C . SER A 1 459 ? -0.791 -13.242 -17.694 1.00 84.94 459 SER A C 1
ATOM 3436 O O . SER A 1 459 ? -1.267 -12.105 -17.725 1.00 84.94 459 SER A O 1
ATOM 3438 N N . PRO A 1 460 ? 0.522 -13.451 -17.919 1.00 87.44 460 PRO A N 1
ATOM 3439 C CA . PRO A 1 460 ? 1.436 -12.355 -18.220 1.00 87.44 460 PRO A CA 1
ATOM 3440 C C . PRO A 1 460 ? 1.128 -11.770 -19.604 1.00 87.44 460 PRO A C 1
ATOM 3442 O O . PRO A 1 460 ? 1.030 -12.500 -20.595 1.00 87.44 460 PRO A O 1
ATOM 3445 N N . ILE A 1 461 ? 1.002 -10.444 -19.680 1.00 89.69 461 ILE A N 1
ATOM 3446 C CA . ILE A 1 461 ? 0.688 -9.707 -20.916 1.00 89.69 461 ILE A CA 1
ATOM 3447 C C . ILE A 1 461 ? 1.768 -8.701 -21.326 1.00 89.69 461 ILE A C 1
ATOM 3449 O O . ILE A 1 461 ? 1.730 -8.203 -22.453 1.00 89.69 461 ILE A O 1
ATOM 3453 N N . GLY A 1 462 ? 2.742 -8.417 -20.460 1.00 85.56 462 GLY A N 1
ATOM 3454 C CA . GLY A 1 462 ? 3.867 -7.540 -20.778 1.00 85.56 462 GLY A CA 1
ATOM 3455 C C . GLY A 1 462 ? 4.855 -7.392 -19.626 1.00 85.56 462 GLY A C 1
ATOM 3456 O O . GLY A 1 462 ? 4.546 -7.740 -18.492 1.00 85.56 462 GLY A O 1
ATOM 3457 N N . GLU A 1 463 ? 6.039 -6.871 -19.927 1.00 89.19 463 GLU A N 1
ATOM 3458 C CA . GLU A 1 463 ? 7.080 -6.578 -18.942 1.00 89.19 463 GLU A CA 1
ATOM 3459 C C . GLU A 1 463 ? 7.948 -5.410 -19.419 1.00 89.19 463 GLU A C 1
ATOM 3461 O O . GLU A 1 463 ? 8.310 -5.327 -20.597 1.00 89.19 463 GLU A O 1
ATOM 3466 N N . PHE A 1 464 ? 8.287 -4.524 -18.486 1.00 86.19 464 PHE A N 1
ATOM 3467 C CA . PHE A 1 464 ? 9.246 -3.439 -18.645 1.00 86.19 464 PHE A CA 1
ATOM 3468 C C . PHE A 1 464 ? 10.411 -3.691 -17.701 1.00 86.19 464 PHE A C 1
ATOM 3470 O O . PHE A 1 464 ? 10.220 -3.627 -16.495 1.00 86.19 464 PHE A O 1
ATOM 3477 N N . ALA A 1 465 ? 11.601 -3.949 -18.233 1.00 85.50 465 ALA A N 1
ATOM 3478 C CA . ALA A 1 465 ? 12.812 -4.130 -17.437 1.00 85.50 465 ALA A CA 1
ATOM 3479 C C . ALA A 1 465 ? 13.741 -2.912 -17.545 1.00 85.50 465 ALA A C 1
ATOM 3481 O O . ALA A 1 465 ? 13.634 -2.123 -18.489 1.00 85.50 465 ALA A O 1
ATOM 3482 N N . ASN A 1 466 ? 14.692 -2.805 -16.613 1.00 84.12 466 ASN A N 1
ATOM 3483 C CA . ASN A 1 466 ? 15.682 -1.723 -16.541 1.00 84.12 466 ASN A CA 1
ATOM 3484 C C . ASN A 1 466 ? 15.023 -0.342 -16.419 1.00 84.12 466 ASN A C 1
ATOM 3486 O O . ASN A 1 466 ? 15.379 0.604 -17.133 1.00 84.12 466 ASN A O 1
ATOM 3490 N N . LEU A 1 467 ? 14.008 -0.246 -15.557 1.00 88.06 467 LEU A N 1
ATOM 3491 C CA . LEU A 1 467 ? 13.306 1.007 -15.331 1.00 88.06 467 LEU A CA 1
ATOM 3492 C C . LEU A 1 467 ? 14.256 2.075 -14.760 1.00 88.06 467 LEU A C 1
ATOM 3494 O O . LEU A 1 467 ? 15.140 1.770 -13.965 1.00 88.06 467 LEU A O 1
ATOM 3498 N N . PRO A 1 468 ? 14.076 3.354 -15.129 1.00 84.06 468 PRO A N 1
ATOM 3499 C CA . PRO A 1 468 ? 14.889 4.457 -14.610 1.00 84.06 468 PRO A CA 1
ATOM 3500 C C . PRO A 1 468 ? 14.505 4.885 -13.178 1.00 84.06 468 PRO A C 1
ATOM 3502 O O . PRO A 1 468 ? 14.926 5.954 -12.738 1.00 84.06 468 PRO A O 1
ATOM 3505 N N . VAL A 1 469 ? 13.658 4.109 -12.499 1.00 88.38 469 VAL A N 1
ATOM 3506 C CA . VAL A 1 469 ? 13.046 4.403 -11.199 1.00 88.38 469 VAL A CA 1
ATOM 3507 C C . VAL A 1 469 ? 12.789 3.095 -10.459 1.00 88.38 469 VAL A C 1
ATOM 3509 O O . VAL A 1 469 ? 12.416 2.104 -11.095 1.00 88.38 469 VAL A O 1
ATOM 3512 N N . GLN A 1 470 ? 12.959 3.101 -9.138 1.00 87.44 470 GLN A N 1
ATOM 3513 C CA . GLN A 1 470 ? 12.533 1.995 -8.281 1.00 87.44 470 GLN A CA 1
ATOM 3514 C C . GLN A 1 470 ? 11.010 2.055 -8.097 1.00 87.44 470 GLN A C 1
ATOM 3516 O O . GLN A 1 470 ? 10.514 3.044 -7.557 1.00 87.44 470 GLN A O 1
ATOM 3521 N N . PRO A 1 471 ? 10.242 1.052 -8.554 1.00 90.38 471 PRO A N 1
ATOM 3522 C CA . PRO A 1 471 ? 8.787 1.114 -8.519 1.00 90.38 471 PRO A CA 1
ATOM 3523 C C . PRO A 1 471 ? 8.275 0.919 -7.088 1.00 90.38 471 PRO A C 1
ATOM 3525 O O . PRO A 1 471 ? 8.073 -0.206 -6.661 1.00 90.38 471 PRO A O 1
ATOM 3528 N N . GLN A 1 472 ? 8.043 2.001 -6.354 1.00 87.62 472 GLN A N 1
ATOM 3529 C CA . GLN A 1 472 ? 7.438 1.971 -5.014 1.00 87.62 472 GLN A CA 1
ATOM 3530 C C . GLN A 1 472 ? 5.940 2.275 -5.052 1.00 87.62 472 GLN A C 1
ATOM 3532 O O . GLN A 1 472 ? 5.207 1.903 -4.149 1.00 87.62 472 GLN A O 1
ATOM 3537 N N . GLN A 1 473 ? 5.470 2.940 -6.111 1.00 90.56 473 GLN A N 1
ATOM 3538 C CA . GLN A 1 473 ? 4.050 3.195 -6.335 1.00 90.56 473 GLN A CA 1
ATOM 3539 C C . GLN A 1 473 ? 3.688 3.083 -7.803 1.00 90.56 473 GLN A C 1
ATOM 3541 O O . GLN A 1 473 ? 4.471 3.446 -8.686 1.00 90.56 473 GLN A O 1
ATOM 3546 N N . LEU A 1 474 ? 2.476 2.606 -8.066 1.00 93.81 474 LEU A N 1
ATOM 3547 C CA . LEU A 1 474 ? 1.961 2.393 -9.408 1.00 93.81 474 LEU A CA 1
ATOM 3548 C C . LEU A 1 474 ? 0.545 2.952 -9.523 1.00 93.81 474 LEU A C 1
ATOM 3550 O O . LEU A 1 474 ? -0.254 2.817 -8.608 1.00 93.81 474 LEU A O 1
ATOM 3554 N N . ALA A 1 475 ? 0.217 3.529 -10.677 1.00 94.81 475 ALA A N 1
ATOM 3555 C CA . ALA A 1 475 ? -1.162 3.866 -11.027 1.00 94.81 475 ALA A CA 1
ATOM 3556 C C . ALA A 1 475 ? -1.395 3.657 -12.528 1.00 94.81 475 ALA A C 1
ATOM 3558 O O . ALA A 1 475 ? -0.638 4.157 -13.368 1.00 94.81 475 ALA A O 1
ATOM 3559 N N . LEU A 1 476 ? -2.439 2.905 -12.881 1.00 95.88 476 LEU A N 1
ATOM 3560 C CA . LEU A 1 476 ? -2.795 2.596 -14.267 1.00 95.88 476 LEU A CA 1
ATOM 3561 C C . LEU A 1 476 ? -3.816 3.603 -14.795 1.00 95.88 476 LEU A C 1
ATOM 3563 O O . LEU A 1 476 ? -4.856 3.819 -14.182 1.00 95.88 476 LEU A O 1
ATOM 3567 N N . ALA A 1 477 ? -3.556 4.183 -15.967 1.00 95.56 477 ALA A N 1
ATOM 3568 C CA . ALA A 1 477 ? -4.494 5.122 -16.570 1.00 95.56 477 ALA A CA 1
ATOM 3569 C C . ALA A 1 477 ? -5.843 4.450 -16.894 1.00 95.56 477 ALA A C 1
ATOM 3571 O O . ALA A 1 477 ? -5.838 3.348 -17.462 1.00 95.56 477 ALA A O 1
ATOM 3572 N N . PRO A 1 478 ? -6.991 5.124 -16.666 1.00 93.56 478 PRO A N 1
ATOM 3573 C CA . PRO A 1 478 ? -8.313 4.565 -16.967 1.00 93.56 478 PRO A CA 1
ATOM 3574 C C . PRO A 1 478 ? -8.507 4.184 -18.442 1.00 93.56 478 PRO A C 1
ATOM 3576 O O . PRO A 1 478 ? -9.243 3.255 -18.769 1.00 93.56 478 PRO A O 1
ATOM 3579 N N . ASP A 1 479 ? -7.826 4.877 -19.362 1.00 93.75 479 ASP A N 1
ATOM 3580 C CA . ASP A 1 479 ? -7.864 4.565 -20.796 1.00 93.75 479 ASP A CA 1
ATOM 3581 C C . ASP A 1 479 ? -6.927 3.412 -21.210 1.00 93.75 479 ASP A C 1
ATOM 3583 O O . ASP A 1 479 ? -6.941 2.984 -22.369 1.00 93.75 479 ASP A O 1
ATOM 3587 N N . GLY A 1 480 ? -6.120 2.904 -20.272 1.00 91.94 480 GLY A N 1
ATOM 3588 C CA . GLY A 1 480 ? -5.175 1.810 -20.462 1.00 91.94 480 GLY A CA 1
ATOM 3589 C C . GLY A 1 480 ? -3.967 2.146 -21.336 1.00 91.94 480 GLY A C 1
ATOM 3590 O O . GLY A 1 480 ? -3.273 1.225 -21.767 1.00 91.94 480 GLY A O 1
ATOM 3591 N N . SER A 1 481 ? -3.723 3.422 -21.646 1.00 94.44 481 SER A N 1
ATOM 3592 C CA . SER A 1 481 ? -2.670 3.828 -22.583 1.00 94.44 481 SER A CA 1
ATOM 3593 C C . SER A 1 481 ? -1.322 4.138 -21.926 1.00 94.44 481 SER A C 1
ATOM 3595 O O . SER A 1 481 ? -0.307 4.198 -22.625 1.00 94.44 481 SER A O 1
ATOM 3597 N N . TRP A 1 482 ? -1.278 4.305 -20.602 1.00 95.94 482 TRP A N 1
ATOM 3598 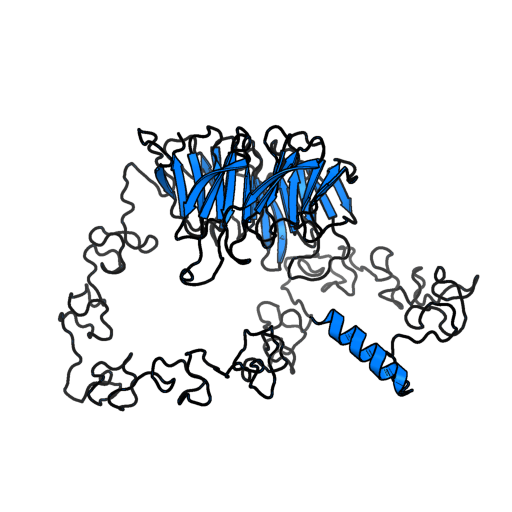C CA . TRP A 1 482 ? -0.053 4.569 -19.845 1.00 95.94 482 TRP A CA 1
ATOM 3599 C C . TRP A 1 482 ? -0.163 4.127 -18.379 1.00 95.94 482 TRP A C 1
ATOM 3601 O O . TRP A 1 482 ? -1.246 3.821 -17.881 1.00 95.94 482 TRP A O 1
ATOM 3611 N N . ILE A 1 483 ? 0.986 4.086 -17.707 1.00 96.38 483 ILE A N 1
ATOM 3612 C CA . ILE A 1 483 ? 1.146 3.809 -16.278 1.00 96.38 483 ILE A CA 1
ATOM 3613 C C . ILE A 1 483 ? 2.055 4.875 -15.654 1.00 96.38 483 ILE A C 1
ATOM 3615 O O . ILE A 1 483 ? 3.018 5.316 -16.290 1.00 96.38 483 ILE A O 1
ATOM 3619 N N . ALA A 1 484 ? 1.742 5.311 -14.437 1.00 96.94 484 ALA A N 1
ATOM 3620 C CA . ALA A 1 484 ? 2.645 6.087 -13.597 1.00 96.94 484 ALA A CA 1
ATOM 3621 C C . ALA A 1 484 ? 3.431 5.145 -12.680 1.00 96.94 484 ALA A C 1
ATOM 3623 O O . ALA A 1 484 ? 2.841 4.270 -12.053 1.00 96.94 484 ALA A O 1
ATOM 3624 N N . VAL A 1 485 ? 4.747 5.338 -12.615 1.00 95.69 485 VAL A N 1
ATOM 3625 C CA . VAL A 1 485 ? 5.672 4.585 -11.764 1.00 95.69 485 VAL A CA 1
ATOM 3626 C C . VAL A 1 485 ? 6.410 5.574 -10.873 1.00 95.69 485 VAL A C 1
ATOM 3628 O O . VAL A 1 485 ? 7.238 6.346 -11.362 1.00 95.69 485 VAL A O 1
ATOM 3631 N N . GLY A 1 486 ? 6.057 5.596 -9.593 1.00 92.69 486 GLY A N 1
ATOM 3632 C CA . GLY A 1 486 ? 6.650 6.452 -8.573 1.00 92.69 486 GLY A CA 1
ATOM 3633 C C . GLY A 1 486 ? 7.754 5.744 -7.804 1.00 92.69 486 GLY A C 1
ATOM 3634 O O . GLY A 1 486 ? 7.622 4.567 -7.477 1.00 92.69 486 GLY A O 1
ATOM 3635 N N . GLY A 1 487 ? 8.814 6.481 -7.495 1.00 89.25 487 GLY A N 1
ATOM 3636 C CA . GLY A 1 487 ? 9.914 6.028 -6.653 1.00 89.25 487 GLY A CA 1
ATOM 3637 C C . GLY A 1 487 ? 10.753 7.190 -6.126 1.00 89.25 487 GLY A C 1
ATOM 3638 O O . GLY A 1 487 ? 10.421 8.360 -6.369 1.00 89.25 487 GLY A O 1
ATOM 3639 N N . PRO A 1 488 ? 11.876 6.901 -5.447 1.00 85.56 488 PRO A N 1
ATOM 3640 C CA . PRO A 1 488 ? 12.774 7.917 -4.905 1.00 85.56 488 PRO A CA 1
ATOM 3641 C C . PRO A 1 488 ? 13.324 8.856 -5.987 1.00 85.56 488 PRO A C 1
ATOM 3643 O O . PRO A 1 488 ? 13.527 10.045 -5.734 1.00 85.56 488 PRO A O 1
ATOM 3646 N N . GLU A 1 489 ? 13.508 8.356 -7.212 1.00 88.12 489 GLU A N 1
ATOM 3647 C CA . GLU A 1 489 ? 14.017 9.106 -8.365 1.00 88.12 489 GLU A CA 1
ATOM 3648 C C . GLU A 1 489 ? 12.986 10.068 -8.990 1.00 88.12 489 GLU A C 1
ATOM 3650 O O . GLU A 1 489 ? 13.340 10.880 -9.853 1.00 88.12 489 GLU A O 1
ATOM 3655 N N . GLY A 1 490 ? 11.724 9.998 -8.559 1.00 90.88 490 GLY A N 1
ATOM 3656 C CA . GLY A 1 490 ? 10.596 10.771 -9.073 1.00 90.88 490 GLY A CA 1
ATOM 3657 C C . GLY A 1 490 ? 9.505 9.873 -9.651 1.00 90.88 490 GLY A C 1
ATOM 3658 O O . GLY A 1 490 ? 9.506 8.661 -9.452 1.00 90.88 490 GLY A O 1
ATOM 3659 N N . THR A 1 491 ? 8.572 10.461 -10.402 1.00 95.56 491 THR A N 1
ATOM 3660 C CA . THR A 1 491 ? 7.491 9.700 -11.042 1.00 95.56 491 THR A CA 1
ATOM 3661 C C . THR A 1 491 ? 7.655 9.675 -12.553 1.00 95.56 491 THR A C 1
ATOM 3663 O O . THR A 1 491 ? 7.682 10.715 -13.215 1.00 95.56 491 THR A O 1
ATOM 3666 N N . PHE A 1 492 ? 7.728 8.480 -13.127 1.00 96.31 492 PHE A N 1
ATOM 3667 C CA . PHE A 1 492 ? 7.840 8.257 -14.562 1.00 96.31 492 PHE A CA 1
ATOM 3668 C C . PHE A 1 492 ? 6.495 7.851 -15.149 1.00 96.31 492 PHE A C 1
ATOM 3670 O O . PHE A 1 492 ? 5.823 6.961 -14.642 1.00 96.31 492 PHE A O 1
ATOM 3677 N N . ILE A 1 493 ? 6.119 8.483 -16.257 1.00 97.19 493 ILE A N 1
ATOM 3678 C CA . ILE A 1 493 ? 4.934 8.113 -17.026 1.00 97.19 493 ILE A CA 1
ATOM 3679 C C . ILE A 1 493 ? 5.388 7.285 -18.219 1.00 97.19 493 ILE A C 1
ATOM 3681 O O . ILE A 1 493 ? 6.120 7.788 -19.078 1.00 97.19 493 ILE A O 1
ATOM 3685 N N . LEU A 1 494 ? 4.948 6.035 -18.290 1.00 95.69 494 LEU A N 1
ATOM 3686 C CA . LEU A 1 494 ? 5.355 5.076 -19.313 1.00 95.69 494 LEU A CA 1
ATOM 3687 C C . LEU A 1 494 ? 4.157 4.688 -20.182 1.00 95.69 494 LEU A C 1
ATOM 3689 O O . LEU A 1 494 ? 3.067 4.437 -19.677 1.00 95.69 494 LEU A O 1
ATOM 3693 N N . SER A 1 495 ? 4.342 4.628 -21.500 1.00 94.31 495 SER A N 1
ATOM 3694 C CA . SER A 1 495 ? 3.298 4.193 -22.431 1.00 94.31 495 SER A CA 1
ATOM 3695 C C . SER A 1 495 ? 3.030 2.698 -22.294 1.00 94.31 495 SER A C 1
ATOM 3697 O O . SER A 1 495 ? 3.978 1.918 -22.258 1.00 94.31 495 SER A O 1
ATOM 3699 N N . LEU A 1 496 ? 1.775 2.277 -22.372 1.00 90.75 496 LEU A N 1
ATOM 3700 C CA . LEU A 1 496 ? 1.411 0.870 -22.506 1.00 90.75 496 LEU A CA 1
ATOM 3701 C C . LEU A 1 496 ? 1.120 0.522 -23.980 1.00 90.75 496 LEU A C 1
ATOM 3703 O O . LEU A 1 496 ? 0.532 1.337 -24.695 1.00 90.75 496 LEU A O 1
ATOM 3707 N N . PRO A 1 497 ? 1.512 -0.674 -24.463 1.00 85.12 497 PRO A N 1
ATOM 3708 C CA . PRO A 1 497 ? 2.205 -1.748 -23.747 1.00 85.12 497 PRO A CA 1
ATOM 3709 C C . PRO A 1 497 ? 3.734 -1.718 -23.932 1.00 85.12 497 PRO A C 1
ATOM 3711 O O . PRO A 1 497 ? 4.372 -2.719 -23.650 1.00 85.12 497 PRO A O 1
ATOM 3714 N N . ASP A 1 498 ? 4.317 -0.641 -24.472 1.00 84.62 498 ASP A N 1
ATOM 3715 C CA . ASP A 1 498 ? 5.722 -0.631 -24.927 1.00 84.62 498 ASP A CA 1
ATOM 3716 C C . ASP A 1 498 ? 6.732 -0.113 -23.880 1.00 84.62 498 ASP A C 1
ATOM 3718 O O . ASP A 1 498 ? 7.937 -0.186 -24.102 1.00 84.62 498 ASP A O 1
ATOM 3722 N N . GLY A 1 499 ? 6.271 0.475 -22.773 1.00 88.44 499 GLY A N 1
ATOM 3723 C CA . GLY A 1 499 ? 7.117 0.971 -21.678 1.00 88.44 499 GLY A CA 1
ATOM 3724 C C . GLY A 1 499 ? 7.899 2.253 -21.979 1.00 88.44 499 GLY A C 1
ATOM 3725 O O . GLY A 1 499 ? 8.735 2.667 -21.183 1.00 88.44 499 GLY A O 1
ATOM 3726 N N . ASN A 1 500 ? 7.657 2.909 -23.119 1.00 91.62 500 ASN A N 1
ATOM 3727 C CA . ASN A 1 500 ? 8.386 4.124 -23.484 1.00 91.62 500 ASN A CA 1
ATOM 3728 C C . ASN A 1 500 ? 8.032 5.289 -22.553 1.00 91.62 500 ASN A C 1
ATOM 3730 O O . ASN A 1 500 ? 6.857 5.584 -22.339 1.00 91.62 500 ASN A O 1
ATOM 3734 N N . THR A 1 501 ? 9.038 6.023 -22.079 1.00 94.88 501 THR A N 1
ATOM 3735 C CA . THR A 1 501 ? 8.820 7.219 -21.258 1.00 94.88 501 THR A CA 1
ATOM 3736 C C . THR A 1 501 ? 8.093 8.312 -22.047 1.00 94.88 501 THR A C 1
ATOM 3738 O O . THR A 1 501 ? 8.614 8.845 -23.029 1.00 94.88 501 THR A O 1
ATOM 3741 N N . LEU A 1 502 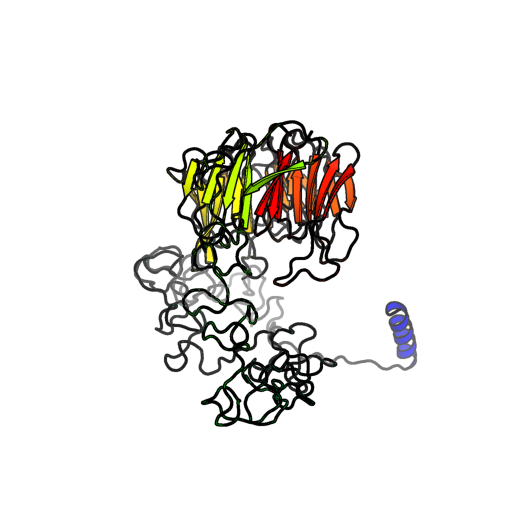? 6.891 8.666 -21.593 1.00 94.88 502 LEU A N 1
ATOM 3742 C CA . LEU A 1 502 ? 6.085 9.778 -22.097 1.00 94.88 502 LEU A CA 1
ATOM 3743 C C . LEU A 1 502 ? 6.443 11.090 -21.391 1.00 94.88 502 LEU A C 1
ATOM 3745 O O . LEU A 1 502 ? 6.526 12.137 -22.036 1.00 94.88 502 LEU A O 1
ATOM 3749 N N . ALA A 1 503 ? 6.663 11.026 -20.076 1.00 96.00 503 ALA A N 1
ATOM 3750 C CA . ALA A 1 503 ? 7.027 12.162 -19.238 1.00 96.00 503 ALA A CA 1
ATOM 3751 C C . ALA A 1 503 ? 7.737 11.710 -17.953 1.00 96.00 503 ALA A C 1
ATOM 3753 O O . ALA A 1 503 ? 7.637 10.555 -17.545 1.00 96.00 503 ALA A O 1
ATOM 3754 N N . THR A 1 504 ? 8.415 12.654 -17.303 1.00 96.00 504 THR A N 1
ATOM 3755 C CA . THR A 1 504 ? 8.996 12.491 -15.965 1.00 96.00 504 THR A CA 1
ATOM 3756 C C . THR A 1 504 ? 8.540 13.665 -15.111 1.00 96.00 504 THR A C 1
ATOM 3758 O O . THR A 1 504 ? 8.779 14.822 -15.470 1.00 96.00 504 THR A O 1
ATOM 3761 N N . LEU A 1 505 ? 7.866 13.371 -14.004 1.00 94.94 505 LEU A N 1
ATOM 3762 C CA . LEU A 1 505 ? 7.414 14.342 -13.019 1.00 94.94 505 LEU A CA 1
ATOM 3763 C C . LEU A 1 505 ? 8.453 14.398 -11.886 1.00 94.94 505 LEU A C 1
ATOM 3765 O O . LEU A 1 505 ? 8.800 13.353 -11.335 1.00 94.94 505 LEU A O 1
ATOM 3769 N N . PRO A 1 506 ? 8.961 15.587 -11.513 1.00 89.62 506 PRO A N 1
ATOM 3770 C CA . PRO A 1 506 ? 10.010 15.741 -10.502 1.00 89.62 506 PRO A CA 1
ATOM 3771 C C . PRO A 1 506 ? 9.447 15.665 -9.070 1.00 89.62 506 PRO A C 1
ATOM 3773 O O . PRO A 1 506 ? 9.820 16.463 -8.212 1.00 89.62 506 PRO A O 1
ATOM 3776 N N . VAL A 1 507 ? 8.500 14.757 -8.840 1.00 89.88 507 VAL A N 1
ATOM 3777 C CA . VAL A 1 507 ? 7.848 14.514 -7.553 1.00 89.88 507 VAL A CA 1
ATOM 3778 C C . VAL A 1 507 ? 8.026 13.041 -7.232 1.00 89.88 507 VAL A C 1
ATOM 3780 O O . VAL A 1 507 ? 7.579 12.180 -7.994 1.00 89.88 507 VAL A O 1
ATOM 3783 N N . SER A 1 508 ? 8.717 12.784 -6.129 1.00 89.38 508 SER A N 1
ATOM 3784 C CA . SER A 1 508 ? 8.832 11.462 -5.525 1.00 89.38 508 SER A CA 1
ATOM 3785 C C . SER A 1 508 ? 7.682 11.329 -4.530 1.00 89.38 508 SER A C 1
ATOM 3787 O O . SER A 1 508 ? 7.607 12.154 -3.608 1.00 89.38 508 SER A O 1
ATOM 3789 N N . PRO A 1 509 ? 6.755 10.386 -4.730 1.00 84.88 509 PRO A N 1
ATOM 3790 C CA . PRO A 1 509 ? 5.653 10.207 -3.806 1.00 84.88 509 PRO A CA 1
ATOM 3791 C C . PRO A 1 509 ? 6.126 9.558 -2.505 1.00 84.88 509 PRO A C 1
ATOM 3793 O O . PRO A 1 509 ? 7.239 9.033 -2.418 1.00 84.88 509 PRO A O 1
ATOM 3796 N N . PHE A 1 510 ? 5.298 9.660 -1.471 1.00 77.81 510 PHE A N 1
ATOM 3797 C CA . PHE A 1 510 ? 5.556 9.011 -0.191 1.00 77.81 510 PHE A CA 1
ATOM 3798 C C . PHE A 1 510 ? 5.567 7.488 -0.367 1.00 77.81 510 PHE A C 1
ATOM 3800 O O . PHE A 1 510 ? 4.739 6.978 -1.108 1.00 77.81 510 PHE A O 1
ATOM 3807 N N . PHE A 1 511 ? 6.501 6.772 0.263 1.00 69.31 511 PHE A N 1
ATOM 3808 C CA . PHE A 1 511 ? 6.794 5.374 -0.087 1.00 69.31 511 PHE A CA 1
ATOM 3809 C C . PHE A 1 511 ? 6.232 4.323 0.880 1.00 69.31 511 PHE A C 1
ATOM 3811 O O . PHE A 1 511 ? 6.287 3.142 0.558 1.00 69.31 511 PHE A O 1
ATOM 3818 N N . PHE A 1 512 ? 5.718 4.715 2.052 1.00 62.41 512 PHE A N 1
ATOM 3819 C CA . PHE A 1 512 ? 5.034 3.772 2.940 1.00 62.41 512 PHE A CA 1
ATOM 3820 C C . PHE A 1 512 ? 3.545 3.714 2.575 1.00 62.41 512 PHE A C 1
ATOM 3822 O O . PHE A 1 512 ? 2.845 4.724 2.673 1.00 62.41 512 PHE A O 1
ATOM 3829 N N . GLY A 1 513 ? 3.071 2.534 2.173 1.00 60.97 513 GLY A N 1
ATOM 3830 C CA . GLY A 1 513 ? 1.690 2.293 1.753 1.00 60.97 513 GLY A CA 1
ATOM 3831 C C . GLY A 1 513 ? 1.419 2.541 0.262 1.00 60.97 513 GLY A C 1
ATOM 3832 O O . GLY A 1 513 ? 2.229 3.112 -0.476 1.00 60.97 513 GLY A O 1
ATOM 3833 N N . SER A 1 514 ? 0.239 2.107 -0.181 1.00 63.28 514 SER A N 1
ATOM 3834 C CA . SER A 1 514 ? -0.098 1.850 -1.587 1.00 63.28 514 SER A CA 1
ATOM 3835 C C . SER A 1 514 ? -0.844 2.981 -2.330 1.00 63.28 514 SER A C 1
ATOM 3837 O O . SER A 1 514 ? -1.256 2.778 -3.465 1.00 63.28 514 SER A O 1
ATOM 3839 N N . ASP A 1 515 ? -0.951 4.203 -1.785 1.00 83.56 515 ASP A N 1
ATOM 3840 C CA . ASP A 1 515 ? -1.893 5.231 -2.296 1.00 83.56 515 ASP A CA 1
ATOM 3841 C C . ASP A 1 515 ? -1.314 6.651 -2.490 1.00 83.56 515 ASP A C 1
ATOM 3843 O O . ASP A 1 515 ? -2.021 7.659 -2.394 1.00 83.56 515 ASP A O 1
ATOM 3847 N N . GLY A 1 516 ? -0.013 6.793 -2.736 1.00 89.25 516 GLY A N 1
ATOM 3848 C CA . GLY A 1 516 ? 0.616 8.109 -2.924 1.00 89.25 516 GLY A CA 1
ATOM 3849 C C . GLY A 1 516 ? 0.504 8.698 -4.340 1.00 89.25 516 GLY A C 1
ATOM 3850 O O . GLY A 1 516 ? 0.901 9.855 -4.532 1.00 89.25 516 GLY A O 1
ATOM 3851 N N . ILE A 1 517 ? -0.063 7.958 -5.303 1.00 94.06 517 ILE A N 1
ATOM 3852 C CA . ILE A 1 517 ? -0.403 8.410 -6.663 1.00 94.06 517 ILE A CA 1
ATOM 3853 C C . ILE A 1 517 ? -1.840 8.003 -6.980 1.00 94.06 517 ILE A C 1
ATOM 3855 O O . ILE A 1 517 ? -2.176 6.832 -6.865 1.00 94.06 517 ILE A O 1
ATOM 3859 N N . ASP A 1 518 ? -2.643 8.932 -7.499 1.00 95.06 518 ASP A N 1
ATOM 3860 C CA . ASP A 1 518 ? -3.951 8.594 -8.068 1.00 95.06 518 ASP A CA 1
ATOM 3861 C C . ASP A 1 518 ? -4.251 9.386 -9.348 1.00 95.06 518 ASP A C 1
ATOM 3863 O O . ASP A 1 518 ? -3.737 10.491 -9.572 1.00 95.06 518 ASP A O 1
ATOM 3867 N N . ILE A 1 519 ? -5.076 8.809 -10.219 1.00 96.44 519 ILE A N 1
ATOM 3868 C CA . ILE A 1 519 ? -5.455 9.355 -11.525 1.00 96.44 519 ILE A CA 1
ATOM 3869 C C . ILE A 1 519 ? -6.953 9.653 -11.495 1.00 96.44 519 ILE A C 1
ATOM 3871 O O . ILE A 1 519 ? -7.755 8.844 -11.042 1.00 96.44 519 ILE A O 1
ATOM 3875 N N . SER A 1 520 ? -7.361 10.821 -11.995 1.00 95.81 520 SER A N 1
ATOM 3876 C CA . SER A 1 520 ? -8.782 11.172 -11.997 1.00 95.81 520 SER A CA 1
ATOM 3877 C C . SER A 1 520 ? -9.598 10.166 -12.824 1.00 95.81 520 SER A C 1
ATOM 3879 O O . SER A 1 520 ? -9.110 9.699 -13.855 1.00 95.81 520 SER A O 1
ATOM 3881 N N . PRO A 1 521 ? -10.873 9.895 -12.477 1.00 92.75 521 PRO A N 1
ATOM 3882 C CA . PRO A 1 521 ? -11.701 8.921 -13.203 1.00 92.75 521 PRO A CA 1
ATOM 3883 C C . PRO A 1 521 ? -11.883 9.217 -14.701 1.00 92.75 521 PRO A C 1
ATOM 3885 O O . PRO A 1 521 ? -12.170 8.329 -15.501 1.00 92.75 521 PRO A O 1
ATOM 3888 N N . ASP A 1 522 ? -11.743 10.482 -15.110 1.00 94.88 522 ASP A N 1
ATOM 3889 C CA . ASP A 1 522 ? -11.783 10.888 -16.519 1.00 94.88 522 ASP A CA 1
ATOM 3890 C C . ASP A 1 522 ? -10.413 10.821 -17.227 1.00 94.88 522 ASP A C 1
ATOM 3892 O O . ASP A 1 522 ? -10.318 11.126 -18.419 1.00 94.88 522 ASP A O 1
ATOM 3896 N N . GLY A 1 523 ? -9.361 10.432 -16.502 1.00 95.62 523 GLY A N 1
ATOM 3897 C CA . GLY A 1 523 ? -7.979 10.317 -16.956 1.00 95.62 523 GLY A CA 1
ATOM 3898 C C . GLY A 1 523 ? -7.292 11.647 -17.263 1.00 95.62 523 GLY A C 1
ATOM 3899 O O . GLY A 1 523 ? -6.213 11.641 -17.856 1.00 95.62 523 GLY A O 1
ATOM 3900 N N . THR A 1 524 ? -7.902 12.792 -16.934 1.00 96.81 524 THR A N 1
ATOM 3901 C CA . THR A 1 524 ? -7.385 14.122 -17.310 1.00 96.81 524 THR A CA 1
ATOM 3902 C C . THR A 1 524 ? -6.375 14.696 -16.320 1.00 96.81 524 THR A C 1
ATOM 3904 O O . THR A 1 524 ? -5.594 15.578 -16.692 1.00 96.81 524 THR A O 1
ATOM 3907 N N . LEU A 1 525 ? -6.346 14.184 -15.089 1.00 97.94 525 LEU A N 1
ATOM 3908 C CA . LEU A 1 525 ? -5.466 14.636 -14.018 1.00 97.94 525 LEU A CA 1
ATOM 3909 C C . LEU A 1 525 ? -4.756 13.465 -13.341 1.00 97.94 525 LEU A C 1
ATOM 3911 O O . LEU A 1 525 ? -5.277 12.358 -13.277 1.00 97.94 525 LEU A O 1
ATOM 3915 N N . ILE A 1 526 ? -3.573 13.748 -12.807 1.00 97.56 526 ILE A N 1
ATOM 3916 C CA . ILE A 1 526 ? -2.835 12.875 -11.891 1.00 97.56 526 ILE A CA 1
ATOM 3917 C C . ILE A 1 526 ? -2.442 13.698 -10.666 1.00 97.56 526 ILE A C 1
ATOM 3919 O O . ILE A 1 526 ? -1.987 14.839 -10.807 1.00 97.56 526 ILE A O 1
ATOM 3923 N N . ALA A 1 527 ? -2.661 13.144 -9.479 1.00 96.88 527 ALA A N 1
ATOM 3924 C CA . ALA A 1 527 ? -2.316 13.750 -8.204 1.00 96.88 527 ALA A CA 1
ATOM 3925 C C . ALA A 1 527 ? -1.262 12.891 -7.507 1.00 96.88 527 ALA A C 1
ATOM 3927 O O . ALA A 1 527 ? -1.341 11.667 -7.527 1.00 96.88 527 ALA A O 1
ATOM 3928 N N . LEU A 1 528 ? -0.268 13.552 -6.921 1.00 95.00 528 LEU A N 1
ATOM 3929 C CA . LEU A 1 528 ? 0.844 12.910 -6.235 1.00 95.00 528 LEU A CA 1
ATOM 3930 C C . LEU A 1 528 ? 1.008 13.521 -4.853 1.00 95.00 528 LEU A C 1
ATOM 3932 O O . LEU A 1 528 ? 0.962 14.748 -4.701 1.00 95.00 528 LEU A O 1
ATOM 3936 N N . THR A 1 529 ? 1.257 12.666 -3.872 1.00 91.06 529 THR A N 1
ATOM 3937 C CA . THR A 1 529 ? 1.902 13.087 -2.628 1.00 91.06 529 THR A CA 1
ATOM 3938 C C . THR A 1 529 ? 3.347 13.490 -2.923 1.00 91.06 529 THR A C 1
ATOM 3940 O O . THR A 1 529 ? 3.932 13.076 -3.925 1.00 91.06 529 THR A O 1
ATOM 3943 N N . GLN A 1 530 ? 3.933 14.338 -2.085 1.00 86.06 530 GLN A N 1
ATOM 3944 C CA . GLN A 1 530 ? 5.345 14.688 -2.185 1.00 86.06 530 GLN A CA 1
ATOM 3945 C C . GLN A 1 530 ? 6.054 14.277 -0.900 1.00 86.06 530 GLN A C 1
ATOM 3947 O O . GLN A 1 530 ? 5.767 14.829 0.162 1.00 86.06 530 GLN A O 1
ATOM 3952 N N . ASN A 1 531 ? 7.013 13.357 -1.030 1.00 75.81 531 ASN A N 1
ATOM 3953 C CA . ASN A 1 531 ? 7.821 12.871 0.081 1.00 75.81 531 ASN A CA 1
ATOM 3954 C C . ASN A 1 531 ? 8.514 14.030 0.828 1.00 75.81 531 ASN A C 1
ATOM 3956 O O . ASN A 1 531 ? 8.841 15.060 0.227 1.00 75.81 531 ASN A O 1
ATOM 3960 N N . ASP A 1 532 ? 8.695 13.879 2.141 1.00 69.31 532 ASP A N 1
ATOM 3961 C CA . ASP A 1 532 ? 9.204 14.906 3.068 1.00 69.31 532 ASP A CA 1
ATOM 3962 C C . ASP A 1 532 ? 8.397 16.223 3.093 1.00 69.31 532 ASP A C 1
ATOM 3964 O O . ASP A 1 532 ? 8.895 17.278 3.510 1.00 69.31 532 ASP A O 1
ATOM 3968 N N . SER A 1 533 ? 7.142 16.201 2.633 1.00 72.75 533 SER A N 1
ATOM 3969 C CA . SER A 1 533 ? 6.258 17.365 2.652 1.00 72.75 533 SER A CA 1
ATOM 3970 C C . SER A 1 533 ? 4.786 16.983 2.818 1.00 72.75 533 SER A C 1
ATOM 3972 O O . SER A 1 533 ? 4.370 15.854 2.579 1.00 72.75 533 SER A O 1
ATOM 3974 N N . SER A 1 534 ? 3.958 17.960 3.173 1.00 76.19 534 SER A N 1
ATOM 3975 C CA . SER A 1 534 ? 2.497 17.826 3.178 1.00 76.19 534 SER A CA 1
ATOM 3976 C C . SER A 1 534 ? 1.850 18.305 1.872 1.00 76.19 534 SER A C 1
ATOM 3978 O O . SER A 1 534 ? 0.648 18.603 1.834 1.00 76.19 534 SER A O 1
ATOM 3980 N N . ASN A 1 535 ? 2.647 18.444 0.806 1.00 86.19 535 ASN A N 1
ATOM 3981 C CA . ASN A 1 535 ? 2.165 18.933 -0.474 1.00 86.19 535 ASN A CA 1
ATOM 3982 C C . ASN A 1 535 ? 1.503 17.817 -1.275 1.00 86.19 535 ASN A C 1
ATOM 3984 O O . ASN A 1 535 ? 2.065 16.739 -1.458 1.00 86.19 535 ASN A O 1
ATOM 3988 N N . ILE A 1 536 ? 0.351 18.153 -1.846 1.00 91.88 536 ILE A N 1
ATOM 3989 C CA . ILE A 1 536 ? -0.249 17.419 -2.953 1.00 91.88 536 ILE A CA 1
ATOM 3990 C C . ILE A 1 536 ? -0.004 18.211 -4.232 1.00 91.88 536 ILE A C 1
ATOM 3992 O O . ILE A 1 536 ? -0.346 19.397 -4.309 1.00 91.88 536 ILE A O 1
ATOM 3996 N N . VAL A 1 537 ? 0.580 17.564 -5.238 1.00 95.25 537 VAL A N 1
ATOM 3997 C CA . VAL A 1 537 ? 0.889 18.173 -6.536 1.00 95.25 537 VAL A CA 1
ATOM 3998 C C . VAL A 1 537 ? 0.011 17.541 -7.608 1.00 95.25 537 VAL A C 1
ATOM 4000 O O . VAL A 1 537 ? -0.044 16.321 -7.734 1.00 95.25 537 VAL A O 1
ATOM 4003 N N . VAL A 1 538 ? -0.684 18.370 -8.389 1.00 97.19 538 VAL A N 1
ATOM 4004 C CA . VAL A 1 538 ? -1.629 17.914 -9.419 1.00 97.19 538 VAL A CA 1
ATOM 4005 C C . VAL A 1 538 ? -1.152 18.345 -10.801 1.00 97.19 538 VAL A C 1
ATOM 4007 O O . VAL A 1 538 ? -0.843 19.520 -11.020 1.00 97.19 538 VAL A O 1
ATOM 4010 N N . TYR A 1 539 ? -1.142 17.416 -11.757 1.00 97.75 539 TYR A N 1
ATOM 4011 C CA . TYR A 1 539 ? -0.723 17.632 -13.144 1.00 97.75 539 TYR A CA 1
ATOM 4012 C C . TYR A 1 539 ? -1.864 17.357 -14.129 1.00 97.75 539 TYR A C 1
ATOM 4014 O O . TYR A 1 539 ? -2.701 16.488 -13.908 1.00 97.75 539 TYR A O 1
ATOM 4022 N N . GLU A 1 540 ? -1.860 18.072 -15.254 1.00 97.38 540 GLU A N 1
ATOM 4023 C CA . GLU A 1 540 ? -2.700 17.767 -16.423 1.00 97.38 540 GLU A CA 1
ATOM 4024 C C . GLU A 1 540 ? -2.072 16.623 -17.230 1.00 97.38 540 GLU A C 1
ATOM 4026 O O . GLU A 1 540 ? -0.938 16.761 -17.689 1.00 97.38 540 GLU A O 1
ATOM 4031 N N . THR A 1 541 ? -2.785 15.524 -17.480 1.00 96.38 541 THR A N 1
ATOM 4032 C CA . THR A 1 541 ? -2.227 14.333 -18.165 1.00 96.38 541 THR A CA 1
ATOM 4033 C C . THR A 1 541 ? -2.002 14.553 -19.662 1.00 96.38 541 THR A C 1
ATOM 4035 O O . THR A 1 541 ? -1.151 13.914 -20.274 1.00 96.38 541 THR A O 1
ATOM 4038 N N . ALA A 1 542 ? -2.700 15.516 -20.272 1.00 94.69 542 ALA A N 1
ATOM 4039 C CA . ALA A 1 542 ? -2.519 15.848 -21.686 1.00 94.69 542 ALA A CA 1
ATOM 4040 C C . ALA A 1 542 ? -1.134 16.450 -21.995 1.00 94.69 542 ALA A C 1
ATOM 4042 O O . ALA A 1 542 ? -0.653 16.356 -23.127 1.00 94.69 542 ALA A O 1
ATOM 4043 N N . THR A 1 543 ? -0.516 17.117 -21.016 1.00 95.06 543 THR A N 1
ATOM 4044 C CA . THR A 1 543 ? 0.763 17.833 -21.176 1.00 95.06 543 THR A CA 1
ATOM 4045 C C . THR A 1 543 ? 1.795 17.503 -20.104 1.00 95.06 543 THR A C 1
ATOM 4047 O O . THR A 1 543 ? 2.935 17.944 -20.237 1.00 95.06 543 THR A O 1
ATOM 4050 N N . PHE A 1 544 ? 1.408 16.779 -19.052 1.00 94.31 544 PHE A N 1
ATOM 4051 C CA . PHE A 1 544 ? 2.189 16.534 -17.837 1.00 94.31 544 PHE A CA 1
ATOM 4052 C C . PHE A 1 544 ? 2.760 17.817 -17.227 1.00 94.31 544 PHE A C 1
ATOM 4054 O O . PHE A 1 544 ? 3.874 17.863 -16.711 1.00 94.31 544 PHE A O 1
ATOM 4061 N N . SER A 1 545 ? 1.984 18.898 -17.313 1.00 95.00 545 SER A N 1
ATOM 4062 C CA . SER A 1 545 ? 2.322 20.183 -16.709 1.00 95.00 545 SER A CA 1
ATOM 4063 C C . SER A 1 545 ? 1.596 20.340 -15.386 1.00 95.00 545 SER A C 1
ATOM 4065 O O . SER A 1 545 ? 0.400 20.055 -15.312 1.00 95.00 545 SER A O 1
ATOM 4067 N N . GLU A 1 546 ? 2.309 20.842 -14.380 1.00 96.44 546 GLU A N 1
ATOM 4068 C CA . GLU A 1 546 ? 1.733 21.160 -13.077 1.00 96.44 546 GLU A CA 1
ATOM 4069 C C . GLU A 1 546 ? 0.553 22.121 -13.253 1.00 96.44 546 GLU A C 1
ATOM 4071 O O . GLU A 1 546 ? 0.657 23.157 -13.922 1.00 96.44 546 GLU A O 1
ATOM 4076 N N . ARG A 1 547 ? -0.582 21.745 -12.671 1.00 95.44 547 ARG A N 1
ATOM 4077 C CA . ARG A 1 547 ? -1.807 22.536 -12.645 1.00 95.44 547 ARG A CA 1
ATOM 4078 C C . ARG A 1 547 ? -1.838 23.408 -11.397 1.00 95.44 547 ARG A C 1
ATOM 4080 O O . ARG A 1 547 ? -2.076 24.612 -11.500 1.00 95.44 547 ARG A O 1
ATOM 4087 N N . PHE A 1 548 ? -1.614 22.794 -10.238 1.00 95.12 548 PHE A N 1
ATOM 4088 C CA . PHE A 1 548 ? -1.482 23.456 -8.944 1.00 95.12 548 PHE A CA 1
ATOM 4089 C C . PHE A 1 548 ? -0.802 22.523 -7.931 1.00 95.12 548 PHE A C 1
ATOM 4091 O O . PHE A 1 548 ? -0.745 21.310 -8.124 1.00 95.12 548 PHE A O 1
ATOM 4098 N N . GLN A 1 549 ? -0.356 23.107 -6.821 1.00 93.62 549 GLN A N 1
ATOM 4099 C CA . GLN A 1 549 ? 0.108 22.399 -5.630 1.00 93.62 549 GLN A CA 1
ATOM 4100 C C . GLN A 1 549 ? -0.617 22.951 -4.397 1.00 93.62 549 GLN A C 1
ATOM 4102 O O . GLN A 1 549 ? -0.915 24.151 -4.345 1.00 93.62 549 GLN A O 1
ATOM 4107 N N . VAL A 1 550 ? -0.902 22.093 -3.419 1.00 90.69 550 VAL A N 1
ATOM 4108 C CA . VAL A 1 550 ? -1.600 22.457 -2.177 1.00 90.69 550 VAL A CA 1
ATOM 4109 C C . VAL A 1 550 ? -0.845 21.896 -0.983 1.00 90.69 550 VAL A C 1
ATOM 4111 O O . VAL A 1 550 ? -0.675 20.688 -0.879 1.00 90.69 550 VAL A O 1
ATOM 4114 N N . GLU A 1 551 ? -0.440 22.774 -0.073 1.00 87.56 551 GLU A N 1
ATOM 4115 C CA . GLU A 1 551 ? 0.117 22.404 1.231 1.00 87.56 551 GLU A CA 1
ATOM 4116 C C . GLU A 1 551 ? -1.042 22.116 2.195 1.00 87.56 551 GLU A C 1
ATOM 4118 O O . GLU A 1 551 ? -1.893 22.985 2.409 1.00 87.56 551 GLU A O 1
ATOM 4123 N N . THR A 1 552 ? -1.119 20.899 2.736 1.00 77.69 552 THR A N 1
ATOM 4124 C CA . THR A 1 552 ? -2.282 20.444 3.525 1.00 77.69 552 THR A CA 1
ATOM 4125 C C . THR A 1 552 ? -2.084 20.596 5.032 1.00 77.69 552 THR A C 1
ATOM 4127 O O . THR A 1 552 ? -2.963 21.103 5.733 1.00 77.69 552 THR A O 1
ATOM 4130 N N . LEU A 1 553 ? -0.908 20.229 5.534 1.00 65.88 553 LEU A N 1
ATOM 4131 C CA . LEU A 1 553 ? -0.521 20.300 6.941 1.00 65.88 553 LEU A CA 1
ATOM 4132 C C . LEU A 1 553 ? 0.762 21.127 7.025 1.00 65.88 553 LEU A C 1
ATOM 4134 O O . LEU A 1 553 ? 1.837 20.641 6.710 1.00 65.88 553 LEU A O 1
ATOM 4138 N N . GLY A 1 554 ? 0.667 22.413 7.366 1.00 51.97 554 GLY A N 1
ATOM 4139 C CA . GLY A 1 554 ? 1.800 23.356 7.306 1.00 51.97 554 GLY A CA 1
ATOM 4140 C C . GLY A 1 554 ? 2.911 23.154 8.353 1.00 51.97 554 GLY A C 1
ATOM 4141 O O . GLY A 1 554 ? 3.423 24.146 8.878 1.00 51.97 554 GLY A O 1
ATOM 4142 N N . TYR A 1 555 ? 3.244 21.911 8.717 1.00 52.66 555 TYR A N 1
ATOM 4143 C CA . TYR A 1 555 ? 4.178 21.550 9.789 1.00 52.66 555 TYR A CA 1
ATOM 4144 C C . TYR A 1 555 ? 5.183 20.459 9.353 1.00 52.66 555 TYR A C 1
ATOM 4146 O O . TYR A 1 555 ? 5.188 20.045 8.202 1.00 52.66 555 TYR A O 1
ATOM 4154 N N . THR A 1 556 ? 6.160 20.168 10.220 1.00 48.84 556 THR A N 1
ATOM 4155 C CA . THR A 1 556 ? 7.509 19.629 9.926 1.00 48.84 556 THR A CA 1
ATOM 4156 C C . THR A 1 556 ? 7.562 18.291 9.171 1.00 48.84 556 THR A C 1
ATOM 4158 O O . THR A 1 556 ? 6.568 17.592 9.094 1.00 48.84 556 THR A O 1
ATOM 4161 N N . ALA A 1 557 ? 8.752 17.914 8.674 1.00 46.50 557 ALA A N 1
ATOM 4162 C CA . ALA A 1 557 ? 9.056 16.742 7.826 1.00 46.50 557 ALA A CA 1
ATOM 4163 C C . ALA A 1 557 ? 8.492 15.368 8.269 1.00 46.50 557 ALA A C 1
ATOM 4165 O O . ALA A 1 557 ? 8.536 14.427 7.491 1.00 46.50 557 ALA A O 1
ATOM 4166 N N . TRP A 1 558 ? 7.955 15.264 9.485 1.00 48.72 558 TRP A N 1
ATOM 4167 C CA . TRP A 1 558 ? 7.338 14.063 10.050 1.00 48.72 558 TRP A CA 1
ATOM 4168 C C . TRP A 1 558 ? 5.808 14.004 9.856 1.00 48.72 558 TRP A C 1
ATOM 4170 O O . TRP A 1 558 ? 5.218 12.968 10.121 1.00 48.72 558 TRP A O 1
ATOM 4180 N N . ASP A 1 559 ? 5.168 15.084 9.379 1.00 53.59 559 ASP A N 1
ATOM 4181 C CA . ASP A 1 559 ? 3.716 15.206 9.143 1.00 53.59 559 ASP A CA 1
ATOM 4182 C C . ASP A 1 559 ? 3.374 15.157 7.634 1.00 53.59 559 ASP A C 1
ATOM 4184 O O . ASP A 1 559 ? 2.643 16.005 7.107 1.00 53.59 559 ASP A O 1
ATOM 4188 N N . ALA A 1 560 ? 3.962 14.208 6.898 1.00 57.78 560 ALA A N 1
ATOM 4189 C CA . ALA A 1 560 ? 3.774 14.109 5.451 1.00 57.78 560 ALA A CA 1
ATOM 4190 C C . ALA A 1 560 ? 2.335 13.708 5.082 1.00 57.78 560 ALA A C 1
ATOM 4192 O O . ALA A 1 560 ? 1.665 12.965 5.805 1.00 57.78 560 ALA A O 1
ATOM 4193 N N . ALA A 1 561 ? 1.868 14.201 3.932 1.00 55.34 561 ALA A N 1
ATOM 4194 C CA . ALA A 1 561 ? 0.666 13.668 3.305 1.00 55.34 561 ALA A CA 1
ATOM 4195 C C . ALA A 1 561 ? 1.021 12.301 2.710 1.00 55.34 561 ALA A C 1
ATOM 4197 O O . ALA A 1 561 ? 1.929 12.217 1.884 1.00 55.34 561 ALA A O 1
ATOM 4198 N N . GLN A 1 562 ? 0.340 11.248 3.153 1.00 76.69 562 GLN A N 1
ATOM 4199 C CA . GLN A 1 562 ? 0.715 9.867 2.844 1.00 76.69 562 GLN A CA 1
ATOM 4200 C C . GLN A 1 562 ? -0.146 9.252 1.747 1.00 76.69 562 GLN A C 1
ATOM 4202 O O . GLN A 1 562 ? 0.357 8.475 0.944 1.00 76.69 562 GLN A O 1
ATOM 4207 N N . THR A 1 563 ? -1.417 9.654 1.664 1.00 87.62 563 THR A N 1
ATOM 4208 C CA . THR A 1 563 ? -2.338 9.160 0.632 1.00 87.62 563 THR A CA 1
ATOM 4209 C C . THR A 1 563 ? -2.946 10.288 -0.175 1.00 87.62 563 THR A C 1
ATOM 4211 O O . THR A 1 563 ? -3.091 11.422 0.301 1.00 87.62 563 THR A O 1
ATOM 4214 N N . VAL A 1 564 ? -3.336 9.974 -1.403 1.00 92.44 564 VAL A N 1
ATOM 4215 C CA . VAL A 1 564 ? -4.096 10.853 -2.280 1.00 92.44 564 VAL A CA 1
ATOM 4216 C C . VAL A 1 564 ? -5.105 10.020 -3.063 1.00 92.44 564 VAL A C 1
ATOM 4218 O O . VAL A 1 564 ? -4.731 9.045 -3.698 1.00 92.44 564 VAL A O 1
ATOM 4221 N N . ARG A 1 565 ? -6.390 10.391 -3.032 1.00 93.25 565 ARG A N 1
ATOM 4222 C CA . ARG A 1 565 ? -7.425 9.742 -3.855 1.00 93.25 565 ARG A CA 1
ATOM 4223 C C . ARG A 1 565 ? -8.379 10.766 -4.455 1.00 93.25 565 ARG A C 1
ATOM 4225 O O . ARG A 1 565 ? -8.822 11.698 -3.782 1.00 93.25 565 ARG A O 1
ATOM 4232 N N . PHE A 1 566 ? -8.721 10.615 -5.725 1.00 94.69 566 PHE A N 1
ATOM 4233 C CA . PHE A 1 566 ? -9.791 11.353 -6.372 1.00 94.69 566 PHE A CA 1
ATOM 4234 C C . PHE A 1 566 ? -11.146 10.802 -5.940 1.00 94.69 566 PHE A C 1
ATOM 4236 O O . PHE A 1 566 ? -11.350 9.603 -5.753 1.00 94.69 566 PHE A O 1
ATOM 4243 N N . SER A 1 567 ? -12.124 11.694 -5.822 1.00 90.56 567 SER A N 1
ATOM 4244 C CA . SER A 1 567 ? -13.507 11.267 -5.692 1.00 90.56 567 SER A CA 1
ATOM 4245 C C . SER A 1 567 ? -13.997 10.587 -6.982 1.00 90.56 567 SER A C 1
ATOM 4247 O O . SER A 1 567 ? -13.567 10.972 -8.071 1.00 90.56 567 SER A O 1
ATOM 4249 N N . PRO A 1 568 ? -14.961 9.650 -6.908 1.00 87.50 568 PRO A N 1
ATOM 4250 C CA . PRO A 1 568 ? -15.534 8.979 -8.082 1.00 87.50 568 PRO A CA 1
ATOM 4251 C C . PRO A 1 568 ? -16.091 9.912 -9.170 1.00 87.50 568 PRO A C 1
ATOM 4253 O O . PRO A 1 568 ? -16.164 9.540 -10.340 1.00 87.50 568 PRO A O 1
ATOM 4256 N N . ASP A 1 569 ? -16.492 11.134 -8.808 1.00 87.75 569 ASP A N 1
ATOM 4257 C CA . ASP A 1 569 ? -16.945 12.158 -9.757 1.00 87.75 569 ASP A CA 1
ATOM 4258 C C . ASP A 1 569 ? -15.832 13.106 -10.252 1.00 87.75 569 ASP A C 1
ATOM 4260 O O . ASP A 1 569 ? -16.100 13.990 -11.070 1.00 87.75 569 ASP A O 1
ATOM 4264 N N . GLY A 1 570 ? -14.600 12.938 -9.762 1.00 91.00 570 GLY A N 1
ATOM 4265 C CA . GLY A 1 570 ? -13.416 13.725 -10.108 1.00 91.00 570 GLY A CA 1
ATOM 4266 C C . GLY A 1 570 ? -13.417 15.165 -9.584 1.00 91.00 570 GLY A C 1
ATOM 4267 O O . GLY A 1 570 ? -12.613 15.979 -10.038 1.00 91.00 570 GLY A O 1
ATOM 4268 N N . THR A 1 571 ? -14.331 15.530 -8.678 1.00 87.94 571 THR A N 1
ATOM 4269 C CA . THR A 1 571 ? -14.478 16.920 -8.208 1.00 87.94 571 THR A CA 1
ATOM 4270 C C . THR A 1 571 ? -13.658 17.251 -6.963 1.00 87.94 571 THR A C 1
ATOM 4272 O O . THR A 1 571 ? -13.324 18.423 -6.749 1.00 87.94 571 THR A O 1
ATOM 4275 N N . LEU A 1 572 ? -13.312 16.241 -6.165 1.00 91.25 572 LEU A N 1
ATOM 4276 C CA . LEU A 1 572 ? -12.556 16.369 -4.926 1.00 91.25 572 LEU A CA 1
ATOM 4277 C C . LEU A 1 572 ? -11.331 15.452 -4.936 1.00 91.25 572 LEU A C 1
ATOM 4279 O O . LEU A 1 572 ? -11.312 14.428 -5.614 1.00 91.25 572 LEU A O 1
ATOM 4283 N N . ILE A 1 573 ? -10.334 15.825 -4.140 1.00 93.81 573 ILE A N 1
ATOM 4284 C CA . ILE A 1 573 ? -9.220 14.967 -3.735 1.00 93.81 573 ILE A CA 1
ATOM 4285 C C . ILE A 1 573 ? -9.278 14.812 -2.215 1.00 93.81 573 ILE A C 1
ATOM 4287 O O . ILE A 1 573 ? -9.404 15.811 -1.499 1.00 93.81 573 ILE A O 1
ATOM 4291 N N . THR A 1 574 ? -9.193 13.580 -1.732 1.00 91.75 574 THR A N 1
ATOM 4292 C CA . THR A 1 574 ? -8.951 13.235 -0.331 1.00 91.75 574 THR A CA 1
ATOM 4293 C C . THR A 1 574 ? -7.463 12.999 -0.116 1.00 91.75 574 THR A C 1
ATOM 4295 O O . THR A 1 574 ? -6.754 12.524 -0.999 1.00 91.75 574 THR A O 1
ATOM 4298 N N . THR A 1 575 ? -6.979 13.346 1.069 1.00 90.62 575 THR A N 1
ATOM 4299 C CA . THR A 1 575 ? -5.614 13.033 1.492 1.00 90.62 575 THR A CA 1
ATOM 4300 C C . THR A 1 575 ? -5.553 12.904 3.004 1.00 90.62 575 THR A C 1
ATOM 4302 O O . THR A 1 575 ? -6.247 13.636 3.722 1.00 90.62 575 THR A O 1
ATOM 4305 N N . THR A 1 576 ? -4.753 11.956 3.479 1.00 86.50 576 THR A N 1
ATOM 4306 C CA . THR A 1 576 ? -4.465 11.721 4.897 1.00 86.50 576 THR A CA 1
ATOM 4307 C C . THR A 1 576 ? -3.000 12.023 5.193 1.00 86.50 576 THR A C 1
ATOM 4309 O O . THR A 1 576 ? -2.141 11.906 4.319 1.00 86.50 576 THR A O 1
ATOM 4312 N N . GLY A 1 577 ? -2.704 12.445 6.419 1.00 79.44 577 GLY A N 1
ATOM 4313 C CA . GLY A 1 577 ? -1.336 12.706 6.856 1.00 79.44 577 GLY A CA 1
ATOM 4314 C C . GLY A 1 577 ? -1.233 12.948 8.358 1.00 79.44 577 GLY A C 1
ATOM 4315 O O . GLY A 1 577 ? -2.244 13.167 9.038 1.00 79.44 577 GLY A O 1
ATOM 4316 N N . GLY A 1 578 ? -0.004 12.903 8.866 1.00 72.88 578 GLY A N 1
ATOM 4317 C CA . GLY A 1 578 ? 0.324 13.064 10.283 1.00 72.88 578 GLY A CA 1
ATOM 4318 C C . GLY A 1 578 ? 1.632 12.368 10.660 1.00 72.88 578 GLY A C 1
ATOM 4319 O O . GLY A 1 578 ? 2.282 11.774 9.799 1.00 72.88 578 GLY A O 1
ATOM 4320 N N . ALA A 1 579 ? 1.999 12.430 11.940 1.00 61.56 579 ALA A N 1
ATOM 4321 C CA . ALA A 1 579 ? 3.180 11.761 12.474 1.00 61.56 579 ALA A CA 1
ATOM 4322 C C . ALA A 1 579 ? 2.835 10.344 12.950 1.00 61.56 579 ALA A C 1
ATOM 4324 O O . ALA A 1 579 ? 1.992 10.159 13.832 1.00 61.56 579 ALA A O 1
ATOM 4325 N N . PHE A 1 580 ? 3.505 9.352 12.363 1.00 50.78 580 PHE A N 1
ATOM 4326 C CA . PHE A 1 580 ? 3.484 7.971 12.833 1.00 50.78 580 PHE A CA 1
ATOM 4327 C C . PHE A 1 580 ? 4.406 7.846 14.048 1.00 50.78 580 PHE A C 1
ATOM 4329 O O . PHE A 1 580 ? 5.582 8.199 13.975 1.00 50.78 580 PHE A O 1
ATOM 4336 N N . VAL A 1 581 ? 3.871 7.380 15.172 1.00 45.50 581 VAL A N 1
ATOM 4337 C CA . VAL A 1 581 ? 4.655 7.103 16.377 1.00 45.50 581 VAL A CA 1
ATOM 4338 C C . VAL A 1 581 ? 4.033 5.893 17.051 1.00 45.50 581 VAL A C 1
ATOM 4340 O O . VAL A 1 581 ? 2.859 5.945 17.424 1.00 45.50 581 VAL A O 1
ATOM 4343 N N . ASP A 1 582 ? 4.808 4.825 17.215 1.00 38.66 582 ASP A N 1
ATOM 4344 C CA . ASP A 1 582 ? 4.473 3.741 18.137 1.00 38.66 582 ASP A CA 1
ATOM 4345 C C . ASP A 1 582 ? 4.533 4.302 19.567 1.00 38.66 582 ASP A C 1
ATOM 4347 O O . ASP A 1 582 ? 5.594 4.404 20.178 1.00 38.66 582 ASP A O 1
ATOM 4351 N N . GLY A 1 583 ? 3.396 4.785 20.076 1.00 40.69 583 GLY A N 1
ATOM 4352 C CA . GLY A 1 583 ? 3.299 5.405 21.398 1.00 40.69 583 GLY A CA 1
ATOM 4353 C C . GLY A 1 583 ? 2.092 6.339 21.564 1.00 40.69 583 GLY A C 1
ATOM 4354 O O . GLY A 1 583 ? 1.315 6.540 20.626 1.00 40.69 583 GLY A O 1
ATOM 4355 N N . PRO A 1 584 ? 1.885 6.919 22.765 1.00 37.16 584 PRO A N 1
ATOM 4356 C CA . PRO A 1 584 ? 0.862 7.940 22.970 1.00 37.16 584 PRO A CA 1
ATOM 4357 C C . PRO A 1 584 ? 1.093 9.133 22.020 1.00 37.16 584 PRO A C 1
ATOM 4359 O O . PRO A 1 584 ? 2.244 9.451 21.714 1.00 37.16 584 PRO A O 1
ATOM 4362 N N . PRO A 1 585 ? 0.023 9.817 21.560 1.00 42.75 585 PRO A N 1
ATOM 4363 C CA . PRO A 1 585 ? 0.141 10.907 20.596 1.00 42.75 585 PRO A CA 1
ATOM 4364 C C . PRO A 1 585 ? 1.172 11.937 21.065 1.00 42.75 585 PRO A C 1
ATOM 4366 O O . PRO A 1 585 ? 1.019 12.499 22.153 1.00 42.75 585 PRO A O 1
ATOM 4369 N N . ILE A 1 586 ? 2.203 12.212 20.256 1.00 44.50 586 ILE A N 1
ATOM 4370 C CA . ILE A 1 586 ? 3.170 13.266 20.585 1.00 44.50 586 ILE A CA 1
ATOM 4371 C C . ILE A 1 586 ? 2.399 14.581 20.704 1.00 44.50 586 ILE A C 1
ATOM 4373 O O . ILE A 1 586 ? 1.680 14.978 19.779 1.00 44.50 586 ILE A O 1
ATOM 4377 N N . GLU A 1 587 ? 2.566 15.264 21.836 1.00 40.44 587 GLU A N 1
ATOM 4378 C CA . GLU A 1 587 ? 1.968 16.568 22.107 1.00 40.44 587 GLU A CA 1
ATOM 4379 C C . GLU A 1 587 ? 2.404 17.575 21.020 1.00 40.44 587 GLU A C 1
ATOM 4381 O O . GLU A 1 587 ? 3.529 18.070 21.016 1.00 40.44 587 GLU A O 1
ATOM 4386 N N . GLY A 1 588 ? 1.517 17.851 20.054 1.00 48.34 588 GLY A N 1
ATOM 4387 C CA . GLY A 1 588 ? 1.772 18.755 18.924 1.00 48.34 588 GLY A CA 1
ATOM 4388 C C . GLY A 1 588 ? 1.681 18.132 17.524 1.00 48.34 588 GLY A C 1
ATOM 4389 O O . GLY A 1 588 ? 1.596 18.897 16.563 1.00 48.34 588 GLY A O 1
ATOM 4390 N N . SER A 1 589 ? 1.637 16.799 17.400 1.00 53.91 589 SER A N 1
ATOM 4391 C CA . SER A 1 589 ? 1.348 16.113 16.127 1.00 53.91 589 SER A CA 1
ATOM 4392 C C . SER A 1 589 ? -0.087 16.402 15.660 1.00 53.91 589 SER A C 1
ATOM 4394 O O . SER A 1 589 ? -1.019 16.454 16.470 1.00 53.91 589 SER A O 1
ATOM 4396 N N . GLN A 1 590 ? -0.281 16.650 14.359 1.00 66.00 590 GLN A N 1
ATOM 4397 C CA . GLN A 1 590 ? -1.599 16.962 13.788 1.00 66.00 590 GLN A CA 1
ATOM 4398 C C . GLN A 1 590 ? -1.992 15.946 12.720 1.00 66.00 590 GLN A C 1
ATOM 4400 O O . GLN A 1 590 ? -1.925 16.214 11.524 1.00 66.00 590 GLN A O 1
ATOM 4405 N N . ASN A 1 591 ? -2.475 14.796 13.181 1.00 76.81 591 ASN A N 1
ATOM 4406 C CA . ASN A 1 591 ? -3.126 13.808 12.331 1.00 76.81 591 ASN A CA 1
ATOM 4407 C C . ASN A 1 591 ? -4.397 14.411 11.728 1.00 76.81 591 ASN A C 1
ATOM 4409 O O . ASN A 1 591 ? -5.239 14.947 12.457 1.00 76.81 591 ASN A O 1
ATOM 4413 N N . ALA A 1 592 ? -4.565 14.338 10.412 1.00 80.19 592 ALA A N 1
ATOM 4414 C CA . ALA A 1 592 ? -5.746 14.884 9.758 1.00 80.19 592 ALA A CA 1
ATOM 4415 C C . ALA A 1 592 ? -6.052 14.209 8.427 1.00 80.19 592 ALA A C 1
ATOM 4417 O O . ALA A 1 592 ? -5.172 13.697 7.739 1.00 80.19 592 ALA A O 1
ATOM 4418 N N . PHE A 1 593 ? -7.317 14.309 8.031 1.00 85.25 593 PHE A N 1
ATOM 4419 C CA . PHE A 1 593 ? -7.711 14.129 6.642 1.00 85.25 593 PHE A CA 1
ATOM 4420 C C . PHE A 1 593 ? -8.200 15.458 6.062 1.00 85.25 593 PHE A C 1
ATOM 4422 O O . PHE A 1 593 ? -8.805 16.290 6.752 1.00 85.25 593 PHE A O 1
ATOM 4429 N N . THR A 1 594 ? -7.924 15.661 4.778 1.00 85.31 594 THR A N 1
ATOM 4430 C CA . THR A 1 594 ? -8.166 16.915 4.064 1.00 85.31 594 THR A CA 1
ATOM 4431 C C . THR A 1 594 ? -8.924 16.645 2.770 1.00 85.31 594 THR A C 1
ATOM 4433 O O . THR A 1 594 ? -8.667 15.656 2.089 1.00 85.31 594 THR A O 1
ATOM 4436 N N . LEU A 1 595 ? -9.855 17.540 2.428 1.00 87.94 595 LEU A N 1
ATOM 4437 C CA . LEU A 1 595 ? -10.548 17.569 1.142 1.00 87.94 595 LEU A CA 1
ATOM 4438 C C . LEU A 1 595 ? -10.127 18.804 0.350 1.00 87.94 595 LEU A C 1
ATOM 4440 O O . LEU A 1 595 ? -10.225 19.937 0.838 1.00 87.94 595 LEU A O 1
ATOM 4444 N N . ILE A 1 596 ? -9.722 18.588 -0.895 1.00 86.50 596 ILE A N 1
ATOM 4445 C CA . ILE A 1 596 ? -9.261 19.619 -1.824 1.00 86.50 596 ILE A CA 1
ATOM 4446 C C . ILE A 1 596 ? -10.224 19.672 -3.013 1.00 86.50 596 ILE A C 1
ATOM 4448 O O . ILE A 1 596 ? -10.555 18.644 -3.594 1.00 86.50 596 ILE A O 1
ATOM 4452 N N . ASP A 1 597 ? -10.668 20.871 -3.393 1.00 85.88 597 ASP A N 1
ATOM 4453 C CA . ASP A 1 597 ? -11.440 21.075 -4.625 1.00 85.88 597 ASP A CA 1
ATOM 4454 C C . ASP A 1 597 ? -10.514 21.037 -5.847 1.00 85.88 597 ASP A C 1
ATOM 4456 O O . ASP A 1 597 ? -9.562 21.815 -5.947 1.00 85.88 597 ASP A O 1
ATOM 4460 N N . VAL A 1 598 ? -10.809 20.146 -6.795 1.00 92.19 598 VAL A N 1
ATOM 4461 C CA . VAL A 1 598 ? -9.982 19.896 -7.990 1.00 92.19 598 VAL A CA 1
ATOM 4462 C C . VAL A 1 598 ? -9.978 21.082 -8.965 1.00 92.19 598 VAL A C 1
ATOM 4464 O O . VAL A 1 598 ? -9.027 21.298 -9.726 1.00 92.19 598 VAL A O 1
ATOM 4467 N N . ASN A 1 599 ? -11.037 21.891 -8.978 1.00 87.88 599 ASN A N 1
ATOM 4468 C CA . ASN A 1 599 ? -11.148 23.025 -9.892 1.00 87.88 599 ASN A CA 1
ATOM 4469 C C . ASN A 1 599 ? -10.368 24.239 -9.396 1.00 87.88 599 ASN A C 1
ATOM 4471 O O . ASN A 1 599 ? -9.758 24.945 -10.201 1.00 87.88 599 ASN A O 1
ATOM 4475 N N . THR A 1 600 ? -10.411 24.502 -8.092 1.00 86.00 600 THR A N 1
ATOM 4476 C CA . THR A 1 600 ? -9.781 25.680 -7.490 1.00 86.00 600 THR A CA 1
ATOM 4477 C C . THR A 1 600 ? -8.411 25.394 -6.889 1.00 86.00 600 THR A C 1
ATOM 4479 O O . THR A 1 600 ? -7.654 26.345 -6.694 1.00 86.00 600 THR A O 1
ATOM 4482 N N . GLY A 1 601 ? -8.092 24.132 -6.586 1.00 86.69 601 GLY A N 1
ATOM 4483 C CA . GLY A 1 601 ? -6.887 23.753 -5.849 1.00 86.69 601 GLY A CA 1
ATOM 4484 C C . GLY A 1 601 ? -6.897 24.282 -4.415 1.00 86.69 601 GLY A C 1
ATOM 4485 O O . GLY A 1 601 ? -5.859 24.656 -3.880 1.00 86.69 601 GLY A O 1
ATOM 4486 N N . THR A 1 602 ? -8.077 24.411 -3.803 1.00 84.44 602 THR A N 1
ATOM 4487 C CA . THR A 1 602 ? -8.213 24.935 -2.436 1.00 84.44 602 THR A CA 1
ATOM 4488 C C . THR A 1 602 ? -8.730 23.868 -1.495 1.00 84.44 602 THR A C 1
ATOM 4490 O O . THR A 1 602 ? -9.669 23.153 -1.839 1.00 84.44 602 THR A O 1
ATOM 4493 N N . ILE A 1 603 ? -8.195 23.843 -0.277 1.00 84.12 603 ILE A N 1
ATOM 4494 C CA . ILE A 1 603 ? -8.745 23.048 0.820 1.00 84.12 603 ILE A CA 1
ATOM 4495 C C . ILE A 1 603 ? -10.162 23.543 1.120 1.00 84.12 603 ILE A C 1
ATOM 4497 O O . ILE A 1 603 ? -10.365 24.713 1.459 1.00 84.12 603 ILE A O 1
ATOM 4501 N N . VAL A 1 604 ? -11.143 22.657 0.974 1.00 80.75 604 VAL A N 1
ATOM 4502 C CA . VAL A 1 604 ? -12.556 22.937 1.278 1.00 80.75 604 VAL A CA 1
ATOM 4503 C C . VAL A 1 604 ? -12.973 22.372 2.627 1.00 80.75 604 VAL A C 1
ATOM 4505 O O . VAL A 1 604 ? -13.940 22.851 3.222 1.00 80.75 604 VAL A O 1
ATOM 4508 N N . TYR A 1 605 ? -12.233 21.384 3.125 1.00 79.88 605 TYR A N 1
ATOM 4509 C CA . TYR A 1 605 ? -12.457 20.784 4.427 1.00 79.88 605 TYR A CA 1
ATOM 4510 C C . TYR A 1 605 ? -11.167 20.180 4.970 1.00 79.88 605 TYR A C 1
ATOM 4512 O O . TYR A 1 605 ? -10.364 19.644 4.214 1.00 79.88 605 TYR A O 1
ATOM 4520 N N . GLN A 1 606 ? -10.997 20.239 6.284 1.00 80.56 606 GLN A N 1
ATOM 4521 C CA . GLN A 1 606 ? -9.904 19.590 6.990 1.00 80.56 606 GLN A CA 1
ATOM 4522 C C . GLN A 1 606 ? -10.394 19.236 8.387 1.00 80.56 606 GLN A C 1
ATOM 4524 O O . GLN A 1 606 ? -10.989 20.081 9.065 1.00 80.56 606 GLN A O 1
ATOM 4529 N N . GLN A 1 607 ? -10.160 17.998 8.806 1.00 77.00 607 GLN A N 1
ATOM 4530 C CA . GLN A 1 607 ? -10.517 17.530 10.136 1.00 77.00 607 GLN A CA 1
ATOM 4531 C C . GLN A 1 607 ? -9.315 16.869 10.788 1.00 77.00 607 GLN A C 1
ATOM 4533 O O . GLN A 1 607 ? -8.759 15.904 10.271 1.00 77.00 607 GLN A O 1
ATOM 4538 N N . THR A 1 608 ? -8.945 17.403 11.948 1.00 75.50 608 THR A N 1
ATOM 4539 C CA . THR A 1 608 ? -7.953 16.797 12.830 1.00 75.50 608 THR A CA 1
ATOM 4540 C C . THR A 1 608 ? -8.540 15.556 13.486 1.00 75.50 608 THR A C 1
ATOM 4542 O O . THR A 1 608 ? -9.696 15.563 13.923 1.00 75.50 608 THR A O 1
ATOM 4545 N N . SER A 1 609 ? -7.727 14.521 13.599 1.00 68.19 609 SER A N 1
ATOM 4546 C CA . SER A 1 609 ? -8.047 13.246 14.216 1.00 68.19 609 SER A CA 1
ATOM 4547 C C . SER A 1 609 ? -7.108 13.007 15.394 1.00 68.19 609 SER A C 1
ATOM 4549 O O . SER A 1 609 ? -5.951 13.411 15.375 1.00 68.19 609 SER A O 1
ATOM 4551 N N . THR A 1 610 ? -7.606 12.352 16.438 1.00 65.31 610 THR A N 1
ATOM 4552 C CA . THR A 1 610 ? -6.754 11.830 17.517 1.00 65.31 610 THR A CA 1
ATOM 4553 C C . THR A 1 610 ? -5.992 10.584 17.073 1.00 65.31 610 THR A C 1
ATOM 4555 O O . THR A 1 610 ? -4.912 10.315 17.581 1.00 65.31 610 THR A O 1
ATOM 4558 N N . TYR A 1 611 ? -6.545 9.842 16.112 1.00 68.00 611 TYR A N 1
ATOM 4559 C CA . TYR A 1 611 ? -5.941 8.651 15.522 1.00 68.00 611 TYR A CA 1
ATOM 4560 C C . TYR A 1 611 ? -5.268 8.989 14.198 1.00 68.00 611 TYR A C 1
ATOM 4562 O O . TYR A 1 611 ? -5.753 9.857 13.470 1.00 68.00 611 TYR A O 1
ATOM 4570 N N . PHE A 1 612 ? -4.202 8.271 13.869 1.00 74.00 612 PHE A N 1
ATOM 4571 C CA . PHE A 1 612 ? -3.528 8.381 12.584 1.00 74.00 612 PHE A CA 1
ATOM 4572 C C . PHE A 1 612 ? -4.446 7.883 11.443 1.00 74.00 612 PHE A C 1
ATOM 4574 O O . PHE A 1 612 ? -4.822 6.705 11.455 1.00 74.00 612 PHE A O 1
ATOM 4581 N N . PRO A 1 613 ? -4.875 8.751 10.504 1.00 77.94 613 PRO A N 1
ATOM 4582 C CA . PRO A 1 613 ? -5.703 8.340 9.379 1.00 77.94 613 PRO A CA 1
ATOM 4583 C C . PRO A 1 613 ? -4.839 7.682 8.303 1.00 77.94 613 PRO A C 1
ATOM 4585 O O . PRO A 1 613 ? -3.899 8.295 7.804 1.00 77.94 613 PRO A O 1
ATOM 4588 N N . THR A 1 614 ? -5.180 6.454 7.926 1.00 78.62 614 THR A N 1
ATOM 4589 C CA . THR A 1 614 ? -4.422 5.677 6.939 1.00 78.62 614 THR A CA 1
ATOM 4590 C C . THR A 1 614 ? -4.891 5.992 5.526 1.00 78.62 614 THR A C 1
ATOM 4592 O O . THR A 1 614 ? -4.076 6.374 4.704 1.00 78.62 614 THR A O 1
ATOM 4595 N N . LEU A 1 615 ? -6.201 5.994 5.272 1.00 85.38 615 LEU A N 1
ATOM 4596 C CA . LEU A 1 615 ? -6.786 6.319 3.968 1.00 85.38 615 LEU A CA 1
ATOM 4597 C C . LEU A 1 615 ? -8.142 7.020 4.137 1.00 85.38 615 LEU A C 1
ATOM 4599 O O . LEU A 1 615 ? -8.855 6.820 5.125 1.00 85.38 615 LEU A O 1
ATOM 4603 N N . ALA A 1 616 ? -8.508 7.857 3.168 1.00 86.62 616 ALA A N 1
ATOM 4604 C CA . ALA A 1 616 ? -9.824 8.480 3.082 1.00 86.62 616 ALA A CA 1
ATOM 4605 C C . ALA A 1 616 ? -10.359 8.376 1.649 1.00 86.62 616 ALA A C 1
ATOM 4607 O O . ALA A 1 616 ? -9.718 8.860 0.721 1.00 86.62 616 ALA A O 1
ATOM 4608 N N . VAL A 1 617 ? -11.544 7.793 1.464 1.00 88.88 617 VAL A N 1
ATOM 4609 C CA . VAL A 1 617 ? -12.108 7.495 0.137 1.00 88.88 617 VAL A CA 1
ATOM 4610 C C . VAL A 1 617 ? -13.620 7.713 0.101 1.00 88.88 617 VAL A C 1
ATOM 4612 O O . VAL A 1 617 ? -14.342 7.455 1.067 1.00 88.88 617 VAL A O 1
ATOM 4615 N N . PHE A 1 618 ? -14.122 8.229 -1.019 1.00 81.69 618 PHE A N 1
ATOM 4616 C CA . PHE A 1 618 ? -15.555 8.416 -1.228 1.00 81.69 618 PHE A CA 1
ATOM 4617 C C . PHE A 1 618 ? -16.210 7.157 -1.792 1.00 81.69 618 PHE A C 1
ATOM 4619 O O . PHE A 1 618 ? -15.707 6.519 -2.708 1.00 81.69 618 PHE A O 1
ATOM 4626 N N . THR A 1 619 ? -17.411 6.876 -1.303 1.00 76.38 619 THR A N 1
ATOM 4627 C CA . THR A 1 619 ? -18.361 5.986 -1.980 1.00 76.38 619 THR A CA 1
ATOM 4628 C C . THR A 1 619 ? -18.771 6.548 -3.344 1.00 76.38 619 THR A C 1
ATOM 4630 O O . THR A 1 619 ? -18.812 7.763 -3.554 1.00 76.38 619 THR A O 1
ATOM 4633 N N . SER A 1 620 ? -19.141 5.657 -4.264 1.00 78.00 620 SER A N 1
ATOM 4634 C CA . SER A 1 620 ? -19.499 5.984 -5.654 1.00 78.00 620 SER A CA 1
ATOM 4635 C C . SER A 1 620 ? -20.619 7.007 -5.812 1.00 78.00 620 SER A C 1
ATOM 4637 O O . SER A 1 620 ? -20.671 7.743 -6.796 1.00 78.00 620 SER A O 1
ATOM 4639 N N . ASP A 1 621 ? -21.545 7.048 -4.853 1.00 72.12 621 ASP A N 1
ATOM 4640 C CA . ASP A 1 621 ? -22.693 7.944 -4.887 1.00 72.12 621 ASP A CA 1
ATOM 4641 C C . ASP A 1 621 ? -22.387 9.328 -4.297 1.00 72.12 621 ASP A C 1
ATOM 4643 O O . ASP A 1 621 ? -23.281 10.183 -4.254 1.00 72.12 621 ASP A O 1
ATOM 4647 N N . MET A 1 622 ? -21.134 9.548 -3.875 1.00 78.44 622 MET A N 1
ATOM 4648 C CA . MET A 1 622 ? -20.624 10.766 -3.251 1.00 78.44 622 MET A CA 1
ATOM 4649 C C . MET A 1 622 ? -21.328 11.137 -1.938 1.00 78.44 622 MET A C 1
ATOM 4651 O O . MET A 1 622 ? -21.227 12.280 -1.491 1.00 78.44 622 MET A O 1
ATOM 4655 N N . ARG A 1 623 ? -22.061 10.213 -1.301 1.00 67.94 623 ARG A N 1
ATOM 4656 C CA . ARG A 1 623 ? -22.810 10.495 -0.059 1.00 67.94 623 ARG A CA 1
ATOM 4657 C C . ARG A 1 623 ? -22.086 10.080 1.198 1.00 67.94 623 ARG A C 1
ATOM 4659 O O . ARG A 1 623 ? -22.478 10.509 2.285 1.00 67.94 623 ARG A O 1
ATOM 4666 N N . THR A 1 624 ? -21.082 9.229 1.084 1.00 72.75 624 THR A N 1
ATOM 4667 C CA . THR A 1 624 ? -20.320 8.756 2.233 1.00 72.75 624 THR A CA 1
ATOM 4668 C C . THR A 1 624 ? -18.834 8.850 1.945 1.00 72.75 624 THR A C 1
ATOM 4670 O O . THR A 1 624 ? -18.371 8.384 0.908 1.00 72.75 624 THR A O 1
ATOM 4673 N N . LEU A 1 625 ? -18.112 9.477 2.867 1.00 78.88 625 LEU A N 1
ATOM 4674 C CA . LEU A 1 625 ? -16.661 9.475 2.945 1.00 78.88 625 LEU A CA 1
ATOM 4675 C C . LEU A 1 625 ? -16.274 8.451 4.013 1.00 78.88 625 LEU A C 1
ATOM 4677 O O . LEU A 1 625 ? -16.711 8.561 5.158 1.00 78.88 625 LEU A O 1
ATOM 4681 N N . VAL A 1 626 ? -15.495 7.454 3.626 1.00 82.62 626 VAL A N 1
ATOM 4682 C CA . VAL A 1 626 ? -14.954 6.427 4.513 1.00 82.62 626 VAL A CA 1
ATOM 4683 C C . VAL A 1 626 ? -13.535 6.840 4.871 1.00 82.62 626 VAL A C 1
ATOM 4685 O O . VAL A 1 626 ? -12.738 7.117 3.980 1.00 82.62 626 VAL A O 1
ATOM 4688 N N . VAL A 1 627 ? -13.230 6.926 6.162 1.00 81.50 627 VAL A N 1
ATOM 4689 C CA . VAL A 1 627 ? -11.890 7.261 6.656 1.00 81.50 627 VAL A CA 1
ATOM 4690 C C . VAL A 1 627 ? -11.432 6.144 7.572 1.00 81.50 627 VAL A C 1
ATOM 4692 O O . VAL A 1 627 ? -12.068 5.894 8.597 1.00 81.50 627 VAL A O 1
ATOM 4695 N N . GLY A 1 628 ? -10.346 5.476 7.209 1.00 76.88 628 GLY A N 1
ATOM 4696 C CA . GLY A 1 628 ? -9.727 4.466 8.052 1.00 76.88 628 GLY A CA 1
ATOM 4697 C C . GLY A 1 628 ? -8.605 5.038 8.896 1.00 76.88 628 GLY A C 1
ATOM 4698 O O . GLY A 1 628 ? -8.006 6.074 8.607 1.00 76.88 628 GLY A O 1
ATOM 4699 N N . THR A 1 629 ? -8.363 4.332 9.981 1.00 72.94 629 THR A N 1
ATOM 4700 C CA . THR A 1 629 ? -7.270 4.508 10.927 1.00 72.94 629 THR A CA 1
ATOM 4701 C C . THR A 1 629 ? -6.826 3.101 11.316 1.00 72.94 629 THR A C 1
ATOM 4703 O O . THR A 1 629 ? -7.579 2.150 11.098 1.00 72.94 629 THR A O 1
ATOM 4706 N N . TYR A 1 630 ? -5.685 2.959 11.988 1.00 64.12 630 TYR A N 1
ATOM 4707 C CA . TYR A 1 630 ? -5.230 1.645 12.459 1.00 64.12 630 TYR A CA 1
ATOM 4708 C C . TYR A 1 630 ? -6.259 0.885 13.316 1.00 64.12 630 TYR A C 1
ATOM 4710 O O . TYR A 1 630 ? -6.263 -0.342 13.332 1.00 64.12 630 TYR A O 1
ATOM 4718 N N . ASN A 1 631 ? -7.159 1.598 14.006 1.00 61.12 631 ASN A N 1
ATOM 4719 C CA . ASN A 1 631 ? -8.094 1.006 14.970 1.00 61.12 631 ASN A CA 1
ATOM 4720 C C . ASN A 1 631 ? -9.567 1.040 14.537 1.00 61.12 631 ASN A C 1
ATOM 4722 O O . ASN A 1 631 ? -10.389 0.305 15.082 1.00 61.12 631 ASN A O 1
ATOM 4726 N N . LEU A 1 632 ? -9.931 1.953 13.635 1.00 66.69 632 LEU A N 1
ATOM 4727 C CA . LEU A 1 632 ? -11.321 2.300 13.336 1.00 66.69 632 LEU A CA 1
ATOM 4728 C C . LEU A 1 632 ? -11.495 2.639 11.861 1.00 66.69 632 LEU A C 1
ATOM 4730 O O . LEU A 1 632 ? -10.707 3.407 11.308 1.00 66.69 632 LEU A O 1
ATOM 4734 N N . ILE A 1 633 ? -12.613 2.198 11.287 1.00 71.19 633 ILE A N 1
ATOM 4735 C CA . ILE A 1 633 ? -13.142 2.745 10.036 1.00 71.19 633 ILE A CA 1
ATOM 4736 C C . ILE A 1 633 ? -14.347 3.625 10.373 1.00 71.19 633 ILE A C 1
ATOM 4738 O O . ILE A 1 633 ? -15.326 3.179 10.975 1.00 71.19 633 ILE A O 1
ATOM 4742 N N . MET A 1 634 ? -14.268 4.898 10.001 1.00 70.44 634 MET A N 1
ATOM 4743 C CA . MET A 1 634 ? -15.272 5.924 10.274 1.00 70.44 634 MET A CA 1
ATOM 4744 C C . MET A 1 634 ? -16.038 6.273 8.999 1.00 70.44 634 MET A C 1
ATOM 4746 O O . MET A 1 634 ? -15.444 6.484 7.942 1.00 70.44 634 MET A O 1
ATOM 4750 N N . PHE A 1 635 ? -17.362 6.391 9.105 1.00 72.81 635 PHE A N 1
ATOM 4751 C CA . PHE A 1 635 ? -18.226 6.774 7.990 1.00 72.81 635 PHE A CA 1
ATOM 4752 C C . PHE A 1 635 ? -18.750 8.193 8.195 1.00 72.81 635 PHE A C 1
ATOM 4754 O O . PHE A 1 635 ? -19.479 8.466 9.147 1.00 72.81 635 PHE A O 1
ATOM 4761 N N . TYR A 1 636 ? -18.439 9.097 7.273 1.00 64.38 636 TYR A N 1
ATOM 4762 C CA . TYR A 1 636 ? -18.921 10.474 7.277 1.00 64.38 636 TYR A CA 1
ATOM 4763 C C . TYR A 1 636 ? -19.964 10.677 6.186 1.00 64.38 636 TYR A C 1
ATOM 4765 O O . TYR A 1 636 ? -19.735 10.391 5.015 1.00 64.38 636 TYR A O 1
ATOM 4773 N N . GLY A 1 637 ? -21.117 11.225 6.550 1.00 60.19 637 GLY A N 1
ATOM 4774 C CA . GLY A 1 637 ? -22.153 11.616 5.607 1.00 60.19 637 GLY A CA 1
ATOM 4775 C C . GLY A 1 637 ? -21.775 12.903 4.892 1.00 60.19 637 GLY A C 1
ATOM 4776 O O . GLY A 1 637 ? -21.591 13.932 5.534 1.00 60.19 637 GLY A O 1
ATOM 4777 N N . VAL A 1 638 ? -21.715 12.853 3.570 1.00 60.69 638 VAL A N 1
ATOM 4778 C CA . VAL A 1 638 ? -21.365 13.953 2.670 1.00 60.69 638 VAL A CA 1
ATOM 4779 C C . VAL A 1 638 ? -22.666 14.484 2.065 1.00 60.69 638 VAL A C 1
ATOM 4781 O O . VAL A 1 638 ? -23.533 13.710 1.648 1.00 60.69 638 VAL A O 1
ATOM 4784 N N . ARG A 1 639 ? -22.859 15.804 2.071 1.00 53.09 639 ARG A N 1
ATOM 4785 C CA . ARG A 1 639 ? -24.081 16.450 1.570 1.00 53.09 639 ARG A CA 1
ATOM 4786 C C . ARG A 1 639 ? -23.819 17.678 0.733 1.00 53.09 639 ARG A C 1
ATOM 4788 O O . ARG A 1 639 ? -22.967 18.486 1.161 1.00 53.09 639 ARG A O 1
#

pLDDT: mean 76.42, std 16.76, range [24.83, 97.94]